Protein AF-0000000066931557 (afdb_homodimer)

Structure (mmCIF, N/CA/C/O backbone):
data_AF-0000000066931557-model_v1
#
loop_
_entity.id
_entity.type
_entity.pdbx_description
1 polymer 'Uncharacterized protein'
#
loop_
_atom_site.group_PDB
_atom_site.id
_atom_site.type_symbol
_atom_site.label_atom_id
_atom_site.label_alt_id
_atom_site.label_comp_id
_atom_site.label_asym_id
_atom_site.label_entity_id
_atom_site.label_seq_id
_atom_site.pdbx_PDB_ins_code
_atom_site.Cartn_x
_atom_site.Cartn_y
_atom_site.Cartn_z
_atom_site.occupancy
_atom_site.B_iso_or_equiv
_atom_site.auth_seq_id
_atom_site.auth_comp_id
_atom_site.auth_asym_id
_atom_site.auth_atom_id
_atom_site.pdbx_PDB_model_num
ATOM 1 N N . MET A 1 1 ? 0.023 -34.781 -8.695 1 50.41 1 MET A N 1
ATOM 2 C CA . MET A 1 1 ? -0.218 -33.969 -7.508 1 50.41 1 MET A CA 1
ATOM 3 C C . MET A 1 1 ? -0.877 -32.656 -7.879 1 50.41 1 MET A C 1
ATOM 5 O O . MET A 1 1 ? -1.366 -32.5 -9 1 50.41 1 MET A O 1
ATOM 9 N N . SER A 1 2 ? -0.441 -31.359 -7.129 1 83.5 2 SER A N 1
ATOM 10 C CA . SER A 1 2 ? -0.856 -30.031 -6.66 1 83.5 2 SER A CA 1
ATOM 11 C C . SER A 1 2 ? -1.181 -29.109 -7.828 1 83.5 2 SER A C 1
ATOM 13 O O . SER A 1 2 ? -2.301 -28.609 -7.934 1 83.5 2 SER A O 1
ATOM 15 N N . VAL A 1 3 ? -0.19 -29.047 -8.828 1 97.62 3 VAL A N 1
ATOM 16 C CA . VAL A 1 3 ? -0.446 -28.109 -9.922 1 97.62 3 VAL A CA 1
ATOM 17 C C . VAL A 1 3 ? -0.55 -28.875 -11.234 1 97.62 3 VAL A C 1
ATOM 19 O O . VAL A 1 3 ? -0.711 -28.281 -12.305 1 97.62 3 VAL A O 1
ATOM 22 N N . GLN A 1 4 ? -0.581 -30.297 -11.203 1 97.25 4 GLN A N 1
ATOM 23 C CA . GLN A 1 4 ? -0.6 -31.156 -12.383 1 97.25 4 GLN A CA 1
ATOM 24 C C . GLN A 1 4 ? -1.891 -30.969 -13.18 1 97.25 4 GLN A C 1
ATOM 26 O O . GLN A 1 4 ? -2.986 -31.047 -12.617 1 97.25 4 GLN A O 1
ATOM 31 N N . GLY A 1 5 ? -1.734 -30.734 -14.461 1 97.56 5 GLY A N 1
ATOM 32 C CA . GLY A 1 5 ? -2.873 -30.609 -15.352 1 97.56 5 GLY A CA 1
ATOM 33 C C . GLY A 1 5 ? -3.535 -29.25 -15.281 1 97.56 5 GLY A C 1
ATOM 34 O O . GLY A 1 5 ? -4.449 -28.953 -16.062 1 97.56 5 GLY A O 1
ATOM 35 N N . LYS A 1 6 ? -3.078 -28.422 -14.422 1 98.62 6 LYS A N 1
ATOM 36 C CA . LYS A 1 6 ? -3.66 -27.094 -14.273 1 98.62 6 LYS A CA 1
ATOM 37 C C . LYS A 1 6 ? -3.133 -26.141 -15.344 1 98.62 6 LYS A C 1
ATOM 39 O O . LYS A 1 6 ? -2.033 -26.344 -15.867 1 98.62 6 LYS A O 1
ATOM 44 N N . VAL A 1 7 ? -3.938 -25.188 -15.672 1 98.88 7 VAL A N 1
ATOM 45 C CA . VAL A 1 7 ? -3.547 -24.141 -16.609 1 98.88 7 VAL A CA 1
ATOM 46 C C . VAL A 1 7 ? -3.08 -22.906 -15.836 1 98.88 7 VAL A C 1
ATOM 48 O O . VAL A 1 7 ? -3.816 -22.375 -15 1 98.88 7 VAL A O 1
ATOM 51 N N . ALA A 1 8 ? -1.847 -22.5 -16.156 1 98.94 8 ALA A N 1
ATOM 52 C CA . ALA A 1 8 ? -1.241 -21.375 -15.438 1 98.94 8 ALA A CA 1
ATOM 53 C C . ALA A 1 8 ? -0.887 -20.234 -16.391 1 98.94 8 ALA A C 1
ATOM 55 O O . ALA A 1 8 ? -0.448 -20.484 -17.516 1 98.94 8 ALA A O 1
ATOM 56 N N . ILE A 1 9 ? -1.14 -19.016 -15.961 1 99 9 ILE A N 1
ATOM 57 C CA . ILE A 1 9 ? -0.609 -17.812 -16.578 1 99 9 ILE A CA 1
ATOM 58 C C . ILE A 1 9 ? 0.448 -17.188 -15.68 1 99 9 ILE A C 1
ATOM 60 O O . ILE A 1 9 ? 0.212 -16.984 -14.484 1 99 9 ILE A O 1
ATOM 64 N N . VAL A 1 10 ? 1.605 -16.938 -16.188 1 98.94 10 VAL A N 1
ATOM 65 C CA . VAL A 1 10 ? 2.633 -16.172 -15.484 1 98.94 10 VAL A CA 1
ATOM 66 C C . VAL A 1 10 ? 2.984 -14.914 -16.281 1 98.94 10 VAL A C 1
ATOM 68 O O . VAL A 1 10 ? 3.428 -15.016 -17.438 1 98.94 10 VAL A O 1
ATOM 71 N N . THR A 1 11 ? 2.787 -13.75 -15.703 1 98.88 11 THR A N 1
ATOM 72 C CA . THR A 1 11 ? 3.117 -12.508 -16.391 1 98.88 11 THR A CA 1
ATOM 73 C C . THR A 1 11 ? 4.535 -12.062 -16.062 1 98.88 11 THR A C 1
ATOM 75 O O . THR A 1 11 ? 5.059 -12.383 -14.984 1 98.88 11 THR A O 1
ATOM 78 N N . GLY A 1 12 ? 5.125 -11.273 -16.969 1 97.06 12 GLY A N 1
ATOM 79 C CA . GLY A 1 12 ? 6.523 -10.922 -16.781 1 97.06 12 GLY A CA 1
ATOM 80 C C . GLY A 1 12 ? 7.43 -12.133 -16.656 1 97.06 12 GLY A C 1
ATOM 81 O O . GLY A 1 12 ? 8.32 -12.164 -15.812 1 97.06 12 GLY A O 1
ATOM 82 N N . ALA A 1 13 ? 7.258 -13.094 -17.484 1 98.06 13 ALA A N 1
ATOM 83 C CA . ALA A 1 13 ? 7.84 -14.414 -17.25 1 98.06 13 ALA A CA 1
ATOM 84 C C . ALA A 1 13 ? 9 -14.672 -18.203 1 98.06 13 ALA A C 1
ATOM 86 O O . ALA A 1 13 ? 9.453 -15.812 -18.344 1 98.06 13 ALA A O 1
ATOM 87 N N . GLY A 1 14 ? 9.453 -13.633 -18.875 1 96.69 14 GLY A N 1
ATOM 88 C CA . GLY A 1 14 ? 10.508 -13.812 -19.844 1 96.69 14 GLY A CA 1
ATOM 89 C C . GLY A 1 14 ? 11.891 -13.914 -19.219 1 96.69 14 GLY A C 1
ATOM 90 O O . GLY A 1 14 ? 12.812 -14.469 -19.828 1 96.69 14 GLY A O 1
ATOM 91 N N . LEU A 1 15 ? 12.07 -13.336 -18.078 1 94.12 15 LEU A N 1
ATOM 92 C CA . LEU A 1 15 ? 13.344 -13.344 -17.359 1 94.12 15 LEU A CA 1
ATOM 93 C C . LEU A 1 15 ? 13.117 -13.492 -15.852 1 94.12 15 LEU A C 1
ATOM 95 O O . LEU A 1 15 ? 11.969 -13.547 -15.398 1 94.12 15 LEU A O 1
ATOM 99 N N . GLY A 1 16 ? 14.148 -13.703 -15.156 1 93.88 16 GLY A N 1
ATOM 100 C CA . GLY A 1 16 ? 14.156 -13.578 -13.711 1 93.88 16 GLY A CA 1
ATOM 101 C C . GLY A 1 16 ? 13.227 -14.562 -13.023 1 93.88 16 GLY A C 1
ATOM 102 O O . GLY A 1 16 ? 13.148 -15.727 -13.414 1 93.88 16 GLY A O 1
ATOM 103 N N . LEU A 1 17 ? 12.586 -14.086 -11.977 1 96.81 17 LEU A N 1
ATOM 104 C CA . LEU A 1 17 ? 11.734 -14.922 -11.141 1 96.81 17 LEU A CA 1
ATOM 105 C C . LEU A 1 17 ? 10.547 -15.453 -11.938 1 96.81 17 LEU A C 1
ATOM 107 O O . LEU A 1 17 ? 10.156 -16.609 -11.773 1 96.81 17 LEU A O 1
ATOM 111 N N . GLY A 1 18 ? 9.961 -14.609 -12.805 1 98.06 18 GLY A N 1
ATOM 112 C CA . GLY A 1 18 ? 8.844 -15.062 -13.617 1 98.06 18 GLY A CA 1
ATOM 113 C C . GLY A 1 18 ? 9.172 -16.281 -14.461 1 98.06 18 GLY A C 1
ATOM 114 O O . GLY A 1 18 ? 8.383 -17.219 -14.539 1 98.06 18 GLY A O 1
ATOM 115 N N . ARG A 1 19 ? 10.344 -16.172 -15.055 1 98.38 19 ARG A N 1
ATOM 116 C CA . ARG A 1 19 ? 10.812 -17.328 -15.836 1 98.38 19 ARG A CA 1
ATOM 117 C C . ARG A 1 19 ? 10.922 -18.562 -14.961 1 98.38 19 ARG A C 1
ATOM 119 O O . ARG A 1 19 ? 10.484 -19.656 -15.352 1 98.38 19 ARG A O 1
ATOM 126 N N . LEU A 1 20 ? 11.477 -18.438 -13.805 1 98.62 20 LEU A N 1
ATOM 127 C CA . LEU A 1 20 ? 11.672 -19.562 -12.906 1 98.62 20 LEU A CA 1
ATOM 128 C C . LEU A 1 20 ? 10.328 -20.141 -12.469 1 98.62 20 LEU A C 1
ATOM 130 O O . LEU A 1 20 ? 10.188 -21.359 -12.352 1 98.62 20 LEU A O 1
ATOM 134 N N . TYR A 1 21 ? 9.336 -19.297 -12.211 1 98.75 21 TYR A N 1
ATOM 135 C CA . TYR A 1 21 ? 8 -19.781 -11.852 1 98.75 21 TYR A CA 1
ATOM 136 C C . TYR A 1 21 ? 7.402 -20.594 -12.992 1 98.75 21 TYR A C 1
ATOM 138 O O . TYR A 1 21 ? 6.855 -21.672 -12.758 1 98.75 21 TYR A O 1
ATOM 146 N N . ALA A 1 22 ? 7.508 -20.047 -14.211 1 98.94 22 ALA A N 1
ATOM 147 C CA . ALA A 1 22 ? 6.941 -20.719 -15.375 1 98.94 22 ALA A CA 1
ATOM 148 C C . ALA A 1 22 ? 7.57 -22.094 -15.586 1 98.94 22 ALA A C 1
ATOM 150 O O . ALA A 1 22 ? 6.859 -23.078 -15.789 1 98.94 22 ALA A O 1
ATOM 151 N N . LEU A 1 23 ? 8.852 -22.141 -15.5 1 98.88 23 LEU A N 1
ATOM 152 C CA . LEU A 1 23 ? 9.57 -23.406 -15.664 1 98.88 23 LEU A CA 1
ATOM 153 C C . LEU A 1 23 ? 9.172 -24.406 -14.594 1 98.88 23 LEU A C 1
ATOM 155 O O . LEU A 1 23 ? 8.945 -25.578 -14.883 1 98.88 23 LEU A O 1
ATOM 159 N N . ALA A 1 24 ? 9.109 -23.969 -13.367 1 98.69 24 ALA A N 1
ATOM 160 C CA . ALA A 1 24 ? 8.797 -24.859 -12.242 1 98.69 24 ALA A CA 1
ATOM 161 C C . ALA A 1 24 ? 7.379 -25.422 -12.359 1 98.69 24 ALA A C 1
ATOM 163 O O . ALA A 1 24 ? 7.145 -26.594 -12.086 1 98.69 24 ALA A O 1
ATOM 164 N N . LEU A 1 25 ? 6.418 -24.578 -12.758 1 98.88 25 LEU A N 1
ATOM 165 C CA . LEU A 1 25 ? 5.043 -25.016 -12.953 1 98.88 25 LEU A CA 1
ATOM 166 C C . LEU A 1 25 ? 4.957 -26.062 -14.062 1 98.88 25 LEU A C 1
ATOM 168 O O . LEU A 1 25 ? 4.32 -27.109 -13.891 1 98.88 25 LEU A O 1
ATOM 172 N N . ALA A 1 26 ? 5.617 -25.812 -15.164 1 98.88 26 ALA A N 1
ATOM 173 C CA . ALA A 1 26 ? 5.594 -26.734 -16.297 1 98.88 26 ALA A CA 1
ATOM 174 C C . ALA A 1 26 ? 6.23 -28.078 -15.93 1 98.88 26 ALA A C 1
ATOM 176 O O . ALA A 1 26 ? 5.727 -29.141 -16.297 1 98.88 26 ALA A O 1
ATOM 177 N N . ALA A 1 27 ? 7.312 -28 -15.195 1 98.38 27 ALA A N 1
ATOM 178 C CA . ALA A 1 27 ? 8.023 -29.203 -14.781 1 98.38 27 ALA A CA 1
ATOM 179 C C . ALA A 1 27 ? 7.141 -30.078 -13.906 1 98.38 27 ALA A C 1
ATOM 181 O O . ALA A 1 27 ? 7.352 -31.297 -13.82 1 98.38 27 ALA A O 1
ATOM 182 N N . ARG A 1 28 ? 6.16 -29.5 -13.352 1 98.06 28 ARG A N 1
ATOM 183 C CA . ARG A 1 28 ? 5.281 -30.234 -12.445 1 98.06 28 ARG A CA 1
ATOM 184 C C . ARG A 1 28 ? 3.961 -30.578 -13.133 1 98.06 28 ARG A C 1
ATOM 186 O O . ARG A 1 28 ? 3.008 -31 -12.477 1 98.06 28 ARG A O 1
ATOM 193 N N . GLY A 1 29 ? 3.854 -30.266 -14.406 1 98.38 29 GLY A N 1
ATOM 194 C CA . GLY A 1 29 ? 2.76 -30.797 -15.203 1 98.38 29 GLY A CA 1
ATOM 195 C C . GLY A 1 29 ? 1.701 -29.766 -15.539 1 98.38 29 GLY A C 1
ATOM 196 O O . GLY A 1 29 ? 0.669 -30.094 -16.125 1 98.38 29 GLY A O 1
ATOM 197 N N . ALA A 1 30 ? 1.907 -28.547 -15.188 1 98.81 30 ALA A N 1
ATOM 198 C CA . ALA A 1 30 ? 0.975 -27.5 -15.586 1 98.81 30 ALA A CA 1
ATOM 199 C C . ALA A 1 30 ? 1.179 -27.109 -17.047 1 98.81 30 ALA A C 1
ATOM 201 O O . ALA A 1 30 ? 2.268 -27.281 -17.594 1 98.81 30 ALA A O 1
ATOM 202 N N . LYS A 1 31 ? 0.113 -26.672 -17.672 1 98.94 31 LYS A N 1
ATOM 203 C CA . LYS A 1 31 ? 0.197 -25.969 -18.938 1 98.94 31 LYS A CA 1
ATOM 204 C C . LYS A 1 31 ? 0.332 -24.469 -18.734 1 98.94 31 LYS A C 1
ATOM 206 O O . LYS A 1 31 ? -0.488 -23.844 -18.062 1 98.94 31 LYS A O 1
ATOM 211 N N . VAL A 1 32 ? 1.363 -23.891 -19.359 1 98.94 32 VAL A N 1
ATOM 212 C CA . VAL A 1 32 ? 1.721 -22.547 -18.922 1 98.94 32 VAL A CA 1
ATOM 213 C C . VAL A 1 32 ? 1.609 -21.562 -20.094 1 98.94 32 VAL A C 1
ATOM 215 O O . VAL A 1 32 ? 2.166 -21.812 -21.172 1 98.94 32 VAL A O 1
ATOM 218 N N . LEU A 1 33 ? 0.828 -20.5 -19.969 1 99 33 LEU A N 1
ATOM 219 C CA . LEU A 1 33 ? 0.982 -19.328 -20.828 1 99 33 LEU A CA 1
ATOM 220 C C . LEU A 1 33 ? 2.035 -18.375 -20.25 1 99 33 LEU A C 1
ATOM 222 O O . LEU A 1 33 ? 1.868 -17.844 -19.156 1 99 33 LEU A O 1
ATOM 226 N N . VAL A 1 34 ? 3.111 -18.234 -20.984 1 98.94 34 VAL A N 1
ATOM 22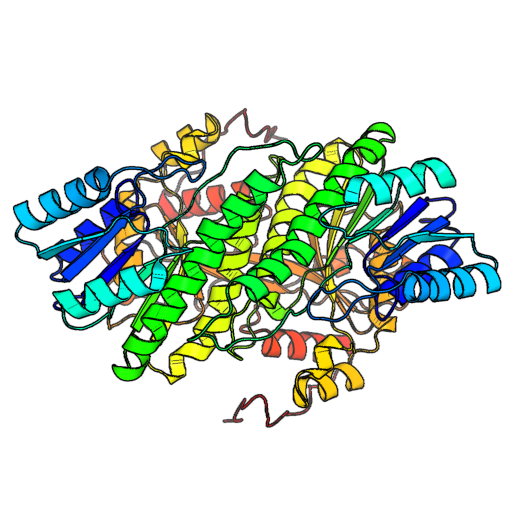7 C CA . VAL A 1 34 ? 4.215 -17.344 -20.625 1 98.94 34 VAL A CA 1
ATOM 228 C C . VAL A 1 34 ? 3.986 -15.969 -21.219 1 98.94 34 VAL A C 1
ATOM 230 O O . VAL A 1 34 ? 4.16 -15.773 -22.438 1 98.94 34 VAL A O 1
ATOM 233 N N . ASN A 1 35 ? 3.668 -15.016 -20.359 1 98.81 35 ASN A N 1
ATOM 234 C CA . ASN A 1 35 ? 3.48 -13.648 -20.828 1 98.81 35 ASN A CA 1
ATOM 235 C C . ASN A 1 35 ? 4.688 -12.773 -20.5 1 98.81 35 ASN A C 1
ATOM 237 O O . ASN A 1 35 ? 5.18 -12.789 -19.359 1 98.81 35 ASN A O 1
ATOM 241 N N . ASP A 1 36 ? 5.148 -12.047 -21.422 1 97.94 36 ASP A N 1
ATOM 242 C CA . ASP A 1 36 ? 6.176 -11.023 -21.25 1 97.94 36 ASP A CA 1
ATOM 243 C C . ASP A 1 36 ? 6.098 -9.961 -22.344 1 97.94 36 ASP A C 1
ATOM 245 O O . ASP A 1 36 ? 6.168 -10.281 -23.531 1 97.94 36 ASP A O 1
ATOM 249 N N . TYR A 1 37 ? 6.062 -8.75 -21.859 1 94.25 37 TYR A N 1
ATOM 250 C CA . TYR A 1 37 ? 5.914 -7.629 -22.781 1 94.25 37 TYR A CA 1
ATOM 251 C C . TYR A 1 37 ? 7.152 -7.473 -23.656 1 94.25 37 TYR A C 1
ATOM 253 O O . TYR A 1 37 ? 7.09 -6.875 -24.734 1 94.25 37 TYR A O 1
ATOM 261 N N . GLY A 1 38 ? 8.242 -7.992 -23.234 1 91.5 38 GLY A N 1
ATOM 262 C CA . GLY A 1 38 ? 9.484 -8.008 -23.984 1 91.5 38 GLY A CA 1
ATOM 263 C C . GLY A 1 38 ? 10.227 -6.684 -23.938 1 91.5 38 GLY A C 1
ATOM 264 O O . GLY A 1 38 ? 11.258 -6.52 -24.594 1 91.5 38 GLY A O 1
ATOM 265 N N . GLY A 1 39 ? 9.742 -5.781 -23.109 1 86.94 39 GLY A N 1
ATOM 266 C CA . GLY A 1 39 ? 10.328 -4.449 -23.078 1 86.94 39 GLY A CA 1
ATOM 267 C C . GLY A 1 39 ? 11.352 -4.266 -21.984 1 86.94 39 GLY A C 1
ATOM 268 O O . GLY A 1 39 ? 11.984 -5.23 -21.547 1 86.94 39 GLY A O 1
ATOM 269 N N . ASP A 1 40 ? 11.672 -2.977 -21.766 1 83.94 40 ASP A N 1
ATOM 270 C CA . ASP A 1 40 ? 12.672 -2.648 -20.75 1 83.94 40 ASP A CA 1
ATOM 271 C C . ASP A 1 40 ? 12.023 -2.246 -19.438 1 83.94 40 ASP A C 1
ATOM 273 O O . ASP A 1 40 ? 10.797 -2.324 -19.297 1 83.94 40 ASP A O 1
ATOM 277 N N . LEU A 1 41 ? 12.852 -1.892 -18.469 1 82.94 41 LEU A N 1
ATOM 278 C CA . LEU A 1 41 ? 12.383 -1.617 -17.125 1 82.94 41 LEU A CA 1
ATOM 279 C C . LEU A 1 41 ? 11.648 -0.28 -17.062 1 82.94 41 LEU A C 1
ATOM 281 O O . LEU A 1 41 ? 11.047 0.062 -16.047 1 82.94 41 LEU A O 1
ATOM 285 N N . GLN A 1 42 ? 11.594 0.437 -18.234 1 83 42 GLN A N 1
ATOM 286 C CA . GLN A 1 42 ? 10.852 1.692 -18.266 1 83 42 GLN A CA 1
ATOM 287 C C . GLN A 1 42 ? 9.453 1.489 -18.859 1 83 42 GLN A C 1
ATOM 289 O O . GLN A 1 42 ? 8.648 2.422 -18.891 1 83 42 GLN A O 1
ATOM 294 N N . GLY A 1 43 ? 9.141 0.27 -19.312 1 83.5 43 GLY A N 1
ATOM 295 C CA . GLY A 1 43 ? 7.781 -0.08 -19.688 1 83.5 43 GLY A CA 1
ATOM 296 C C . GLY A 1 43 ? 7.543 0.013 -21.188 1 83.5 43 GLY A C 1
ATOM 297 O O . GLY A 1 43 ? 6.395 0.023 -21.641 1 83.5 43 GLY A O 1
ATOM 298 N N . GLN A 1 44 ? 8.602 0.11 -21.891 1 85.81 44 GLN A N 1
ATOM 299 C CA . GLN A 1 44 ? 8.445 0.117 -23.344 1 85.81 44 GLN A CA 1
ATOM 300 C C . GLN A 1 44 ? 8.25 -1.297 -23.891 1 85.81 44 GLN A C 1
ATOM 302 O O . GLN A 1 44 ? 8.719 -2.268 -23.281 1 85.81 44 GLN A O 1
ATOM 307 N N . ALA A 1 45 ? 7.539 -1.341 -25.031 1 86.44 45 ALA A N 1
ATOM 308 C CA . ALA A 1 45 ? 7.23 -2.633 -25.641 1 86.44 45 ALA A CA 1
ATOM 309 C C . ALA A 1 45 ? 8.484 -3.273 -26.234 1 86.44 45 ALA A C 1
ATOM 311 O O . ALA A 1 45 ? 9.406 -2.572 -26.656 1 86.44 45 ALA A O 1
ATOM 312 N N . GLY A 1 46 ? 8.469 -4.59 -26.141 1 91.25 46 GLY A N 1
ATOM 313 C CA . GLY A 1 46 ? 9.484 -5.359 -26.828 1 91.25 46 GLY A CA 1
ATOM 314 C C . GLY A 1 46 ? 8.906 -6.414 -27.766 1 91.25 46 GLY A C 1
ATOM 315 O O . GLY A 1 46 ? 7.879 -6.188 -28.406 1 91.25 46 GLY A O 1
ATOM 316 N N . ALA A 1 47 ? 9.703 -7.492 -27.875 1 90.44 47 ALA A N 1
ATOM 317 C CA . ALA A 1 47 ? 9.297 -8.555 -28.781 1 90.44 47 ALA A CA 1
ATOM 318 C C . ALA A 1 47 ? 8.898 -9.812 -28.016 1 90.44 47 ALA A C 1
ATOM 320 O O . ALA A 1 47 ? 9.242 -9.969 -26.844 1 90.44 47 ALA A O 1
ATOM 321 N N . ILE A 1 48 ? 8.133 -10.633 -28.766 1 95.62 48 ILE A N 1
ATOM 322 C CA . ILE A 1 48 ? 7.621 -11.859 -28.188 1 95.62 48 ILE A CA 1
ATOM 323 C C . ILE A 1 48 ? 8.773 -12.82 -27.906 1 95.62 48 ILE A C 1
ATOM 325 O O . ILE A 1 48 ? 8.609 -13.812 -27.188 1 95.62 48 ILE A O 1
ATOM 329 N N . THR A 1 49 ? 9.945 -12.508 -28.312 1 96.69 49 THR A N 1
ATOM 330 C CA . THR A 1 49 ? 11.078 -13.422 -28.297 1 96.69 49 THR A CA 1
ATOM 331 C C . THR A 1 49 ? 11.445 -13.82 -26.875 1 96.69 49 THR A C 1
ATOM 333 O O . THR A 1 49 ? 11.859 -14.953 -26.625 1 96.69 49 THR A O 1
ATOM 336 N N . ARG A 1 50 ? 11.289 -12.938 -25.984 1 95.69 50 ARG A N 1
ATOM 337 C CA . ARG A 1 50 ? 11.625 -13.234 -24.594 1 95.69 50 ARG A CA 1
ATOM 338 C C . ARG A 1 50 ? 10.688 -14.281 -24.016 1 95.69 50 ARG A C 1
ATOM 340 O O . ARG A 1 50 ? 11.133 -15.242 -23.375 1 95.69 50 ARG A O 1
ATOM 347 N N . ALA A 1 51 ? 9.414 -14.094 -24.219 1 98.25 51 ALA A N 1
ATOM 348 C CA . ALA A 1 51 ? 8.438 -15.086 -23.781 1 98.25 51 ALA A CA 1
ATOM 349 C C . ALA A 1 51 ? 8.617 -16.406 -24.531 1 98.25 51 ALA A C 1
ATOM 351 O O . ALA A 1 51 ? 8.547 -17.484 -23.938 1 98.25 51 ALA A O 1
ATOM 352 N N . GLN A 1 52 ? 8.867 -16.328 -25.797 1 98.69 52 GLN A N 1
ATOM 353 C CA . GLN A 1 52 ? 9.023 -17.516 -26.625 1 98.69 52 GLN A CA 1
ATOM 354 C C . GLN A 1 52 ? 10.227 -18.344 -26.203 1 98.69 52 GLN A C 1
ATOM 356 O O . GLN A 1 52 ? 10.195 -19.562 -26.25 1 98.69 52 GLN A O 1
ATOM 361 N N . ALA A 1 53 ? 11.297 -17.672 -25.797 1 98.69 53 ALA A N 1
ATOM 362 C CA . ALA A 1 53 ? 12.484 -18.375 -25.344 1 98.69 53 ALA A CA 1
ATOM 363 C C . ALA A 1 53 ? 12.164 -19.281 -24.156 1 98.69 53 ALA A C 1
ATOM 365 O O . ALA A 1 53 ? 12.656 -20.406 -24.062 1 98.69 53 ALA A O 1
ATOM 366 N N . VAL A 1 54 ? 11.359 -18.797 -23.266 1 98.88 54 VAL A N 1
ATOM 367 C CA . VAL A 1 54 ? 10.961 -19.562 -22.094 1 98.88 54 VAL A CA 1
ATOM 368 C C . VAL A 1 54 ? 10.047 -20.719 -22.531 1 98.88 54 VAL A C 1
ATOM 370 O O . VAL A 1 54 ? 10.18 -21.844 -22.031 1 98.88 54 VAL A O 1
ATOM 373 N N . VAL A 1 55 ? 9.125 -20.5 -23.453 1 98.94 55 VAL A N 1
ATOM 374 C CA . VAL A 1 55 ? 8.242 -21.531 -23.984 1 98.94 55 VAL A CA 1
ATOM 375 C C . VAL A 1 55 ? 9.078 -22.641 -24.625 1 98.94 55 VAL A C 1
ATOM 377 O O . VAL A 1 55 ? 8.82 -23.828 -24.391 1 98.94 55 VAL A O 1
ATOM 380 N N . ASP A 1 56 ? 10.07 -22.219 -25.391 1 98.88 56 ASP A N 1
ATOM 381 C CA . ASP A 1 56 ? 10.938 -23.203 -26.031 1 98.88 56 ASP A CA 1
ATOM 382 C C . ASP A 1 56 ? 11.664 -24.062 -25 1 98.88 56 ASP A C 1
ATOM 384 O O . ASP A 1 56 ? 11.805 -25.266 -25.188 1 98.88 56 ASP A O 1
ATOM 388 N N . GLU A 1 57 ? 12.125 -23.406 -23.953 1 98.88 57 GLU A N 1
ATOM 389 C CA . GLU A 1 57 ? 12.789 -24.141 -22.875 1 98.88 57 GLU A CA 1
ATOM 390 C C . GLU A 1 57 ? 11.836 -25.141 -22.219 1 98.88 57 GLU A C 1
ATOM 392 O O . GLU A 1 57 ? 12.219 -26.281 -21.953 1 98.88 57 GLU A O 1
ATOM 397 N N . ILE A 1 58 ? 10.617 -24.734 -22 1 98.94 58 ILE A N 1
ATOM 398 C CA . ILE A 1 58 ? 9.602 -25.594 -21.391 1 98.94 58 ILE A CA 1
ATOM 399 C C . ILE A 1 58 ? 9.32 -26.781 -22.297 1 98.94 58 ILE A C 1
ATOM 401 O O . ILE A 1 58 ? 9.305 -27.938 -21.844 1 98.94 58 ILE A O 1
ATOM 405 N N . ARG A 1 59 ? 9.125 -26.578 -23.531 1 98.88 59 ARG A N 1
ATOM 406 C CA . ARG A 1 59 ? 8.805 -27.625 -24.484 1 98.88 59 ARG A CA 1
ATOM 407 C C . ARG A 1 59 ? 9.969 -28.594 -24.641 1 98.88 59 ARG A C 1
ATOM 409 O O . ARG A 1 59 ? 9.758 -29.812 -24.734 1 98.88 59 ARG A O 1
ATOM 416 N N . ALA A 1 60 ? 11.148 -28.047 -24.672 1 98.81 60 ALA A N 1
ATOM 417 C CA . ALA A 1 60 ? 12.344 -28.891 -24.766 1 98.81 60 ALA A CA 1
ATOM 418 C C . ALA A 1 60 ? 12.43 -29.844 -23.594 1 98.81 60 ALA A C 1
ATOM 420 O O . ALA A 1 60 ? 12.945 -30.953 -23.719 1 98.81 60 ALA A O 1
ATOM 421 N N . ALA A 1 61 ? 11.906 -29.438 -22.5 1 98.69 61 ALA A N 1
ATOM 422 C CA . ALA A 1 61 ? 11.922 -30.266 -21.297 1 98.69 61 ALA A CA 1
ATOM 423 C C . ALA A 1 61 ? 10.695 -31.172 -21.234 1 98.69 61 ALA A C 1
ATOM 425 O O . ALA A 1 61 ? 10.5 -31.891 -20.25 1 98.69 61 ALA A O 1
ATOM 426 N N . GLY A 1 62 ? 9.828 -31.109 -22.219 1 98.56 62 GLY A N 1
ATOM 427 C CA . GLY A 1 62 ? 8.68 -32 -22.312 1 98.56 62 GLY A CA 1
ATOM 428 C C . GLY A 1 62 ? 7.398 -31.375 -21.797 1 98.56 62 GLY A C 1
ATOM 429 O O . GLY A 1 62 ? 6.371 -32.031 -21.703 1 98.56 62 GLY A O 1
ATOM 430 N N . GLY A 1 63 ? 7.473 -30.078 -21.469 1 98.75 63 GLY A N 1
ATOM 431 C CA . GLY A 1 63 ? 6.293 -29.391 -20.953 1 98.75 63 GLY A CA 1
ATOM 432 C C . GLY A 1 63 ? 5.438 -28.781 -22.047 1 98.75 63 GLY A C 1
ATOM 433 O O . GLY A 1 63 ? 5.742 -28.922 -23.234 1 98.75 63 GLY A O 1
ATOM 434 N N . VAL A 1 64 ? 4.348 -28.188 -21.641 1 98.88 64 VAL A N 1
ATOM 435 C CA . VAL A 1 64 ? 3.398 -27.547 -22.547 1 98.88 64 VAL A CA 1
ATOM 436 C C . VAL A 1 64 ? 3.297 -26.047 -22.219 1 98.88 64 VAL A C 1
ATOM 438 O O . VAL A 1 64 ? 3.041 -25.688 -21.078 1 98.88 64 VAL A O 1
ATOM 441 N N . ALA A 1 65 ? 3.523 -25.234 -23.188 1 98.94 65 ALA A N 1
ATOM 442 C CA . ALA A 1 65 ? 3.455 -23.797 -22.953 1 98.94 65 ALA A CA 1
ATOM 443 C C . ALA A 1 65 ? 3.182 -23.047 -24.25 1 98.94 65 ALA A C 1
ATOM 445 O O . ALA A 1 65 ? 3.439 -23.562 -25.344 1 98.94 65 ALA A O 1
ATOM 446 N N . VAL A 1 66 ? 2.639 -21.844 -24.141 1 98.94 66 VAL A N 1
ATOM 447 C CA . VAL A 1 66 ? 2.475 -20.906 -25.25 1 98.94 66 VAL A CA 1
ATOM 448 C C . VAL A 1 66 ? 2.939 -19.516 -24.812 1 98.94 66 VAL A C 1
ATOM 450 O O . VAL A 1 66 ? 2.918 -19.203 -23.625 1 98.94 66 VAL A O 1
ATOM 453 N N . ALA A 1 67 ? 3.402 -18.719 -25.766 1 98.81 67 ALA A N 1
ATOM 454 C CA . ALA A 1 67 ? 3.914 -17.375 -25.5 1 98.81 67 ALA A CA 1
ATOM 455 C C . ALA A 1 67 ? 2.857 -16.328 -25.812 1 98.81 67 ALA A C 1
ATOM 457 O O . ALA A 1 67 ? 2.012 -16.516 -26.688 1 98.81 67 ALA A O 1
ATOM 458 N N . HIS A 1 68 ? 2.871 -15.258 -25.078 1 98.56 68 HIS A N 1
ATOM 459 C CA . HIS A 1 68 ? 2.049 -14.078 -25.312 1 98.56 68 HIS A CA 1
ATOM 460 C C . HIS A 1 68 ? 2.812 -12.797 -24.969 1 98.56 68 HIS A C 1
ATOM 462 O O . HIS A 1 68 ? 3.551 -12.758 -23.984 1 98.56 68 HIS A O 1
ATOM 468 N N . ASN A 1 69 ? 2.695 -11.734 -25.656 1 97.81 69 ASN A N 1
ATOM 469 C CA . ASN A 1 69 ? 3.479 -10.531 -25.391 1 97.81 69 ASN A CA 1
ATOM 470 C C . ASN A 1 69 ? 2.584 -9.32 -25.172 1 97.81 69 ASN A C 1
ATOM 472 O O . ASN A 1 69 ? 2.994 -8.188 -25.422 1 97.81 69 ASN A O 1
ATOM 476 N N . GLY A 1 70 ? 1.376 -9.578 -24.719 1 97.69 70 GLY A N 1
ATOM 477 C CA . GLY A 1 70 ? 0.455 -8.492 -24.438 1 97.69 70 GLY A CA 1
ATOM 478 C C . GLY A 1 70 ? 0.851 -7.676 -23.219 1 97.69 70 GLY A C 1
ATOM 479 O O . GLY A 1 70 ? 1.501 -8.195 -22.312 1 97.69 70 GLY A O 1
ATOM 480 N N . ASP A 1 71 ? 0.46 -6.398 -23.234 1 97.62 71 ASP A N 1
ATOM 481 C CA . ASP A 1 71 ? 0.564 -5.496 -22.094 1 97.62 71 ASP A CA 1
ATOM 482 C C . ASP A 1 71 ? -0.479 -5.836 -21.031 1 97.62 71 ASP A C 1
ATOM 484 O O . ASP A 1 71 ? -1.683 -5.75 -21.281 1 97.62 71 ASP A O 1
ATOM 488 N N . VAL A 1 72 ? -0.027 -6.129 -19.828 1 98.44 72 VAL A N 1
ATOM 489 C CA . VAL A 1 72 ? -0.914 -6.637 -18.781 1 98.44 72 VAL A CA 1
ATOM 490 C C . VAL A 1 72 ? -1.983 -5.598 -18.469 1 98.44 72 VAL A C 1
ATOM 492 O O . VAL A 1 72 ? -3.084 -5.941 -18.031 1 98.44 72 VAL A O 1
ATOM 495 N N . SER A 1 73 ? -1.713 -4.312 -18.656 1 97.88 73 SER A N 1
ATOM 496 C CA . SER A 1 73 ? -2.676 -3.268 -18.312 1 97.88 73 SER A CA 1
ATOM 497 C C . SER A 1 73 ? -3.674 -3.047 -19.438 1 97.88 73 SER A C 1
ATOM 499 O O . SER A 1 73 ? -4.773 -2.543 -19.219 1 97.88 73 SER A O 1
ATOM 501 N N . LYS A 1 74 ? -3.355 -3.463 -20.688 1 97.81 74 LYS A N 1
ATOM 502 C CA . LYS A 1 74 ? -4.184 -3.148 -21.844 1 97.81 74 LYS A CA 1
ATOM 503 C C . LYS A 1 74 ? -4.754 -4.418 -22.469 1 97.81 74 LYS A C 1
ATOM 505 O O . LYS A 1 74 ? -5.859 -4.406 -23.016 1 97.81 74 LYS A O 1
ATOM 510 N N . ASP A 1 75 ? -3.982 -5.508 -22.312 1 98.44 75 ASP A N 1
ATOM 511 C CA . ASP A 1 75 ? -4.324 -6.707 -23.062 1 98.44 75 ASP A CA 1
ATOM 512 C C . ASP A 1 75 ? -4.703 -7.855 -22.141 1 98.44 75 ASP A C 1
ATOM 514 O O . ASP A 1 75 ? -4.559 -9.023 -22.484 1 98.44 75 ASP A O 1
ATOM 518 N N . ALA A 1 76 ? -5.168 -7.562 -20.969 1 98.75 76 ALA A N 1
ATOM 519 C CA . ALA A 1 76 ? -5.469 -8.555 -19.953 1 98.75 76 ALA A CA 1
ATOM 520 C C . ALA A 1 76 ? -6.465 -9.594 -20.453 1 98.75 76 ALA A C 1
ATOM 522 O O . ALA A 1 76 ? -6.25 -10.797 -20.297 1 98.75 76 ALA A O 1
ATOM 523 N N . LYS A 1 77 ? -7.539 -9.156 -21.062 1 98.56 77 LYS A N 1
ATOM 524 C CA . LYS A 1 77 ? -8.555 -10.07 -21.578 1 98.56 77 LYS A CA 1
ATOM 525 C C . LYS A 1 77 ? -7.969 -10.992 -22.641 1 98.56 77 LYS A C 1
ATOM 527 O O . LYS A 1 77 ? -8.281 -12.188 -22.672 1 98.56 77 LYS A O 1
ATOM 532 N N . ASP A 1 78 ? -7.188 -10.422 -23.453 1 98.81 78 ASP A N 1
ATOM 533 C CA . ASP A 1 78 ? -6.57 -11.211 -24.516 1 98.81 78 ASP A CA 1
ATOM 534 C C . ASP A 1 78 ? -5.629 -12.266 -23.953 1 98.81 78 ASP A C 1
ATOM 536 O O . ASP A 1 78 ? -5.566 -13.391 -24.453 1 98.81 78 ASP A O 1
ATOM 540 N N . ILE A 1 79 ? -4.859 -11.922 -22.922 1 98.88 79 ILE A N 1
ATOM 541 C CA . ILE A 1 79 ? -3.959 -12.852 -22.25 1 98.88 79 ILE A CA 1
ATOM 542 C C . ILE A 1 79 ? -4.754 -14.047 -21.719 1 98.88 79 ILE A C 1
ATOM 544 O O . ILE A 1 79 ? -4.41 -15.195 -22 1 98.88 79 ILE A O 1
ATOM 548 N N . VAL A 1 80 ? -5.828 -13.766 -21.047 1 98.88 80 VAL A N 1
ATOM 549 C CA . VAL A 1 80 ? -6.625 -14.805 -20.406 1 98.88 80 VAL A CA 1
ATOM 550 C C . VAL A 1 80 ? -7.348 -15.633 -21.469 1 98.88 80 VAL A C 1
ATOM 552 O O . VAL A 1 80 ? -7.367 -16.859 -21.406 1 98.88 80 VAL A O 1
ATOM 555 N N . GLN A 1 81 ? -7.883 -14.953 -22.469 1 98.75 81 GLN A N 1
ATOM 556 C CA . GLN A 1 81 ? -8.609 -15.656 -23.531 1 98.75 81 GLN A CA 1
ATOM 557 C C . GLN A 1 81 ? -7.688 -16.578 -24.328 1 98.75 81 GLN A C 1
ATOM 559 O O . GLN A 1 81 ? -8.102 -17.641 -24.766 1 98.75 81 GLN A O 1
ATOM 564 N N . THR A 1 82 ? -6.469 -16.172 -24.484 1 98.88 82 THR A N 1
ATOM 565 C CA . THR A 1 82 ? -5.5 -17.031 -25.156 1 98.88 82 THR A CA 1
ATOM 566 C C . THR A 1 82 ? -5.285 -18.312 -24.391 1 98.88 82 THR A C 1
ATOM 568 O O . THR A 1 82 ? -5.238 -19.406 -24.969 1 98.88 82 THR A O 1
ATOM 571 N N . ALA A 1 83 ? -5.156 -18.25 -23.062 1 98.88 83 ALA A N 1
ATOM 572 C CA . ALA A 1 83 ? -5.012 -19.438 -22.234 1 98.88 83 ALA A CA 1
ATOM 573 C C . ALA A 1 83 ? -6.246 -20.328 -22.344 1 98.88 83 ALA A C 1
ATOM 575 O O . ALA A 1 83 ? -6.133 -21.562 -22.453 1 98.88 83 ALA A O 1
ATOM 576 N N . VAL A 1 84 ? -7.43 -19.719 -22.344 1 98.88 84 VAL A N 1
ATOM 577 C CA . VAL A 1 84 ? -8.68 -20.469 -22.422 1 98.88 84 VAL A CA 1
ATOM 578 C C . VAL A 1 84 ? -8.766 -21.188 -23.766 1 98.88 84 VAL A C 1
ATOM 580 O O . VAL A 1 84 ? -9.141 -22.359 -23.844 1 98.88 84 VAL A O 1
ATOM 583 N N . LYS A 1 85 ? -8.461 -20.438 -24.797 1 98.75 85 LYS A N 1
ATOM 584 C CA . LYS A 1 85 ? -8.508 -21.016 -26.141 1 98.75 85 LYS A CA 1
ATOM 585 C C . LYS A 1 85 ? -7.523 -22.156 -26.297 1 98.75 85 LYS A C 1
ATOM 587 O O . LYS A 1 85 ? -7.859 -23.203 -26.859 1 98.75 85 LYS A O 1
ATOM 592 N N . GLU A 1 86 ? -6.352 -22.016 -25.75 1 98.69 86 GLU A N 1
ATOM 593 C CA . GLU A 1 86 ? -5.273 -22.984 -25.953 1 98.69 86 GLU A CA 1
ATOM 594 C C . GLU A 1 86 ? -5.43 -24.188 -25.016 1 98.69 86 GLU A C 1
ATOM 596 O O . GLU A 1 86 ? -5.113 -25.312 -25.391 1 98.69 86 GLU A O 1
ATOM 601 N N . PHE A 1 87 ? -5.871 -23.906 -23.797 1 98.75 87 PHE A N 1
ATOM 602 C CA . PHE A 1 87 ? -5.746 -24.953 -22.781 1 98.75 87 PHE A CA 1
ATOM 603 C C . PHE A 1 87 ? -7.098 -25.234 -22.141 1 98.75 87 PHE A C 1
ATOM 605 O O . PHE A 1 87 ? -7.219 -26.172 -21.328 1 98.75 87 PHE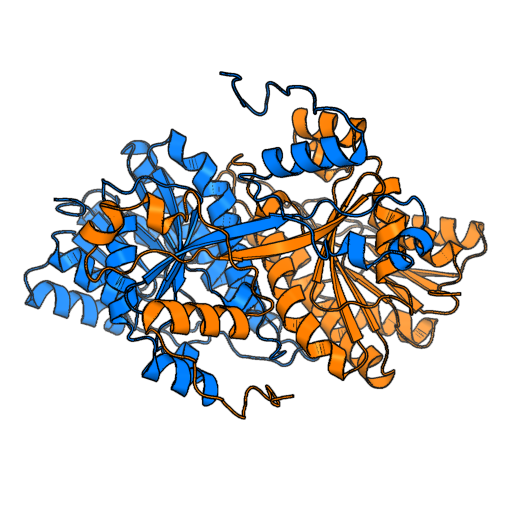 A O 1
ATOM 612 N N . GLY A 1 88 ? -8.133 -24.453 -22.328 1 98.44 88 GLY A N 1
ATOM 613 C CA . GLY A 1 88 ? -9.484 -24.766 -21.906 1 98.44 88 GLY A CA 1
ATOM 614 C C . GLY A 1 88 ? -9.875 -24.062 -20.609 1 98.44 88 GLY A C 1
ATOM 615 O O . GLY A 1 88 ? -11 -24.219 -20.141 1 98.44 88 GLY A O 1
ATOM 616 N N . GLY A 1 89 ? -8.953 -23.344 -20.031 1 98.44 89 GLY A N 1
ATOM 617 C CA . GLY A 1 89 ? -9.273 -22.656 -18.781 1 98.44 89 GLY A CA 1
ATOM 618 C C . GLY A 1 89 ? -8.086 -21.953 -18.172 1 98.44 89 GLY A C 1
ATOM 619 O O . GLY A 1 89 ? -7.066 -21.75 -18.828 1 98.44 89 GLY A O 1
ATOM 620 N N . VAL A 1 90 ? -8.305 -21.438 -16.953 1 98.88 90 VAL A N 1
ATOM 621 C CA . VAL A 1 90 ? -7.258 -20.828 -16.141 1 98.88 90 VAL A CA 1
ATOM 622 C C . VAL A 1 90 ? -7.441 -21.234 -14.68 1 98.88 90 VAL A C 1
ATOM 624 O O . VAL A 1 90 ? -8.508 -21.031 -14.102 1 98.88 90 VAL A O 1
ATOM 627 N N . HIS A 1 91 ? -6.402 -21.781 -14.094 1 98.88 91 HIS A N 1
ATOM 628 C CA . HIS A 1 91 ? -6.457 -22.266 -12.719 1 98.88 91 HIS A CA 1
ATOM 629 C C . HIS A 1 91 ? -5.48 -21.516 -11.828 1 98.88 91 HIS A C 1
ATOM 631 O O . HIS A 1 91 ? -5.723 -21.344 -10.633 1 98.88 91 HIS A O 1
ATOM 637 N N . ILE A 1 92 ? -4.375 -21.125 -12.406 1 98.94 92 ILE A N 1
ATOM 638 C CA . ILE A 1 92 ? -3.293 -20.453 -11.68 1 98.94 92 ILE A CA 1
ATOM 639 C C . ILE A 1 92 ? -2.912 -19.172 -12.398 1 98.94 92 ILE A C 1
ATOM 641 O O . ILE A 1 92 ? -2.822 -19.125 -13.625 1 98.94 92 ILE A O 1
ATOM 645 N N . LEU A 1 93 ? -2.771 -18.094 -11.656 1 99 93 LEU A N 1
ATOM 646 C CA . LEU A 1 93 ? -2.281 -16.812 -12.156 1 99 93 LEU A CA 1
ATOM 647 C C . LEU A 1 93 ? -1.192 -16.25 -11.25 1 99 93 LEU A C 1
ATOM 649 O O . LEU A 1 93 ? -1.422 -16.031 -10.062 1 99 93 LEU A O 1
ATOM 653 N N . ILE A 1 94 ? -0.014 -16.109 -11.766 1 98.94 94 ILE A N 1
ATOM 654 C CA . ILE A 1 94 ? 1.041 -15.383 -11.062 1 98.94 94 ILE A CA 1
ATOM 655 C C . ILE A 1 94 ? 1.242 -14.008 -11.711 1 98.94 94 ILE A C 1
ATOM 657 O O . ILE A 1 94 ? 1.74 -13.914 -12.828 1 98.94 94 ILE A O 1
ATOM 661 N N . ASN A 1 95 ? 0.805 -12.984 -11 1 98.94 95 ASN A N 1
ATOM 662 C CA . ASN A 1 95 ? 1.03 -11.602 -11.422 1 98.94 95 ASN A CA 1
ATOM 663 C C . ASN A 1 95 ? 2.428 -11.125 -11.039 1 98.94 95 ASN A C 1
ATOM 665 O O . ASN A 1 95 ? 2.613 -10.508 -9.984 1 98.94 95 ASN A O 1
ATOM 669 N N . ASN A 1 96 ? 3.336 -11.344 -11.93 1 98.12 96 ASN A N 1
ATOM 670 C CA . ASN A 1 96 ? 4.742 -11.062 -11.656 1 98.12 96 ASN A CA 1
ATOM 671 C C . ASN A 1 96 ? 5.238 -9.852 -12.438 1 98.12 96 ASN A C 1
ATOM 673 O O . ASN A 1 96 ? 6.273 -9.273 -12.102 1 98.12 96 ASN A O 1
ATOM 677 N N . ALA A 1 97 ? 4.488 -9.461 -13.461 1 96.75 97 ALA A N 1
ATOM 678 C CA . ALA A 1 97 ? 4.91 -8.344 -14.297 1 96.75 97 ALA A CA 1
ATOM 679 C C . ALA A 1 97 ? 5.086 -7.074 -13.469 1 96.75 97 ALA A C 1
ATOM 681 O O . ALA A 1 97 ? 4.254 -6.766 -12.609 1 96.75 97 ALA A O 1
ATOM 682 N N . GLY A 1 98 ? 6.145 -6.398 -13.648 1 92.88 98 GLY A N 1
ATOM 683 C CA . GLY A 1 98 ? 6.457 -5.141 -12.992 1 92.88 98 GLY A CA 1
ATOM 684 C C . GLY A 1 98 ? 7.641 -4.422 -13.609 1 92.88 98 GLY A C 1
ATOM 685 O O . GLY A 1 98 ? 8.422 -5.02 -14.352 1 92.88 98 GLY A O 1
ATOM 686 N N . ILE A 1 99 ? 7.699 -3.164 -13.352 1 91.12 99 ILE A N 1
ATOM 687 C CA . ILE A 1 99 ? 8.805 -2.336 -13.812 1 91.12 99 ILE A CA 1
ATOM 688 C C . ILE A 1 99 ? 9.234 -1.379 -12.703 1 91.12 99 ILE A C 1
ATOM 690 O O . ILE A 1 99 ? 8.477 -1.133 -11.758 1 91.12 99 ILE A O 1
ATOM 694 N N . THR A 1 100 ? 10.461 -0.886 -12.805 1 86.56 100 THR A N 1
ATOM 695 C CA . THR A 1 100 ? 10.914 0.152 -11.883 1 86.56 100 THR A CA 1
ATOM 696 C C . THR A 1 100 ? 10.594 1.539 -12.43 1 86.56 100 THR A C 1
ATOM 698 O O . THR A 1 100 ? 10.477 2.502 -11.672 1 86.56 100 THR A O 1
ATOM 701 N N . GLY A 1 101 ? 10.445 1.62 -13.734 1 86.88 101 GLY A N 1
ATOM 702 C CA . GLY A 1 101 ? 10.227 2.908 -14.367 1 86.88 101 GLY A CA 1
ATOM 703 C C . GLY A 1 101 ? 11.477 3.76 -14.453 1 86.88 101 GLY A C 1
ATOM 704 O O . GLY A 1 101 ? 12.516 3.408 -13.875 1 86.88 101 GLY A O 1
ATOM 705 N N . LYS A 1 102 ? 11.375 4.828 -15.195 1 89.75 102 LYS A N 1
ATOM 706 C CA . LYS A 1 102 ? 12.422 5.844 -15.172 1 89.75 102 LYS A CA 1
ATOM 707 C C . LYS A 1 102 ? 12.453 6.566 -13.82 1 89.75 102 LYS A C 1
ATOM 709 O O . LYS A 1 102 ? 11.508 7.262 -13.461 1 89.75 102 LYS A O 1
ATOM 714 N N . MET A 1 103 ? 13.539 6.418 -13.156 1 89.12 103 MET A N 1
ATOM 715 C CA . MET A 1 103 ? 13.656 6.988 -11.82 1 89.12 103 MET A CA 1
ATOM 716 C C . MET A 1 103 ? 13.766 8.508 -11.883 1 89.12 103 MET A C 1
ATOM 718 O O . MET A 1 103 ? 14.367 9.055 -12.805 1 89.12 103 MET A O 1
ATOM 722 N N . SER A 1 104 ? 13.172 9.156 -10.945 1 95.19 104 SER A N 1
ATOM 723 C CA . SER A 1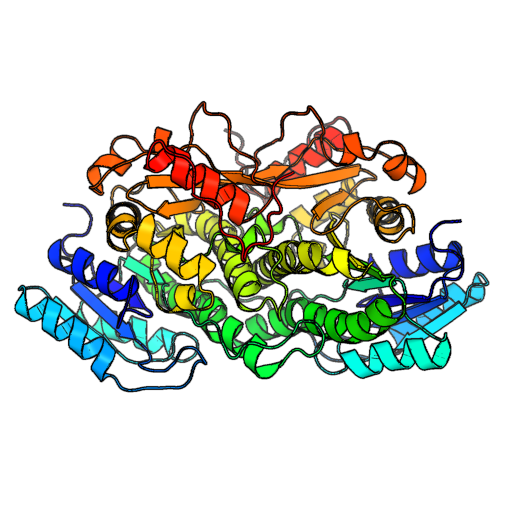 104 ? 13.258 10.602 -10.773 1 95.19 104 SER A CA 1
ATOM 724 C C . SER A 1 104 ? 13.422 10.969 -9.297 1 95.19 104 SER A C 1
ATOM 726 O O . SER A 1 104 ? 13.117 10.164 -8.414 1 95.19 104 SER A O 1
ATOM 728 N N . PRO A 1 105 ? 14.039 12.125 -9.047 1 96.06 105 PRO A N 1
ATOM 729 C CA . PRO A 1 105 ? 14.227 12.508 -7.648 1 96.06 105 PRO A CA 1
ATOM 730 C C . PRO A 1 105 ? 12.922 12.93 -6.973 1 96.06 105 PRO A C 1
ATOM 732 O O . PRO A 1 105 ? 11.961 13.297 -7.652 1 96.06 105 PRO A O 1
ATOM 735 N N . HIS A 1 106 ? 12.922 12.883 -5.66 1 97.06 106 HIS A N 1
ATOM 736 C CA . HIS A 1 106 ? 11.727 13.156 -4.867 1 97.06 106 HIS A CA 1
ATOM 737 C C . HIS A 1 106 ? 11.289 14.609 -5.016 1 97.06 106 HIS A C 1
ATOM 739 O O . HIS A 1 106 ? 10.117 14.938 -4.801 1 97.06 106 HIS A O 1
ATOM 745 N N . ASP A 1 107 ? 12.172 15.531 -5.359 1 97.5 107 ASP A N 1
ATOM 746 C CA . ASP A 1 107 ? 11.852 16.953 -5.441 1 97.5 107 ASP A CA 1
ATOM 747 C C . ASP A 1 107 ? 11.68 17.391 -6.895 1 97.5 107 ASP A C 1
ATOM 749 O O . ASP A 1 107 ? 11.578 18.594 -7.18 1 97.5 107 ASP A O 1
ATOM 753 N N . ASP A 1 108 ? 11.695 16.484 -7.801 1 97.25 108 ASP A N 1
ATOM 754 C CA . ASP A 1 108 ? 11.43 16.688 -9.227 1 97.25 108 ASP A CA 1
ATOM 755 C C . ASP A 1 108 ? 10.922 15.406 -9.875 1 97.25 108 ASP A C 1
ATOM 757 O O . ASP A 1 108 ? 11.562 14.867 -10.789 1 97.25 108 ASP A O 1
ATOM 761 N N . VAL A 1 109 ? 9.711 15.031 -9.539 1 97.94 109 VAL A N 1
ATOM 762 C CA . VAL A 1 109 ? 9.156 13.734 -9.922 1 97.94 109 VAL A CA 1
ATOM 763 C C . VAL A 1 109 ? 8.664 13.781 -11.367 1 97.94 109 VAL A C 1
ATOM 765 O O . VAL A 1 109 ? 7.984 14.727 -11.766 1 97.94 109 VAL A O 1
ATOM 768 N N . ASP A 1 110 ? 9.062 12.789 -12.156 1 98 110 ASP A N 1
ATOM 769 C CA . ASP A 1 110 ? 8.508 12.578 -13.492 1 98 110 ASP A CA 1
ATOM 770 C C . ASP A 1 110 ? 7.152 11.883 -13.422 1 98 110 ASP A C 1
ATOM 772 O O . ASP A 1 110 ? 7.082 10.648 -13.352 1 98 110 ASP A O 1
ATOM 776 N N . ALA A 1 111 ? 6.082 12.664 -13.594 1 98.19 111 ALA A N 1
ATOM 777 C CA . ALA A 1 111 ? 4.719 12.18 -13.375 1 98.19 111 ALA A CA 1
ATOM 778 C C . ALA A 1 111 ? 4.391 11.031 -14.32 1 98.19 111 ALA A C 1
ATOM 780 O O . ALA A 1 111 ? 3.766 10.047 -13.914 1 98.19 111 ALA A O 1
ATOM 781 N N . ALA A 1 112 ? 4.738 11.18 -15.523 1 97.38 112 ALA A N 1
ATOM 782 C CA . ALA A 1 112 ? 4.422 10.156 -16.516 1 97.38 112 ALA A CA 1
ATOM 783 C C . ALA A 1 112 ? 5.121 8.844 -16.203 1 97.38 112 ALA A C 1
ATOM 785 O O . ALA A 1 112 ? 4.512 7.77 -16.281 1 97.38 112 ALA A O 1
ATOM 786 N N . ALA A 1 113 ? 6.391 8.906 -15.852 1 96.81 113 ALA A N 1
ATOM 787 C CA . ALA A 1 113 ? 7.141 7.711 -15.492 1 96.81 113 ALA A CA 1
ATOM 788 C C . ALA A 1 113 ? 6.57 7.066 -14.227 1 96.81 113 ALA A C 1
ATOM 790 O O . ALA A 1 113 ? 6.473 5.84 -14.141 1 96.81 113 ALA A O 1
ATOM 791 N N . PHE A 1 114 ? 6.266 7.918 -13.281 1 98.19 114 PHE A N 1
ATOM 792 C CA . PHE A 1 114 ? 5.652 7.449 -12.047 1 98.19 114 PHE A CA 1
ATOM 793 C C . PHE A 1 114 ? 4.375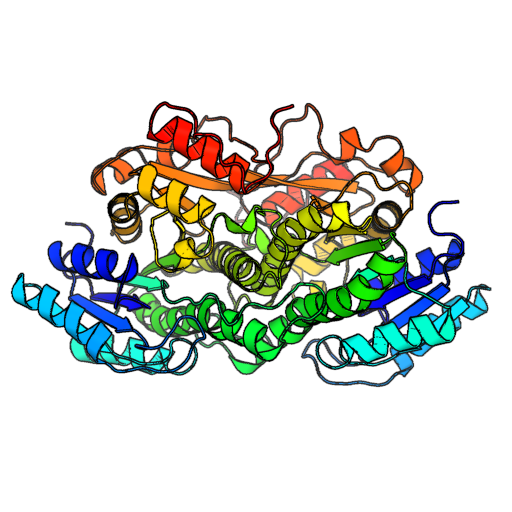 6.668 -12.336 1 98.19 114 PHE A C 1
ATOM 795 O O . PHE A 1 114 ? 4.203 5.551 -11.844 1 98.19 114 PHE A O 1
ATOM 802 N N . MET A 1 115 ? 3.504 7.195 -13.148 1 98.12 115 MET A N 1
ATOM 803 C CA . MET A 1 115 ? 2.211 6.586 -13.438 1 98.12 115 MET A CA 1
ATOM 804 C C . MET A 1 115 ? 2.379 5.328 -14.281 1 98.12 115 MET A C 1
ATOM 806 O O . MET A 1 115 ? 1.583 4.395 -14.18 1 98.12 115 MET A O 1
ATOM 810 N N . ARG A 1 116 ? 3.373 5.309 -15.07 1 97.06 116 ARG A N 1
ATOM 811 C CA . ARG A 1 116 ? 3.623 4.109 -15.867 1 97.06 116 ARG A CA 1
ATOM 812 C C . ARG A 1 116 ? 3.922 2.912 -14.969 1 97.06 116 ARG A C 1
ATOM 814 O O . ARG A 1 116 ? 3.496 1.792 -15.258 1 97.06 116 ARG A O 1
ATOM 821 N N . VAL A 1 117 ? 4.648 3.113 -13.922 1 97.62 117 VAL A N 1
ATOM 822 C CA . VAL A 1 117 ? 4.922 2.053 -12.953 1 97.62 117 VAL A CA 1
ATOM 823 C C . VAL A 1 117 ? 3.607 1.538 -12.375 1 97.62 117 VAL A C 1
ATOM 825 O O . VAL A 1 117 ? 3.389 0.327 -12.297 1 97.62 117 VAL A O 1
ATOM 828 N N . LEU A 1 118 ? 2.713 2.451 -12 1 98.69 118 LEU A N 1
ATOM 829 C CA . LEU A 1 118 ? 1.424 2.062 -11.438 1 98.69 118 LEU A CA 1
ATOM 830 C C . LEU A 1 118 ? 0.569 1.352 -12.477 1 98.69 118 LEU A C 1
ATOM 832 O O . LEU A 1 118 ? -0.153 0.405 -12.156 1 98.69 118 LEU A O 1
ATOM 836 N N . GLU A 1 119 ? 0.667 1.799 -13.648 1 98.31 119 GLU A N 1
ATOM 837 C CA . GLU A 1 119 ? -0.106 1.191 -14.727 1 98.31 119 GLU A CA 1
ATOM 838 C C . GLU A 1 119 ? 0.279 -0.272 -14.922 1 98.31 119 GLU A C 1
ATOM 840 O O . GLU A 1 119 ? -0.588 -1.147 -14.969 1 98.31 119 GLU A O 1
ATOM 845 N N . ILE A 1 120 ? 1.51 -0.534 -14.969 1 97.31 120 ILE A N 1
ATOM 846 C CA . ILE A 1 120 ? 1.974 -1.884 -15.266 1 97.31 120 ILE A CA 1
ATOM 847 C C . ILE A 1 120 ? 1.822 -2.768 -14.031 1 97.31 120 ILE A C 1
ATOM 849 O O . ILE A 1 120 ? 1.246 -3.855 -14.109 1 97.31 120 ILE A O 1
ATOM 853 N N . SER A 1 121 ? 2.221 -2.266 -12.914 1 97.69 121 SER A N 1
ATOM 854 C CA . SER A 1 121 ? 2.33 -3.125 -11.742 1 97.69 121 SER A CA 1
ATOM 855 C C . SER A 1 121 ? 1.004 -3.215 -10.992 1 97.69 121 SER A C 1
ATOM 857 O O . SER A 1 121 ? 0.688 -4.25 -10.398 1 97.69 121 SER A O 1
ATOM 859 N N . VAL A 1 122 ? 0.281 -2.133 -10.992 1 98.81 122 VAL A N 1
ATOM 860 C CA . VAL A 1 122 ? -0.933 -2.109 -10.18 1 98.81 122 VAL A CA 1
ATOM 861 C C . VAL A 1 122 ? -2.148 -2.389 -11.062 1 98.81 122 VAL A C 1
ATOM 863 O O . VAL A 1 122 ? -2.854 -3.381 -10.859 1 98.81 122 VAL A O 1
ATOM 866 N N . LEU A 1 123 ? -2.338 -1.561 -12.055 1 98.88 123 LEU A N 1
ATOM 867 C CA . LEU A 1 123 ? -3.467 -1.793 -12.945 1 98.88 123 LEU A CA 1
ATOM 868 C C . LEU A 1 123 ? -3.32 -3.127 -13.672 1 98.88 123 LEU A C 1
ATOM 870 O O . LEU A 1 123 ? -4.301 -3.857 -13.844 1 98.88 123 LEU A O 1
ATOM 874 N N . GLY A 1 124 ? -2.125 -3.408 -14.141 1 98.81 124 GLY A N 1
ATOM 875 C CA . GLY A 1 124 ? -1.892 -4.684 -14.805 1 98.81 124 GLY A CA 1
ATOM 876 C C . GLY A 1 124 ? -2.295 -5.875 -13.953 1 98.81 124 GLY A C 1
ATOM 877 O O . GLY A 1 124 ? -3.006 -6.766 -14.422 1 98.81 124 GLY A O 1
ATOM 878 N N . THR A 1 125 ? -1.829 -5.906 -12.68 1 98.88 125 THR A N 1
ATOM 879 C CA . THR A 1 125 ? -2.211 -6.945 -11.734 1 98.88 125 THR A CA 1
ATOM 880 C C . THR A 1 125 ? -3.729 -7.035 -11.609 1 98.88 125 THR A C 1
ATOM 882 O O . THR A 1 125 ? -4.297 -8.125 -11.664 1 98.88 125 THR A O 1
ATOM 885 N N . THR A 1 126 ? -4.367 -5.914 -11.492 1 98.88 126 THR A N 1
ATOM 886 C CA . THR A 1 126 ? -5.809 -5.836 -11.297 1 98.88 126 THR A CA 1
ATOM 887 C C . THR A 1 126 ? -6.551 -6.332 -12.539 1 98.88 126 THR A C 1
ATOM 889 O O . THR A 1 126 ? -7.488 -7.125 -12.43 1 98.88 126 THR A O 1
ATOM 892 N N . MET A 1 127 ? -6.105 -5.91 -13.68 1 98.88 127 MET A N 1
ATOM 893 C CA . MET A 1 127 ? -6.824 -6.211 -14.914 1 98.88 127 MET A CA 1
ATOM 894 C C . MET A 1 127 ? -6.695 -7.688 -15.266 1 98.88 127 MET A C 1
ATOM 896 O O . MET A 1 127 ? -7.668 -8.32 -15.688 1 98.88 127 MET A O 1
ATOM 900 N N . VAL A 1 128 ? -5.512 -8.273 -15.125 1 98.94 128 VAL A N 1
ATOM 901 C CA . VAL A 1 128 ? -5.344 -9.688 -15.438 1 98.94 128 VAL A CA 1
ATOM 902 C C . VAL A 1 128 ? -6.105 -10.539 -14.43 1 98.94 128 VAL A C 1
ATOM 904 O O . VAL A 1 128 ? -6.738 -11.531 -14.789 1 98.94 128 VAL A O 1
ATOM 907 N N . THR A 1 129 ? -6.051 -10.141 -13.156 1 98.94 129 THR A N 1
ATOM 908 C CA . THR A 1 129 ? -6.832 -10.836 -12.141 1 98.94 129 THR A CA 1
ATOM 909 C C . THR A 1 129 ? -8.32 -10.773 -12.469 1 98.94 129 THR A C 1
ATOM 911 O O . THR A 1 129 ? -9.023 -11.781 -12.367 1 98.94 129 THR A O 1
ATOM 914 N N . SER A 1 130 ? -8.805 -9.594 -12.867 1 98.75 130 SER A N 1
ATOM 915 C CA . SER A 1 130 ? -10.211 -9.398 -13.203 1 98.75 130 SER A CA 1
ATOM 916 C C . SER A 1 130 ? -10.633 -10.312 -14.344 1 98.75 130 SER A C 1
ATOM 918 O O . SER A 1 130 ? -11.672 -10.977 -14.266 1 98.75 130 SER A O 1
ATOM 920 N N . ALA A 1 131 ? -9.836 -10.359 -15.367 1 98.81 131 ALA A N 1
ATOM 921 C CA . ALA A 1 131 ? -10.133 -11.195 -16.516 1 98.81 131 ALA A CA 1
ATOM 922 C C . ALA A 1 131 ? -10.125 -12.672 -16.141 1 98.81 131 ALA A C 1
ATOM 924 O O . ALA A 1 131 ? -11 -13.438 -16.578 1 98.81 131 ALA A O 1
ATOM 925 N N . ALA A 1 132 ? -9.172 -13.086 -15.336 1 98.94 132 ALA A N 1
ATOM 926 C CA . ALA A 1 132 ? -9.055 -14.484 -14.93 1 98.94 132 ALA A CA 1
ATOM 927 C C . ALA A 1 132 ? -10.148 -14.867 -13.945 1 98.94 132 ALA A C 1
ATOM 929 O O . ALA A 1 132 ? -10.594 -16.016 -13.914 1 98.94 132 ALA A O 1
ATOM 930 N N . TYR A 1 133 ? -10.523 -13.875 -13.125 1 98.69 133 TYR A N 1
ATOM 931 C CA . TYR A 1 133 ? -11.484 -14.109 -12.055 1 98.69 133 TYR A CA 1
ATOM 932 C C . TYR A 1 133 ? -12.781 -14.695 -12.602 1 98.69 133 TYR A C 1
ATOM 934 O O . TYR A 1 133 ? -13.344 -15.633 -12.039 1 98.69 133 TYR A O 1
ATOM 942 N N . SER A 1 134 ? -13.211 -14.133 -13.727 1 96.5 134 SER A N 1
ATOM 943 C CA . SER A 1 134 ? -14.453 -14.586 -14.336 1 96.5 134 SER A CA 1
ATOM 944 C C . SER A 1 134 ? -14.383 -16.062 -14.734 1 96.5 134 SER A C 1
ATOM 946 O O . SER A 1 134 ? -15.328 -16.812 -14.516 1 96.5 134 SER A O 1
ATOM 948 N N . VAL A 1 135 ? -13.312 -16.484 -15.25 1 98.69 135 VAL A N 1
ATOM 949 C CA . VAL A 1 135 ? -13.094 -17.859 -15.664 1 98.69 135 VAL A CA 1
ATOM 950 C C . VAL A 1 135 ? -12.977 -18.766 -14.438 1 98.69 135 VAL A C 1
ATOM 952 O O . VAL A 1 135 ? -13.617 -19.812 -14.359 1 98.69 135 VAL A O 1
ATOM 955 N N . MET A 1 136 ? -12.227 -18.344 -13.477 1 98.81 136 MET A N 1
ATOM 956 C CA . MET A 1 136 ? -11.969 -19.109 -12.258 1 98.81 136 MET A CA 1
ATOM 957 C C . MET A 1 136 ? -13.25 -19.297 -11.445 1 98.81 136 MET A C 1
ATOM 959 O O . MET A 1 136 ? -13.469 -20.359 -10.867 1 98.81 136 MET A O 1
ATOM 963 N N . ALA A 1 137 ? -14.008 -18.234 -11.438 1 98.38 137 ALA A N 1
ATOM 964 C CA . ALA A 1 137 ? -15.25 -18.297 -10.68 1 98.38 137 ALA A CA 1
ATOM 965 C C . ALA A 1 137 ? -16.188 -19.359 -11.266 1 98.38 137 ALA A C 1
ATOM 967 O O . ALA A 1 137 ? -16.828 -20.109 -10.531 1 98.38 137 ALA A O 1
ATOM 968 N N . LYS A 1 138 ? -16.234 -19.391 -12.539 1 97.81 138 LYS A N 1
ATOM 969 C CA . LYS A 1 138 ? -17.047 -20.406 -13.203 1 97.81 138 LYS A CA 1
ATOM 970 C C . LYS A 1 138 ? -16.531 -21.812 -12.891 1 97.81 138 LYS A C 1
ATOM 972 O O . LYS A 1 138 ? -17.312 -22.75 -12.734 1 97.81 138 LYS A O 1
ATOM 977 N N . GLN A 1 139 ? -15.25 -21.922 -12.75 1 98.19 139 GLN A N 1
ATOM 978 C CA . GLN A 1 139 ? -14.602 -23.203 -12.461 1 98.19 139 GLN A CA 1
ATOM 979 C C . GLN A 1 139 ? -14.633 -23.516 -10.969 1 98.19 139 GLN A C 1
ATOM 981 O O . GLN A 1 139 ? -14.305 -24.625 -10.555 1 98.19 139 GLN A O 1
ATOM 986 N N . ARG A 1 140 ? -14.93 -22.531 -10.148 1 98.31 140 ARG A N 1
ATOM 987 C CA . ARG A 1 140 ? -14.891 -22.609 -8.688 1 98.31 140 ARG A CA 1
ATOM 988 C C . ARG A 1 140 ? -13.5 -23 -8.195 1 98.31 140 ARG A C 1
ATOM 990 O O . ARG A 1 140 ? -13.367 -23.812 -7.273 1 98.31 140 ARG A O 1
ATOM 997 N N . TYR A 1 141 ? -12.547 -22.516 -8.938 1 98.5 141 TYR A N 1
ATOM 998 C CA . TYR A 1 141 ? -11.164 -22.781 -8.57 1 98.5 141 TYR A CA 1
ATOM 999 C C . TYR A 1 141 ? -10.25 -21.672 -9.102 1 98.5 141 TYR A C 1
ATOM 1001 O O . TYR A 1 141 ? -10.352 -21.281 -10.258 1 98.5 141 TYR A O 1
ATOM 1009 N N . GLY A 1 142 ? -9.398 -21.234 -8.305 1 98.81 142 GLY A N 1
ATOM 1010 C CA . GLY A 1 142 ? -8.359 -20.297 -8.703 1 98.81 142 GLY A CA 1
ATOM 1011 C C . GLY A 1 142 ? -7.27 -20.141 -7.656 1 98.81 142 GLY A C 1
ATOM 1012 O O . GLY A 1 142 ? -7.551 -20.125 -6.457 1 98.81 142 GLY A O 1
ATOM 1013 N N . ARG A 1 143 ? -6.023 -20.125 -8.055 1 98.88 143 ARG A N 1
ATOM 1014 C CA . ARG A 1 143 ? -4.855 -19.766 -7.25 1 98.88 143 ARG A CA 1
ATOM 1015 C C . ARG A 1 143 ? -4.109 -18.578 -7.871 1 98.88 143 ARG A C 1
ATOM 1017 O O . ARG A 1 143 ? -3.525 -18.719 -8.953 1 98.88 143 ARG A O 1
ATOM 1024 N N . VAL A 1 144 ? -4.215 -17.422 -7.203 1 98.94 144 VAL A N 1
ATOM 1025 C CA . VAL A 1 144 ? -3.58 -16.203 -7.699 1 98.94 144 VAL A CA 1
ATOM 1026 C C . VAL A 1 144 ? -2.455 -15.789 -6.75 1 98.94 144 VAL A C 1
ATOM 1028 O O . VAL A 1 144 ? -2.65 -15.734 -5.535 1 98.94 144 VAL A O 1
ATOM 1031 N N . VAL A 1 145 ? -1.29 -15.578 -7.27 1 98.94 145 VAL A N 1
ATOM 1032 C CA . VAL A 1 145 ? -0.16 -15.055 -6.508 1 98.94 145 VAL A CA 1
ATOM 1033 C C . VAL A 1 145 ? 0.248 -13.695 -7.059 1 98.94 145 VAL A C 1
ATOM 1035 O O . VAL A 1 145 ? 0.69 -13.586 -8.203 1 98.94 145 VAL A O 1
ATOM 1038 N N . ASN A 1 146 ? 0.039 -12.672 -6.262 1 98.94 146 ASN A N 1
ATOM 1039 C CA . ASN A 1 146 ? 0.524 -11.328 -6.562 1 98.94 146 ASN A CA 1
ATOM 1040 C C . ASN A 1 146 ? 1.933 -11.109 -6.016 1 98.94 146 ASN A C 1
ATOM 1042 O O . ASN A 1 146 ? 2.416 -11.891 -5.195 1 98.94 146 ASN A O 1
ATOM 1046 N N . VAL A 1 147 ? 2.574 -10.07 -6.531 1 98.38 147 VAL A N 1
ATOM 1047 C CA . VAL A 1 147 ? 3.938 -9.805 -6.09 1 98.38 147 VAL A CA 1
ATOM 1048 C C . VAL A 1 147 ? 4.031 -8.383 -5.531 1 98.38 147 VAL A C 1
ATOM 1050 O O . VAL A 1 147 ? 3.9 -7.406 -6.277 1 98.38 147 VAL A O 1
ATOM 1053 N N . SER A 1 148 ? 4.156 -8.289 -4.285 1 98 148 SER A N 1
ATOM 1054 C CA . SER A 1 148 ? 4.547 -7.066 -3.596 1 98 148 SER A CA 1
ATOM 1055 C C . SER A 1 148 ? 6.051 -7.035 -3.338 1 98 148 SER A C 1
ATOM 1057 O O . SER A 1 148 ? 6.836 -7.539 -4.145 1 98 148 SER A O 1
ATOM 1059 N N . SER A 1 149 ? 6.484 -6.293 -2.291 1 96 149 SER A N 1
ATOM 1060 C CA . SER A 1 149 ? 7.906 -6.18 -1.975 1 96 149 SER A CA 1
ATOM 1061 C C . SER A 1 149 ? 8.117 -5.699 -0.542 1 96 149 SER A C 1
ATOM 1063 O O . SER A 1 149 ? 7.277 -4.98 0.006 1 96 149 SER A O 1
ATOM 1065 N N . ASN A 1 150 ? 9.281 -6.117 -0.026 1 95.19 150 ASN A N 1
ATOM 1066 C CA . ASN A 1 150 ? 9.664 -5.59 1.278 1 95.19 150 ASN A CA 1
ATOM 1067 C C . ASN A 1 150 ? 9.945 -4.09 1.216 1 95.19 150 ASN A C 1
ATOM 1069 O O . ASN A 1 150 ? 10.047 -3.432 2.25 1 95.19 150 ASN A O 1
ATOM 1073 N N . ALA A 1 151 ? 9.969 -3.572 0.044 1 93 151 ALA A N 1
ATOM 1074 C CA . ALA A 1 151 ? 10.172 -2.137 -0.13 1 93 151 ALA A CA 1
ATOM 1075 C C . ALA A 1 151 ? 9.117 -1.338 0.629 1 93 151 ALA A C 1
ATOM 1077 O O . ALA A 1 151 ? 9.328 -0.165 0.948 1 93 151 ALA A O 1
ATOM 1078 N N . ILE A 1 152 ? 7.98 -1.922 0.967 1 97.06 152 ILE A N 1
ATOM 1079 C CA . ILE A 1 152 ? 6.895 -1.166 1.585 1 97.06 152 ILE A CA 1
ATOM 1080 C C . ILE A 1 152 ? 7.254 -0.842 3.033 1 97.06 152 ILE A C 1
ATOM 1082 O O . ILE A 1 152 ? 6.598 -0.015 3.672 1 97.06 152 ILE A O 1
ATOM 1086 N N . TYR A 1 153 ? 8.336 -1.529 3.578 1 96.69 153 TYR A N 1
ATOM 1087 C CA . TYR A 1 153 ? 8.852 -1.164 4.891 1 96.69 153 TYR A CA 1
ATOM 1088 C C . TYR A 1 153 ? 9.562 0.183 4.84 1 96.69 153 TYR A C 1
ATOM 1090 O O . TYR A 1 153 ? 9.625 0.898 5.844 1 96.69 153 TYR A O 1
ATOM 1098 N N . GLY A 1 154 ? 10.141 0.481 3.711 1 94.38 154 GLY A N 1
ATOM 1099 C CA . GLY A 1 154 ? 10.883 1.723 3.529 1 94.38 154 GLY A CA 1
ATOM 1100 C C . GLY A 1 154 ? 12.375 1.562 3.723 1 94.38 154 GLY A C 1
ATOM 1101 O O . GLY A 1 154 ? 12.844 1.328 4.84 1 94.38 154 GLY A O 1
ATOM 1102 N N . PHE A 1 155 ? 13.125 1.779 2.67 1 89.06 155 PHE A N 1
ATOM 1103 C CA . PHE A 1 155 ? 14.578 1.778 2.74 1 89.06 155 PHE A CA 1
ATOM 1104 C C . PHE A 1 155 ? 15.102 3.123 3.232 1 89.06 155 PHE A C 1
ATOM 1106 O O . PHE A 1 155 ? 16.156 3.193 3.863 1 89.06 155 PHE A O 1
ATOM 1113 N N . GLY A 1 156 ? 14.359 4.125 2.938 1 90.62 156 GLY A N 1
ATOM 1114 C CA . GLY A 1 156 ? 14.82 5.477 3.209 1 90.62 156 GLY A CA 1
ATOM 1115 C C . GLY A 1 156 ? 15.852 5.969 2.215 1 90.62 156 GLY A C 1
ATOM 1116 O O . GLY A 1 156 ? 16.797 6.664 2.59 1 90.62 156 GLY A O 1
ATOM 1117 N N . ALA A 1 157 ? 15.703 5.504 0.992 1 85.81 157 ALA A N 1
ATOM 1118 C CA . ALA A 1 157 ? 16.672 5.875 -0.046 1 85.81 157 ALA A CA 1
ATOM 1119 C C . ALA A 1 157 ? 16.188 7.094 -0.829 1 85.81 157 ALA A C 1
ATOM 1121 O O . ALA A 1 157 ? 16.906 7.613 -1.684 1 85.81 157 ALA A O 1
ATOM 1122 N N . GLY A 1 158 ? 15.016 7.566 -0.546 1 89.06 158 GLY A N 1
ATOM 1123 C CA . GLY A 1 158 ? 14.453 8.695 -1.269 1 89.06 158 GLY A CA 1
ATOM 1124 C C . GLY A 1 158 ? 13.922 8.328 -2.641 1 89.06 158 GLY A C 1
ATOM 1125 O O . GLY A 1 158 ? 13.289 7.281 -2.805 1 89.06 158 GLY A O 1
ATOM 1126 N N . GLY A 1 159 ? 13.953 9.32 -3.619 1 92.31 159 GLY A N 1
ATOM 1127 C CA . GLY A 1 159 ? 13.445 9.086 -4.961 1 92.31 159 GLY A CA 1
ATOM 1128 C C . GLY A 1 159 ? 11.953 9.352 -5.082 1 92.31 159 GLY A C 1
ATOM 1129 O O . GLY A 1 159 ? 11.344 9.93 -4.184 1 92.31 159 GLY A O 1
ATOM 1130 N N . ASP A 1 160 ? 11.406 8.961 -6.23 1 94.38 160 ASP A N 1
ATOM 1131 C CA . ASP A 1 160 ? 10.008 9.281 -6.496 1 94.38 160 ASP A CA 1
ATOM 1132 C C . ASP A 1 160 ? 9.078 8.281 -5.82 1 94.38 160 ASP A C 1
ATOM 1134 O O . ASP A 1 160 ? 7.867 8.5 -5.734 1 94.38 160 ASP A O 1
ATOM 1138 N N . CYS A 1 161 ? 9.594 7.125 -5.359 1 95.88 161 CYS A N 1
ATOM 1139 C CA . CYS A 1 161 ? 8.898 6.137 -4.539 1 95.88 161 CYS A CA 1
ATOM 1140 C C . CYS A 1 161 ? 7.859 5.383 -5.355 1 95.88 161 CYS A C 1
ATOM 1142 O O . CYS A 1 161 ? 6.957 4.758 -4.793 1 95.88 161 CYS A O 1
ATOM 1144 N N . ALA A 1 162 ? 7.949 5.418 -6.711 1 97.12 162 ALA A N 1
ATOM 1145 C CA . ALA A 1 162 ? 6.938 4.793 -7.559 1 97.12 162 ALA A CA 1
ATOM 1146 C C . ALA A 1 162 ? 6.898 3.281 -7.344 1 97.12 162 ALA A C 1
ATOM 1148 O O . ALA A 1 162 ? 5.824 2.693 -7.211 1 97.12 162 ALA A O 1
ATOM 1149 N N . TYR A 1 163 ? 8.023 2.709 -7.289 1 94.75 163 TYR A N 1
ATOM 1150 C CA . TYR A 1 163 ? 8.102 1.266 -7.094 1 94.75 163 TYR A CA 1
ATOM 1151 C C . TYR A 1 163 ? 7.473 0.861 -5.766 1 94.75 163 TYR A C 1
ATOM 1153 O O . TYR A 1 163 ? 6.59 0 -5.73 1 94.75 163 TYR A O 1
ATOM 1161 N N . GLY A 1 164 ? 7.945 1.516 -4.652 1 96.06 164 GLY A N 1
ATOM 1162 C CA . GLY A 1 164 ? 7.355 1.242 -3.352 1 96.06 164 GLY A CA 1
ATOM 1163 C C . GLY A 1 164 ? 5.855 1.457 -3.318 1 96.06 164 GLY A C 1
ATOM 1164 O O . GLY A 1 164 ? 5.117 0.652 -2.744 1 96.06 164 GLY A O 1
ATOM 1165 N N . ALA A 1 165 ? 5.418 2.527 -3.945 1 98.5 165 ALA A N 1
ATOM 1166 C CA . ALA A 1 165 ? 3.99 2.814 -4.023 1 98.5 165 ALA A CA 1
ATOM 1167 C C . ALA A 1 165 ? 3.234 1.672 -4.695 1 98.5 165 ALA A C 1
ATOM 1169 O O . ALA A 1 165 ? 2.193 1.233 -4.203 1 98.5 165 ALA A O 1
ATOM 1170 N N . SER A 1 166 ? 3.771 1.182 -5.777 1 98.5 166 SER A N 1
ATOM 1171 C CA . SER A 1 166 ? 3.117 0.104 -6.512 1 98.5 166 SER A CA 1
ATOM 1172 C C . SER A 1 166 ? 3.012 -1.159 -5.664 1 98.5 166 SER A C 1
ATOM 1174 O O . SER A 1 166 ? 1.987 -1.844 -5.684 1 98.5 166 SER A O 1
ATOM 1176 N N . LYS A 1 167 ? 4.02 -1.432 -4.934 1 98.38 167 LYS A N 1
ATOM 1177 C CA . LYS A 1 167 ? 4.043 -2.648 -4.129 1 98.38 167 LYS A CA 1
ATOM 1178 C C . LYS A 1 167 ? 3.125 -2.525 -2.916 1 98.38 167 LYS A C 1
ATOM 1180 O O . LYS A 1 167 ? 2.525 -3.51 -2.482 1 98.38 167 LYS A O 1
ATOM 1185 N N . GLY A 1 168 ? 3.039 -1.332 -2.391 1 98.81 168 GLY A N 1
ATOM 1186 C CA . GLY A 1 168 ? 2.039 -1.088 -1.363 1 98.81 168 GLY A CA 1
ATOM 1187 C C . GLY A 1 168 ? 0.617 -1.26 -1.86 1 98.81 168 GLY A C 1
ATOM 1188 O O . GLY A 1 168 ? -0.233 -1.805 -1.152 1 98.81 168 GLY A O 1
ATOM 1189 N N . ALA A 1 169 ? 0.385 -0.807 -3.07 1 98.88 169 ALA A N 1
ATOM 1190 C CA . ALA A 1 169 ? -0.934 -0.958 -3.68 1 98.88 169 ALA A CA 1
ATOM 1191 C C . ALA A 1 169 ? -1.3 -2.432 -3.836 1 98.88 169 ALA A C 1
ATOM 1193 O O . ALA A 1 169 ? -2.408 -2.842 -3.488 1 98.88 169 ALA A O 1
ATOM 1194 N N . VAL A 1 170 ? -0.389 -3.217 -4.285 1 98.88 170 VAL A N 1
ATOM 1195 C CA . VAL A 1 170 ? -0.637 -4.633 -4.531 1 98.88 170 VAL A CA 1
ATOM 1196 C C . VAL A 1 170 ? -0.878 -5.355 -3.207 1 98.88 170 VAL A C 1
ATOM 1198 O O . VAL A 1 170 ? -1.71 -6.262 -3.129 1 98.88 170 VAL A O 1
ATOM 1201 N N . PHE A 1 171 ? -0.147 -4.945 -2.168 1 98.81 171 PHE A N 1
ATOM 1202 C CA . PHE A 1 171 ? -0.403 -5.457 -0.827 1 98.81 171 PHE A CA 1
ATOM 1203 C C . PHE A 1 171 ? -1.871 -5.289 -0.454 1 98.81 171 PHE A C 1
ATOM 1205 O O . PHE A 1 171 ? -2.531 -6.254 -0.06 1 98.81 171 PHE A O 1
ATOM 1212 N N . ALA A 1 172 ? -2.389 -4.098 -0.654 1 98.75 172 ALA A N 1
ATOM 1213 C CA . ALA A 1 172 ? -3.754 -3.773 -0.249 1 98.75 172 ALA A CA 1
ATOM 1214 C C . ALA A 1 172 ? -4.773 -4.508 -1.113 1 98.75 172 ALA A C 1
ATOM 1216 O O . ALA A 1 172 ? -5.789 -4.996 -0.609 1 98.75 172 ALA A O 1
ATOM 1217 N N . ILE A 1 173 ? -4.508 -4.617 -2.383 1 98.69 173 ILE A N 1
ATOM 1218 C CA . ILE A 1 173 ? -5.395 -5.332 -3.293 1 98.69 173 ILE A CA 1
ATOM 1219 C C . ILE A 1 173 ? -5.516 -6.789 -2.855 1 98.69 173 ILE A C 1
ATOM 1221 O O . ILE A 1 173 ? -6.613 -7.352 -2.838 1 98.69 173 ILE A O 1
ATOM 1225 N N . THR A 1 174 ? -4.406 -7.363 -2.477 1 98.81 174 THR A N 1
ATOM 1226 C CA . THR A 1 174 ? -4.387 -8.766 -2.07 1 98.81 174 THR A CA 1
ATOM 1227 C C . THR A 1 174 ? -5.223 -8.969 -0.809 1 98.81 174 THR A C 1
ATOM 1229 O O . THR A 1 174 ? -6.035 -9.898 -0.741 1 98.81 174 THR A O 1
ATOM 1232 N N . ARG A 1 175 ? -5.023 -8.109 0.14 1 98.19 175 ARG A N 1
ATOM 1233 C CA . ARG A 1 175 ? -5.75 -8.234 1.399 1 98.19 175 ARG A CA 1
ATOM 1234 C C . ARG A 1 175 ? -7.254 -8.094 1.179 1 98.19 175 ARG A C 1
ATOM 1236 O O . ARG A 1 175 ? -8.039 -8.836 1.769 1 98.19 175 ARG A O 1
ATOM 1243 N N . GLU A 1 176 ? -7.625 -7.215 0.314 1 96.75 176 GLU A N 1
ATOM 1244 C CA . GLU A 1 176 ? -9.039 -6.93 0.084 1 96.75 176 GLU A CA 1
ATOM 1245 C C . GLU A 1 176 ? -9.695 -8.016 -0.764 1 96.75 176 GLU A C 1
ATOM 1247 O O . GLU A 1 176 ? -10.602 -8.703 -0.302 1 96.75 176 GLU A O 1
ATOM 1252 N N . LEU A 1 177 ? -9.148 -8.266 -1.883 1 97.94 177 LEU A N 1
ATOM 1253 C CA . LEU A 1 177 ? -9.797 -9.18 -2.824 1 97.94 177 LEU A CA 1
ATOM 1254 C C . LEU A 1 177 ? -9.578 -10.633 -2.412 1 97.94 177 LEU A C 1
ATOM 1256 O O . LEU A 1 177 ? -10.445 -11.477 -2.646 1 97.94 177 LEU A O 1
ATOM 1260 N N . GLY A 1 178 ? -8.453 -10.906 -1.822 1 98.38 178 GLY A N 1
ATOM 1261 C CA . GLY A 1 178 ? -8.195 -12.258 -1.354 1 98.38 178 GLY A CA 1
ATOM 1262 C C . GLY A 1 178 ? -9.188 -12.719 -0.3 1 98.38 178 GLY A C 1
ATOM 1263 O O . GLY A 1 178 ? -9.539 -13.898 -0.248 1 98.38 178 GLY A O 1
ATOM 1264 N N . ARG A 1 179 ? -9.641 -11.828 0.506 1 95.69 179 ARG A N 1
ATOM 1265 C CA . ARG A 1 179 ? -10.617 -12.156 1.54 1 95.69 179 ARG A CA 1
ATOM 1266 C C . ARG A 1 179 ? -12 -12.375 0.936 1 95.69 179 ARG A C 1
ATOM 1268 O O . ARG A 1 179 ? -12.781 -13.188 1.441 1 95.69 179 ARG A O 1
ATOM 1275 N N . TRP A 1 180 ? -12.234 -11.742 -0.106 1 94.88 180 TRP A N 1
ATOM 1276 C CA . TRP A 1 180 ? -13.516 -11.852 -0.793 1 94.88 180 TRP A CA 1
ATOM 1277 C C . TRP A 1 180 ? -13.578 -13.117 -1.645 1 94.88 180 TRP A C 1
ATOM 1279 O O . TRP A 1 180 ? -14.586 -13.82 -1.656 1 94.88 180 TRP A O 1
ATOM 1289 N N . SER A 1 181 ? -12.547 -13.453 -2.268 1 97.56 181 SER A N 1
ATOM 1290 C CA . SER A 1 181 ? -12.523 -14.383 -3.385 1 97.56 181 SER A CA 1
ATOM 1291 C C . SER A 1 181 ? -12.711 -15.82 -2.908 1 97.56 181 SER A C 1
ATOM 1293 O O . SER A 1 181 ? -13.102 -16.703 -3.688 1 97.56 181 SER A O 1
ATOM 1295 N N . GLU A 1 182 ? -12.438 -16.031 -1.68 1 95.81 182 GLU A N 1
ATOM 1296 C CA . GLU A 1 182 ? -12.523 -17.391 -1.152 1 95.81 182 GLU A CA 1
ATOM 1297 C C . GLU A 1 182 ? -13.922 -17.969 -1.347 1 95.81 182 GLU A C 1
ATOM 1299 O O . GLU A 1 182 ? -14.078 -19.172 -1.563 1 95.81 182 GLU A O 1
ATOM 1304 N N . ARG A 1 183 ? -14.914 -17.156 -1.316 1 94.94 183 ARG A N 1
ATOM 1305 C CA . ARG A 1 183 ? -16.297 -17.609 -1.453 1 94.94 183 ARG A CA 1
ATOM 1306 C C . ARG A 1 183 ? -16.547 -18.203 -2.836 1 94.94 183 ARG A C 1
ATOM 1308 O O . ARG A 1 183 ? -17.484 -18.984 -3.023 1 94.94 183 ARG A O 1
ATOM 1315 N N . ASP A 1 184 ? -15.703 -17.859 -3.787 1 97.25 184 ASP A N 1
ATOM 1316 C CA . ASP A 1 184 ? -15.844 -18.328 -5.16 1 97.25 184 ASP A CA 1
ATOM 1317 C C . ASP A 1 184 ? -14.867 -19.469 -5.449 1 97.25 184 ASP A C 1
ATOM 1319 O O . ASP A 1 184 ? -14.695 -19.859 -6.605 1 97.25 184 ASP A O 1
ATOM 1323 N N . GLY A 1 185 ? -14.203 -19.953 -4.391 1 97.88 185 GLY A N 1
ATOM 1324 C CA . GLY A 1 185 ? -13.211 -21 -4.582 1 97.88 185 GLY A CA 1
ATOM 1325 C C . GLY A 1 185 ? -11.891 -20.484 -5.121 1 97.88 185 GLY A C 1
ATOM 1326 O O . GLY A 1 185 ? -11.094 -21.25 -5.652 1 97.88 185 GLY A O 1
ATOM 1327 N N . ILE A 1 186 ? -11.711 -19.203 -5.082 1 98.75 186 ILE A N 1
ATOM 1328 C CA . ILE A 1 186 ? -10.5 -18.562 -5.57 1 98.75 186 ILE A CA 1
ATOM 1329 C C . ILE A 1 186 ? -9.68 -18.047 -4.395 1 98.75 186 ILE A C 1
ATOM 1331 O O . ILE A 1 186 ? -10.203 -17.344 -3.518 1 98.75 186 ILE A O 1
ATOM 1335 N N . LYS A 1 187 ? -8.406 -18.469 -4.305 1 98.81 187 LYS A N 1
ATOM 1336 C CA . LYS A 1 187 ? -7.488 -17.984 -3.279 1 98.81 187 LYS A CA 1
ATOM 1337 C C . LYS A 1 187 ? -6.449 -17.031 -3.877 1 98.81 187 LYS A C 1
ATOM 1339 O O . LYS A 1 187 ? -5.77 -17.375 -4.844 1 98.81 187 LYS A O 1
ATOM 1344 N N . ILE A 1 188 ? -6.402 -15.789 -3.363 1 98.88 188 ILE A N 1
ATOM 1345 C CA . ILE A 1 188 ? -5.465 -14.766 -3.803 1 98.88 188 ILE A CA 1
ATOM 1346 C C . ILE A 1 188 ? -4.5 -14.422 -2.668 1 98.88 188 ILE A C 1
ATOM 1348 O O . ILE A 1 188 ? -4.922 -13.969 -1.602 1 98.88 188 ILE A O 1
ATOM 1352 N N . ASN A 1 189 ? -3.227 -14.695 -2.875 1 98.88 189 ASN A N 1
ATOM 1353 C CA . ASN A 1 189 ? -2.172 -14.352 -1.925 1 98.88 189 ASN A CA 1
ATOM 1354 C C . ASN A 1 189 ? -1.067 -13.531 -2.582 1 98.88 189 ASN A C 1
ATOM 1356 O O . ASN A 1 189 ? -1.137 -13.234 -3.775 1 98.88 189 ASN A O 1
ATOM 1360 N N . CYS A 1 190 ? -0.185 -13.039 -1.766 1 98.81 190 CYS A N 1
ATOM 1361 C CA . CYS A 1 190 ? 0.878 -12.156 -2.23 1 98.81 190 CYS A CA 1
ATOM 1362 C C . CYS A 1 190 ? 2.217 -12.539 -1.617 1 98.81 190 CYS A C 1
ATOM 1364 O O . CYS A 1 190 ? 2.275 -12.977 -0.466 1 98.81 190 CYS A O 1
ATOM 1366 N N . ILE A 1 191 ? 3.268 -12.414 -2.432 1 98.88 191 ILE A N 1
ATOM 1367 C CA . ILE A 1 191 ? 4.605 -12.617 -1.887 1 98.88 191 ILE A CA 1
ATOM 1368 C C . ILE A 1 191 ? 5.383 -11.297 -1.93 1 98.88 191 ILE A C 1
ATOM 1370 O O . ILE A 1 191 ? 5.105 -10.438 -2.766 1 98.88 191 ILE A O 1
ATOM 1374 N N . MET A 1 192 ? 6.27 -11.164 -1.01 1 98.5 192 MET A N 1
ATOM 1375 C CA . MET A 1 192 ? 7.367 -10.195 -0.993 1 98.5 192 MET A CA 1
ATOM 1376 C C . MET A 1 192 ? 8.711 -10.891 -1.173 1 98.5 192 MET A C 1
ATOM 1378 O O . MET A 1 192 ? 9.391 -11.203 -0.193 1 98.5 192 MET A O 1
ATOM 1382 N N . PRO A 1 193 ? 9.133 -11.031 -2.404 1 97.56 193 PRO A N 1
ATOM 1383 C CA . PRO A 1 193 ? 10.359 -11.797 -2.633 1 97.56 193 PRO A CA 1
ATOM 1384 C C . PRO A 1 193 ? 11.625 -10.961 -2.445 1 97.56 193 PRO A C 1
ATOM 1386 O O . PRO A 1 193 ? 11.602 -9.75 -2.672 1 97.56 193 PRO A O 1
ATOM 1389 N N . SER A 1 194 ? 12.664 -11.578 -1.975 1 93.94 194 SER A N 1
ATOM 1390 C CA . SER A 1 194 ? 14.039 -11.086 -2.082 1 93.94 194 SER A CA 1
ATOM 1391 C C . SER A 1 194 ? 14.898 -12.039 -2.906 1 93.94 194 SER A C 1
ATOM 1393 O O . SER A 1 194 ? 15.008 -13.219 -2.58 1 93.94 194 SER A O 1
ATOM 1395 N N . ALA A 1 195 ? 15.391 -11.5 -3.941 1 92.75 195 ALA A N 1
ATOM 1396 C CA . ALA A 1 195 ? 16.203 -12.312 -4.844 1 92.75 195 ALA A CA 1
ATOM 1397 C C . ALA A 1 195 ? 17.062 -11.43 -5.738 1 92.75 195 ALA A C 1
ATOM 1399 O O . ALA A 1 195 ? 16.719 -10.289 -6.035 1 92.75 195 ALA A O 1
ATOM 1400 N N . ALA A 1 196 ? 18.141 -11.984 -6.078 1 85.62 196 ALA A N 1
ATOM 1401 C CA . ALA A 1 196 ? 18.953 -11.32 -7.086 1 85.62 196 ALA A CA 1
ATOM 1402 C C . ALA A 1 196 ? 18.188 -11.133 -8.383 1 85.62 196 ALA A C 1
ATOM 1404 O O . ALA A 1 196 ? 17.516 -12.047 -8.859 1 85.62 196 ALA A O 1
ATOM 1405 N N . SER A 1 197 ? 18.125 -9.914 -8.797 1 76.81 197 SER A N 1
ATOM 1406 C CA . SER A 1 197 ? 17.406 -9.578 -10.016 1 76.81 197 SER A CA 1
ATOM 1407 C C . SER A 1 197 ? 18 -8.352 -10.695 1 76.81 197 SER A C 1
ATOM 1409 O O . SER A 1 197 ? 18.812 -7.641 -10.102 1 76.81 197 SER A O 1
ATOM 1411 N N . ARG A 1 198 ? 17.578 -8.211 -11.906 1 68.81 198 ARG A N 1
ATOM 1412 C CA . ARG A 1 198 ? 17.984 -7.012 -12.633 1 68.81 198 ARG A CA 1
ATOM 1413 C C . ARG A 1 198 ? 17.594 -5.754 -11.859 1 68.81 198 ARG A C 1
ATOM 1415 O O . ARG A 1 198 ? 18.359 -4.781 -11.82 1 68.81 198 ARG A O 1
ATOM 1422 N N . MET A 1 199 ? 16.516 -5.812 -11.203 1 60.72 199 MET A N 1
ATOM 1423 C CA . MET A 1 199 ? 15.992 -4.668 -10.461 1 60.72 199 MET A CA 1
ATOM 1424 C C . MET A 1 199 ? 16.875 -4.367 -9.25 1 60.72 199 MET A C 1
ATOM 1426 O O . MET A 1 199 ? 17.016 -3.209 -8.852 1 60.72 199 MET A O 1
ATOM 1430 N N . GLY A 1 200 ? 17.375 -5.324 -8.711 1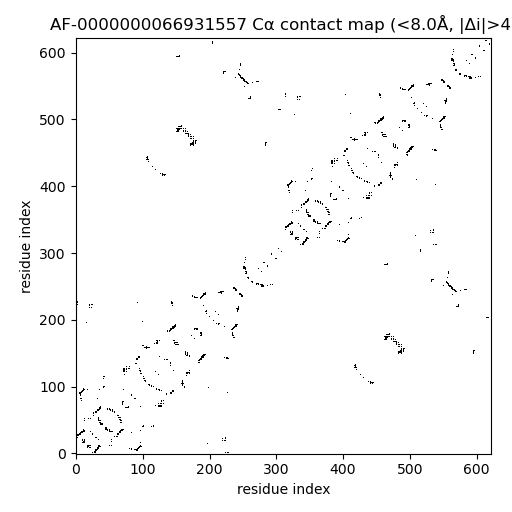 62.41 200 GLY A N 1
ATOM 1431 C CA . GLY A 1 200 ? 18.219 -5.18 -7.539 1 62.41 200 GLY A CA 1
ATOM 1432 C C . GLY A 1 200 ? 19.594 -4.621 -7.855 1 62.41 200 GLY A C 1
ATOM 1433 O O . GLY A 1 200 ? 20.328 -4.246 -6.949 1 62.41 200 GLY A O 1
ATOM 1434 N N . ASP A 1 201 ? 19.828 -4.508 -9.062 1 65.19 201 ASP A N 1
ATOM 1435 C CA . ASP A 1 201 ? 21.172 -4.086 -9.453 1 65.19 201 ASP A CA 1
ATOM 1436 C C . ASP A 1 201 ? 21.281 -2.564 -9.508 1 65.19 201 ASP A C 1
ATOM 1438 O O . ASP A 1 201 ? 22.297 -2.02 -9.922 1 65.19 201 ASP A O 1
ATOM 1442 N N . LEU A 1 202 ? 20.234 -2.053 -8.922 1 62.62 202 LEU A N 1
ATOM 1443 C CA . LEU A 1 202 ? 20.188 -0.6 -9.055 1 62.62 202 LEU A CA 1
ATOM 1444 C C . LEU A 1 202 ? 21.172 0.063 -8.094 1 62.62 202 LEU A C 1
ATOM 1446 O O . LEU A 1 202 ? 21.562 1.218 -8.289 1 62.62 202 LEU A O 1
ATOM 1450 N N . SER A 1 203 ? 21.547 -0.675 -7.09 1 70.69 203 SER A N 1
ATOM 1451 C CA . SER A 1 203 ? 22.641 -0.202 -6.23 1 70.69 203 SER A CA 1
ATOM 1452 C C . SER A 1 203 ? 23.641 -1.314 -5.945 1 70.69 203 SER A C 1
ATOM 1454 O O . SER A 1 203 ? 23.281 -2.492 -5.914 1 70.69 203 SER A O 1
ATOM 1456 N N . GLU A 1 204 ? 24.859 -0.91 -5.773 1 76.56 204 GLU A N 1
ATOM 1457 C CA . GLU A 1 204 ? 25.906 -1.889 -5.492 1 76.56 204 GLU A CA 1
ATOM 1458 C C . GLU A 1 204 ? 25.625 -2.637 -4.191 1 76.56 204 GLU A C 1
ATOM 1460 O O . GLU A 1 204 ? 25.891 -3.834 -4.086 1 76.56 204 GLU A O 1
ATOM 1465 N N . GLY A 1 205 ? 25.109 -1.938 -3.285 1 77.38 205 GLY A N 1
ATOM 1466 C CA . GLY A 1 205 ? 24.797 -2.559 -2.008 1 77.38 205 GLY A CA 1
ATOM 1467 C C . GLY A 1 205 ? 23.703 -3.604 -2.105 1 77.38 205 GLY A C 1
ATOM 1468 O O . GLY A 1 205 ? 23.859 -4.723 -1.608 1 77.38 205 GLY A O 1
ATOM 1469 N N . THR A 1 206 ? 22.672 -3.221 -2.758 1 80.44 206 THR A N 1
ATOM 1470 C CA . THR A 1 206 ? 21.562 -4.145 -2.922 1 80.44 206 THR A CA 1
ATOM 1471 C C . THR A 1 206 ? 21.969 -5.344 -3.773 1 80.44 206 THR A C 1
ATOM 1473 O O . THR A 1 206 ? 21.562 -6.473 -3.508 1 80.44 206 THR A O 1
ATOM 1476 N N . LYS A 1 207 ? 22.766 -5.078 -4.734 1 83.56 207 LYS A N 1
ATOM 1477 C CA . LYS A 1 207 ? 23.297 -6.145 -5.59 1 83.56 207 LYS A CA 1
ATOM 1478 C C . LYS A 1 207 ? 24.109 -7.148 -4.781 1 83.56 207 LYS A C 1
ATOM 1480 O O . LYS A 1 207 ? 23.922 -8.359 -4.926 1 83.56 207 LYS A O 1
ATOM 1485 N N . LYS A 1 208 ? 24.938 -6.637 -3.967 1 84.56 208 LYS A N 1
ATOM 1486 C CA . LYS A 1 208 ? 25.781 -7.5 -3.146 1 84.56 208 LYS A CA 1
ATOM 1487 C C . LYS A 1 208 ? 24.953 -8.336 -2.189 1 84.56 208 LYS A C 1
ATOM 1489 O O . LYS A 1 208 ? 25.172 -9.547 -2.059 1 84.56 208 LYS A O 1
ATOM 1494 N N . ILE A 1 209 ? 24.016 -7.766 -1.571 1 87.44 209 ILE A N 1
ATOM 1495 C CA . ILE A 1 209 ? 23.172 -8.453 -0.598 1 87.44 209 ILE A CA 1
ATOM 1496 C C . ILE A 1 209 ? 22.391 -9.57 -1.29 1 87.44 209 ILE A C 1
ATOM 1498 O O . ILE A 1 209 ? 22.375 -10.711 -0.833 1 87.44 209 ILE A O 1
ATOM 1502 N N . THR A 1 210 ? 21.734 -9.18 -2.383 1 89.5 210 THR A N 1
ATOM 1503 C CA . THR A 1 210 ? 20.844 -10.133 -3.029 1 89.5 210 THR A CA 1
ATOM 1504 C C . THR A 1 210 ? 21.641 -11.289 -3.637 1 89.5 210 THR A C 1
ATOM 1506 O O . THR A 1 210 ? 21.219 -12.445 -3.549 1 89.5 210 THR A O 1
ATOM 1509 N N . ARG A 1 211 ? 22.766 -11.055 -4.141 1 90 211 ARG A N 1
ATOM 1510 C CA . ARG A 1 211 ? 23.578 -12.094 -4.766 1 90 211 ARG A CA 1
ATOM 1511 C C . ARG A 1 211 ? 24.188 -13.016 -3.715 1 90 211 ARG A C 1
ATOM 1513 O O . ARG A 1 211 ? 24.375 -14.211 -3.959 1 90 211 ARG A O 1
ATOM 1520 N N . THR A 1 212 ? 24.453 -12.438 -2.637 1 91.31 212 THR A N 1
ATOM 1521 C CA . THR A 1 212 ? 25.094 -13.211 -1.587 1 91.31 212 THR A CA 1
ATOM 1522 C C . THR A 1 212 ? 24.078 -14.078 -0.84 1 91.31 212 THR A C 1
ATOM 1524 O O . THR A 1 212 ? 24.344 -15.242 -0.554 1 91.31 212 THR A O 1
ATOM 1527 N N . TYR A 1 213 ? 22.953 -13.523 -0.579 1 94.19 213 TYR A N 1
ATOM 1528 C CA . TYR A 1 213 ? 22.125 -14.164 0.432 1 94.19 213 TYR A CA 1
ATOM 1529 C C . TYR A 1 213 ? 20.844 -14.703 -0.183 1 94.19 213 TYR A C 1
ATOM 1531 O O . TYR A 1 213 ? 20.141 -15.516 0.43 1 94.19 213 TYR A O 1
ATOM 1539 N N . PHE A 1 214 ? 20.5 -14.258 -1.399 1 95.88 214 PHE A N 1
ATOM 1540 C CA . PHE A 1 214 ? 19.156 -14.539 -1.878 1 95.88 214 PHE A CA 1
ATOM 1541 C C . PHE A 1 214 ? 19.188 -15.086 -3.299 1 95.88 214 PHE A C 1
ATOM 1543 O O . PHE A 1 214 ? 18.75 -14.422 -4.238 1 95.88 214 PHE A O 1
ATOM 1550 N N . PRO A 1 215 ? 19.594 -16.359 -3.459 1 95.75 215 PRO A N 1
ATOM 1551 C CA . PRO A 1 215 ? 19.453 -16.969 -4.785 1 95.75 215 PRO A CA 1
ATOM 1552 C C . PRO A 1 215 ? 18 -16.984 -5.277 1 95.75 215 PRO A C 1
ATOM 1554 O O . PRO A 1 215 ? 17.094 -17.328 -4.52 1 95.75 215 PRO A O 1
ATOM 1557 N N . PRO A 1 216 ? 17.781 -16.609 -6.52 1 96.69 216 PRO A N 1
ATOM 1558 C CA . PRO A 1 216 ? 16.406 -16.516 -7.035 1 96.69 216 PRO A CA 1
ATOM 1559 C C . PRO A 1 216 ? 15.648 -17.828 -6.895 1 96.69 216 PRO A C 1
ATOM 1561 O O . PRO A 1 216 ? 14.438 -17.828 -6.656 1 96.69 216 PRO A O 1
ATOM 1564 N N . GLU A 1 217 ? 16.312 -18.969 -6.977 1 97.5 217 GLU A N 1
ATOM 1565 C CA . GLU A 1 217 ? 15.703 -20.297 -6.871 1 97.5 217 GLU A CA 1
ATOM 1566 C C . GLU A 1 217 ? 15.047 -20.484 -5.504 1 97.5 217 GLU A C 1
ATOM 1568 O O . GLU A 1 217 ? 14.141 -21.312 -5.355 1 97.5 217 GLU A O 1
ATOM 1573 N N . GLY A 1 218 ? 15.492 -19.719 -4.559 1 98.06 218 GLY A N 1
ATOM 1574 C CA . GLY A 1 218 ? 15.023 -19.875 -3.191 1 98.06 218 GLY A CA 1
ATOM 1575 C C . GLY A 1 218 ? 13.609 -19.359 -2.984 1 98.06 218 GLY A C 1
ATOM 1576 O O . GLY A 1 218 ? 12.992 -19.625 -1.951 1 98.06 218 GLY A O 1
ATOM 1577 N N . VAL A 1 219 ? 13.031 -18.672 -3.941 1 98.56 219 VAL A N 1
ATOM 1578 C CA . VAL A 1 219 ? 11.672 -18.141 -3.848 1 98.56 219 VAL A CA 1
ATOM 1579 C C . VAL A 1 219 ? 10.68 -19.156 -4.398 1 98.56 219 VAL A C 1
ATOM 1581 O O . VAL A 1 219 ? 9.523 -19.203 -3.961 1 98.56 219 VAL A O 1
ATOM 1584 N N . VAL A 1 220 ? 11.062 -20 -5.301 1 98.56 220 VAL A N 1
ATOM 1585 C CA . VAL A 1 220 ? 10.234 -20.766 -6.234 1 98.56 220 VAL A CA 1
ATOM 1586 C C . VAL A 1 220 ? 9.398 -21.781 -5.469 1 98.56 220 VAL A C 1
ATOM 1588 O O . VAL A 1 220 ? 8.188 -21.891 -5.672 1 98.56 220 VAL A O 1
ATOM 1591 N N . PRO A 1 221 ? 10.008 -22.531 -4.492 1 98.56 221 PRO A N 1
ATOM 1592 C CA . PRO A 1 221 ? 9.219 -23.578 -3.838 1 98.56 221 PRO A CA 1
ATOM 1593 C C . PRO A 1 221 ? 7.977 -23.031 -3.137 1 98.56 221 PRO A C 1
ATOM 1595 O O . PRO A 1 221 ? 6.91 -23.656 -3.199 1 98.56 221 PRO A O 1
ATOM 1598 N N . PHE A 1 222 ? 8.086 -21.922 -2.521 1 98.81 222 PHE A N 1
ATOM 1599 C CA . PHE A 1 222 ? 6.945 -21.375 -1.79 1 98.81 222 PHE A CA 1
ATOM 1600 C C . PHE A 1 222 ? 5.871 -20.891 -2.75 1 98.81 222 PHE A C 1
ATOM 1602 O O . PHE A 1 222 ? 4.676 -21.031 -2.482 1 98.81 222 PHE A O 1
ATOM 1609 N N . VAL A 1 223 ? 6.273 -20.281 -3.838 1 98.81 223 VAL A N 1
ATOM 1610 C CA . VAL A 1 223 ? 5.309 -19.812 -4.832 1 98.81 223 VAL A CA 1
ATOM 1611 C C . VAL A 1 223 ? 4.52 -21 -5.379 1 98.81 223 VAL A C 1
ATOM 1613 O O . VAL A 1 223 ? 3.301 -20.922 -5.547 1 98.81 223 VAL A O 1
ATOM 1616 N N . ILE A 1 224 ? 5.203 -22.125 -5.621 1 98.81 224 ILE A N 1
ATOM 1617 C CA . ILE A 1 224 ? 4.523 -23.312 -6.094 1 98.81 224 ILE A CA 1
ATOM 1618 C C . ILE A 1 224 ? 3.543 -23.812 -5.031 1 98.81 224 ILE A C 1
ATOM 1620 O O . ILE A 1 224 ? 2.438 -24.25 -5.355 1 98.81 224 ILE A O 1
ATOM 1624 N N . ALA A 1 225 ? 3.918 -23.703 -3.752 1 98.75 225 ALA A N 1
ATOM 1625 C CA . ALA A 1 225 ? 3.008 -24.062 -2.67 1 98.75 225 ALA A CA 1
ATOM 1626 C C . ALA A 1 225 ? 1.745 -23.219 -2.703 1 98.75 225 ALA A C 1
ATOM 1628 O O . ALA A 1 225 ? 0.634 -23.734 -2.557 1 98.75 225 ALA A O 1
ATOM 1629 N N . LEU A 1 226 ? 1.896 -21.922 -2.951 1 98.81 226 LEU A N 1
ATOM 1630 C CA . LEU A 1 226 ? 0.758 -21.016 -3.006 1 98.81 226 LEU A CA 1
ATOM 1631 C C . LEU A 1 226 ? -0.132 -21.328 -4.203 1 98.81 226 LEU A C 1
ATOM 1633 O O . LEU A 1 226 ? -1.344 -21.109 -4.156 1 98.81 226 LEU A O 1
ATOM 1637 N N . CYS A 1 227 ? 0.423 -21.906 -5.238 1 98.75 227 CYS A N 1
ATOM 1638 C CA . CYS A 1 227 ? -0.307 -22.203 -6.465 1 98.75 227 CYS A CA 1
ATOM 1639 C C . CYS A 1 227 ? -1.001 -23.547 -6.371 1 98.75 227 CYS A C 1
ATOM 1641 O O . CYS A 1 227 ? -1.825 -23.891 -7.223 1 98.75 227 CYS A O 1
ATOM 1643 N N . SER A 1 228 ? -0.675 -24.328 -5.379 1 98.62 228 SER A N 1
ATOM 1644 C CA . SER A 1 228 ? -1.122 -25.719 -5.309 1 98.62 228 SER A CA 1
ATOM 1645 C C . SER A 1 228 ? -2.566 -25.797 -4.824 1 98.62 228 SER A C 1
ATOM 1647 O O . SER A 1 228 ? -3.08 -24.875 -4.207 1 98.62 228 SER A O 1
ATOM 1649 N N . GLU A 1 229 ? -3.172 -26.891 -5.125 1 97.56 229 GLU A N 1
ATOM 1650 C CA . GLU A 1 229 ? -4.523 -27.188 -4.652 1 97.56 229 GLU A CA 1
ATOM 1651 C C . GLU A 1 229 ? -4.578 -27.219 -3.127 1 97.56 229 GLU A C 1
ATOM 1653 O O . GLU A 1 229 ? -5.609 -26.922 -2.529 1 97.56 229 GLU A O 1
ATOM 1658 N N . GLU A 1 230 ? -3.475 -27.484 -2.52 1 97.75 230 GLU A N 1
ATOM 1659 C CA . GLU A 1 230 ? -3.404 -27.719 -1.079 1 97.75 230 GLU A CA 1
ATOM 1660 C C . GLU A 1 230 ? -3.229 -26.391 -0.325 1 97.75 230 GLU A C 1
ATOM 1662 O O . GLU A 1 230 ? -3.35 -26.359 0.901 1 97.75 230 GLU A O 1
ATOM 1667 N N . CYS A 1 231 ? -2.951 -25.297 -1.069 1 97.88 231 CYS A N 1
ATOM 1668 C CA . CYS A 1 231 ? -2.746 -24.016 -0.396 1 97.88 231 CYS A CA 1
ATOM 1669 C C . CYS A 1 231 ? -3.906 -23.703 0.541 1 97.88 231 CYS A C 1
ATOM 1671 O O . CYS A 1 231 ? -5.055 -23.625 0.105 1 97.88 231 CYS A O 1
ATOM 1673 N N . PRO A 1 232 ? -3.643 -23.438 1.807 1 97.56 232 PRO A N 1
ATOM 1674 C CA . PRO A 1 232 ? -4.746 -23.266 2.756 1 97.56 232 PRO A CA 1
ATOM 1675 C C . PRO A 1 232 ? -5.145 -21.797 2.949 1 97.56 232 PRO A C 1
ATOM 1677 O O . PRO A 1 232 ? -6.105 -21.516 3.664 1 97.56 232 PRO A O 1
ATOM 1680 N N . SER A 1 233 ? -4.512 -20.906 2.309 1 97.69 233 SER A N 1
ATOM 1681 C CA . SER A 1 233 ? -4.688 -19.516 2.701 1 97.69 233 SER A CA 1
ATOM 1682 C C . SER A 1 233 ? -5.148 -18.656 1.523 1 97.69 233 SER A C 1
ATOM 1684 O O . SER A 1 233 ? -4.898 -19 0.366 1 97.69 233 SER A O 1
ATOM 1686 N N . SER A 1 234 ? -5.879 -17.609 1.855 1 98.5 234 SER A N 1
ATOM 1687 C CA . SER A 1 234 ? -6.234 -16.516 0.942 1 98.5 234 SER A CA 1
ATOM 1688 C C . SER A 1 234 ? -6.199 -15.172 1.647 1 98.5 234 SER A C 1
ATOM 1690 O O . SER A 1 234 ? -6.469 -15.086 2.848 1 98.5 234 SER A O 1
ATOM 1692 N N . GLY A 1 235 ? -5.805 -14.133 0.917 1 98.38 235 GLY A N 1
ATOM 1693 C CA . GLY A 1 235 ? -5.777 -12.789 1.46 1 98.38 235 GLY A CA 1
ATOM 1694 C C . GLY A 1 235 ? -4.57 -12.523 2.342 1 98.38 235 GLY A C 1
ATOM 1695 O O . GLY A 1 235 ? -4.578 -11.602 3.158 1 98.38 235 GLY A O 1
ATOM 1696 N N . GLU A 1 236 ? -3.553 -13.359 2.191 1 98.38 236 GLU A N 1
ATOM 1697 C CA . GLU A 1 236 ? -2.377 -13.227 3.045 1 98.38 236 GLU A CA 1
ATOM 1698 C C . GLU A 1 236 ? -1.156 -12.789 2.238 1 98.38 236 GLU A C 1
ATOM 1700 O O . GLU A 1 236 ? -1.134 -12.93 1.014 1 98.38 236 GLU A O 1
ATOM 1705 N N . VAL A 1 237 ? -0.227 -12.242 2.926 1 98.75 237 VAL A N 1
ATOM 1706 C CA . VAL A 1 237 ? 1.029 -11.781 2.34 1 98.75 237 VAL A CA 1
ATOM 1707 C C . VAL A 1 237 ? 2.203 -12.477 3.027 1 98.75 237 VAL A C 1
ATOM 1709 O O . VAL A 1 237 ? 2.215 -12.625 4.254 1 98.75 237 VAL A O 1
ATOM 1712 N N . PHE A 1 238 ? 3.197 -12.898 2.213 1 98.88 238 PHE A N 1
ATOM 1713 C CA . PHE A 1 238 ? 4.336 -13.641 2.744 1 98.88 238 PHE A CA 1
ATOM 1714 C C . PHE A 1 238 ? 5.645 -13.078 2.201 1 98.88 238 PHE A C 1
ATOM 1716 O O . PHE A 1 238 ? 5.746 -12.758 1.015 1 98.88 238 PHE A O 1
ATOM 1723 N N . SER A 1 239 ? 6.629 -12.953 3.08 1 98.69 239 SER A N 1
ATOM 1724 C CA . SER A 1 239 ? 7.984 -12.852 2.545 1 98.69 239 SER A CA 1
ATOM 1725 C C . SER A 1 239 ? 8.508 -14.211 2.098 1 98.69 239 SER A C 1
ATOM 1727 O O . SER A 1 239 ? 8.25 -15.227 2.748 1 98.69 239 SER A O 1
ATOM 1729 N N . ALA A 1 240 ? 9.141 -14.234 0.971 1 98.56 240 ALA A N 1
ATOM 1730 C CA . ALA A 1 240 ? 9.695 -15.469 0.411 1 98.56 240 ALA A CA 1
ATOM 1731 C C . ALA A 1 240 ? 11.102 -15.242 -0.121 1 98.56 240 ALA A C 1
ATOM 1733 O O . ALA A 1 240 ? 11.305 -14.469 -1.063 1 98.56 240 ALA A O 1
ATOM 1734 N N . SER A 1 241 ? 12.086 -15.836 0.474 1 97.44 241 SER A N 1
ATOM 1735 C CA . SER A 1 241 ? 13.492 -15.68 0.091 1 97.44 241 SER A CA 1
ATOM 1736 C C . SER A 1 241 ? 14.359 -16.766 0.727 1 97.44 241 SER A C 1
ATOM 1738 O O . SER A 1 241 ? 14.047 -17.25 1.813 1 97.44 241 SER A O 1
ATOM 1740 N N . ALA A 1 242 ? 15.391 -17.188 0.038 1 97.5 242 ALA A N 1
ATOM 1741 C CA . ALA A 1 242 ? 16.406 -18.094 0.566 1 97.5 242 ALA A CA 1
ATOM 1742 C C . ALA A 1 242 ? 15.75 -19.359 1.128 1 97.5 242 ALA A C 1
ATOM 1744 O O . ALA A 1 242 ? 16.109 -19.812 2.219 1 97.5 242 ALA A O 1
ATOM 1745 N N . ASN A 1 243 ? 14.75 -19.828 0.429 1 98.19 243 ASN A N 1
ATOM 1746 C CA . ASN A 1 243 ? 14.023 -21.047 0.801 1 98.19 243 ASN A CA 1
ATOM 1747 C C . ASN A 1 243 ? 13.32 -20.875 2.146 1 98.19 243 ASN A C 1
ATOM 1749 O O . ASN A 1 243 ? 13.117 -21.859 2.865 1 98.19 243 ASN A O 1
ATOM 1753 N N . ARG A 1 244 ? 13.062 -19.672 2.477 1 98.56 244 ARG A N 1
ATOM 1754 C CA . ARG A 1 244 ? 12.289 -19.328 3.664 1 98.56 244 ARG A CA 1
ATOM 1755 C C . ARG A 1 244 ? 11.039 -18.547 3.291 1 98.56 244 ARG A C 1
ATOM 1757 O O . ARG A 1 244 ? 11.078 -17.688 2.408 1 98.56 244 ARG A O 1
ATOM 1764 N N . ALA A 1 245 ? 9.969 -18.859 3.977 1 98.81 245 ALA A N 1
ATOM 1765 C CA . ALA A 1 245 ? 8.75 -18.078 3.801 1 98.81 245 ALA A CA 1
ATOM 1766 C C . ALA A 1 245 ? 8.094 -17.766 5.148 1 98.81 245 ALA A C 1
ATOM 1768 O O . ALA A 1 245 ? 8.133 -18.594 6.062 1 98.81 245 ALA A O 1
ATOM 1769 N N . ALA A 1 246 ? 7.555 -16.594 5.262 1 98.88 246 ALA A N 1
ATOM 1770 C CA . ALA A 1 246 ? 6.934 -16.172 6.512 1 98.88 246 ALA A CA 1
ATOM 1771 C C . ALA A 1 246 ? 5.801 -15.188 6.254 1 98.88 246 ALA A C 1
ATOM 1773 O O . ALA A 1 246 ? 5.914 -14.312 5.391 1 98.88 246 ALA A O 1
ATOM 1774 N N . ARG A 1 247 ? 4.809 -15.297 7.039 1 98.62 247 ARG A N 1
ATOM 1775 C CA . ARG A 1 247 ? 3.674 -14.383 6.945 1 98.62 247 ARG A CA 1
ATOM 1776 C C . ARG A 1 247 ? 4.078 -12.969 7.336 1 98.62 247 ARG A C 1
ATOM 1778 O O . ARG A 1 247 ? 4.848 -12.773 8.281 1 98.62 247 ARG A O 1
ATOM 1785 N N . GLU A 1 248 ? 3.629 -12.047 6.602 1 98.38 248 GLU A N 1
ATOM 1786 C CA . GLU A 1 248 ? 3.686 -10.609 6.867 1 98.38 248 GLU A CA 1
ATOM 1787 C C . GLU A 1 248 ? 2.311 -10.062 7.234 1 98.38 248 GLU A C 1
ATOM 1789 O O . GLU A 1 248 ? 1.303 -10.445 6.637 1 98.38 248 GLU A O 1
ATOM 1794 N N . THR A 1 249 ? 2.252 -9.188 8.219 1 97.19 249 THR A N 1
ATOM 1795 C CA . THR A 1 249 ? 0.957 -8.625 8.586 1 97.19 249 THR A CA 1
ATOM 1796 C C . THR A 1 249 ? 1.117 -7.207 9.125 1 97.19 249 THR A C 1
ATOM 1798 O O . THR A 1 249 ? 2.238 -6.75 9.359 1 97.19 249 THR A O 1
ATOM 1801 N N . LEU A 1 250 ? 0.013 -6.496 9.219 1 98 250 LEU A N 1
ATOM 1802 C CA . LEU A 1 250 ? -0.032 -5.195 9.875 1 98 250 LEU A CA 1
ATOM 1803 C C . LEU A 1 250 ? -0.277 -5.352 11.367 1 98 250 LEU A C 1
ATOM 1805 O O . LEU A 1 250 ? -0.895 -6.328 11.805 1 98 250 LEU A O 1
ATOM 1809 N N . ALA A 1 251 ? 0.241 -4.449 12.078 1 97.62 251 ALA A N 1
ATOM 1810 C CA . ALA A 1 251 ? 0.081 -4.422 13.531 1 97.62 251 ALA A CA 1
ATOM 1811 C C . ALA A 1 251 ? -0.283 -3.025 14.016 1 97.62 251 ALA A C 1
ATOM 1813 O O . ALA A 1 251 ? 0.234 -2.027 13.508 1 97.62 251 ALA A O 1
ATOM 1814 N N . THR A 1 252 ? -1.21 -2.949 14.953 1 97.88 252 THR A N 1
ATOM 1815 C CA . THR A 1 252 ? -1.633 -1.693 15.562 1 97.88 252 THR A CA 1
ATOM 1816 C C . THR A 1 252 ? -1.386 -1.711 17.062 1 97.88 252 THR A C 1
ATOM 1818 O O . THR A 1 252 ? -1.584 -2.736 17.719 1 97.88 252 THR A O 1
ATOM 1821 N N . PHE A 1 253 ? -0.94 -0.605 17.594 1 98.31 253 PHE A N 1
ATOM 1822 C CA . PHE A 1 253 ? -0.681 -0.501 19.031 1 98.31 253 PHE A CA 1
ATOM 1823 C C . PHE A 1 253 ? -1.897 0.052 19.766 1 98.31 253 PHE A C 1
ATOM 1825 O O . PHE A 1 253 ? -2.84 0.538 19.141 1 98.31 253 PHE A O 1
ATOM 1832 N N . PRO A 1 254 ? -1.927 -0.08 21.094 1 97.94 254 PRO A N 1
ATOM 1833 C CA . PRO A 1 254 ? -3.08 0.43 21.828 1 97.94 254 PRO A CA 1
ATOM 1834 C C . PRO A 1 254 ? -3.277 1.935 21.656 1 97.94 254 PRO A C 1
ATOM 1836 O O . PRO A 1 254 ? -4.402 2.393 21.438 1 97.94 254 PRO A O 1
ATOM 1839 N N . GLY A 1 255 ? -2.191 2.689 21.719 1 98.31 255 GLY A N 1
ATOM 1840 C CA . GLY A 1 255 ? -2.254 4.113 21.422 1 98.31 255 GLY A CA 1
ATOM 1841 C C . GLY A 1 255 ? -2.592 4.957 22.641 1 98.31 255 GLY A C 1
ATOM 1842 O O . GLY A 1 255 ? -2.607 4.457 23.766 1 98.31 255 GLY A O 1
ATOM 1843 N N . LYS A 1 256 ? -2.736 6.211 22.406 1 98.5 256 LYS A N 1
ATOM 1844 C CA . LYS A 1 256 ? -3.01 7.258 23.391 1 98.5 256 LYS A CA 1
ATOM 1845 C C . LYS A 1 256 ? -4.312 7.984 23.062 1 98.5 256 LYS A C 1
ATOM 1847 O O . LYS A 1 256 ? -4.602 8.266 21.906 1 98.5 256 LYS A O 1
ATOM 1852 N N . ILE A 1 257 ? -5.133 8.258 24.109 1 98.44 257 ILE A N 1
ATOM 1853 C CA . ILE A 1 257 ? -6.328 9.078 23.969 1 98.44 257 ILE A CA 1
ATOM 1854 C C . ILE A 1 257 ? -6.035 10.508 24.422 1 98.44 257 ILE A C 1
ATOM 1856 O O . ILE A 1 257 ? -5.43 10.719 25.469 1 98.44 257 ILE A O 1
ATOM 1860 N N . SER A 1 258 ? -6.398 11.461 23.609 1 98.44 258 SER A N 1
ATOM 1861 C CA . SER A 1 258 ? -6.293 12.883 23.953 1 98.44 258 SER A CA 1
ATOM 1862 C C . SER A 1 258 ? -7.219 13.727 23.094 1 98.44 258 SER A C 1
ATOM 1864 O O . SER A 1 258 ? -7.41 13.445 21.906 1 98.44 258 SER A O 1
ATOM 1866 N N . ASP A 1 259 ? -7.738 14.789 23.656 1 97.31 259 ASP A N 1
ATOM 1867 C CA . ASP A 1 259 ? -8.578 15.688 22.875 1 97.31 259 ASP A CA 1
ATOM 1868 C C . ASP A 1 259 ? -7.809 16.953 22.484 1 97.31 259 ASP A C 1
ATOM 1870 O O . ASP A 1 259 ? -8.383 17.891 21.953 1 97.31 259 ASP A O 1
ATOM 1874 N N . THR A 1 260 ? -6.473 16.922 22.766 1 97.69 260 THR A N 1
ATOM 1875 C CA . THR A 1 260 ? -5.617 18.047 22.375 1 97.69 260 THR A CA 1
ATOM 1876 C C . THR A 1 260 ? -4.328 17.531 21.734 1 97.69 260 THR A C 1
ATOM 1878 O O . THR A 1 260 ? -3.871 16.422 22.031 1 97.69 260 THR A O 1
ATOM 1881 N N . PRO A 1 261 ? -3.719 18.406 20.859 1 98.12 261 PRO A N 1
ATOM 1882 C CA . PRO A 1 261 ? -2.416 18.031 20.297 1 98.12 261 PRO A CA 1
ATOM 1883 C C . PRO A 1 261 ? -1.342 17.859 21.359 1 98.12 261 PRO A C 1
ATOM 1885 O O . PRO A 1 261 ? -0.528 16.938 21.281 1 98.12 261 PRO A O 1
ATOM 1888 N N . GLU A 1 262 ? -1.389 18.703 22.375 1 97.75 262 GLU A N 1
ATOM 1889 C CA . GLU A 1 262 ? -0.399 18.688 23.453 1 97.75 262 GLU A CA 1
ATOM 1890 C C . GLU A 1 262 ? -0.458 17.375 24.234 1 97.75 262 GLU A C 1
ATOM 1892 O O . GLU A 1 262 ? 0.567 16.891 24.703 1 97.75 262 GLU A O 1
ATOM 1897 N N . GLY A 1 263 ? -1.668 16.859 24.391 1 98.25 263 GLY A N 1
ATOM 1898 C CA . GLY A 1 263 ? -1.812 15.594 25.078 1 98.25 263 GLY A CA 1
ATOM 1899 C C . GLY A 1 263 ? -1.12 14.445 24.375 1 98.25 263 GLY A C 1
ATOM 1900 O O . GLY A 1 263 ? -0.536 13.57 25.016 1 98.25 263 GLY A O 1
ATOM 1901 N N . PHE A 1 264 ? -1.173 14.367 23.078 1 98.5 264 PHE A N 1
ATOM 1902 C CA . PHE A 1 264 ? -0.462 13.352 22.312 1 98.5 264 PHE A CA 1
ATOM 1903 C C . PHE A 1 264 ? 1.045 13.555 22.406 1 98.5 264 PHE A C 1
ATOM 1905 O O . PHE A 1 264 ? 1.793 12.602 22.641 1 98.5 264 PHE A O 1
ATOM 1912 N N . LEU A 1 265 ? 1.481 14.836 22.297 1 98.19 265 LEU A N 1
ATOM 1913 C CA . LEU A 1 265 ? 2.902 15.164 22.312 1 98.19 265 LEU A CA 1
ATOM 1914 C C . LEU A 1 265 ? 3.523 14.859 23.672 1 98.19 265 LEU A C 1
ATOM 1916 O O . LEU A 1 265 ? 4.691 14.469 23.75 1 98.19 265 LEU A O 1
ATOM 1920 N N . ALA A 1 266 ? 2.754 14.977 24.703 1 97.69 266 ALA A N 1
ATOM 1921 C CA . ALA A 1 266 ? 3.246 14.781 26.062 1 97.69 266 ALA A CA 1
ATOM 1922 C C . ALA A 1 266 ? 3.51 13.305 26.344 1 97.69 266 ALA A C 1
ATOM 1924 O O . ALA A 1 266 ? 4.273 12.969 27.25 1 97.69 266 ALA A O 1
ATOM 1925 N N . ASP A 1 267 ? 2.875 12.414 25.594 1 97.56 267 ASP A N 1
ATOM 1926 C CA . ASP A 1 267 ? 3.057 10.984 25.781 1 97.56 267 ASP A CA 1
ATOM 1927 C C . ASP A 1 267 ? 3.193 10.258 24.438 1 97.56 267 ASP A C 1
ATOM 1929 O O . ASP A 1 267 ? 2.455 9.312 24.172 1 97.56 267 ASP A O 1
ATOM 1933 N N . TRP A 1 268 ? 4.176 10.68 23.734 1 98.38 268 TRP A N 1
ATOM 1934 C CA . TRP A 1 268 ? 4.387 10.164 22.375 1 98.38 268 TRP A CA 1
ATOM 1935 C C . TRP A 1 268 ? 4.793 8.695 22.422 1 98.38 268 TRP A C 1
ATOM 1937 O O . TRP A 1 268 ? 4.488 7.934 21.5 1 98.38 268 TRP A O 1
ATOM 1947 N N . ASP A 1 269 ? 5.457 8.281 23.516 1 98.06 269 ASP A N 1
ATOM 1948 C CA . ASP A 1 269 ? 5.828 6.879 23.672 1 98.06 269 ASP A CA 1
ATOM 1949 C C . ASP A 1 269 ? 4.59 5.984 23.672 1 98.06 269 ASP A C 1
ATOM 1951 O O . ASP A 1 269 ? 4.605 4.898 23.094 1 98.06 269 ASP A O 1
ATOM 1955 N N . LYS A 1 270 ? 3.602 6.477 24.297 1 98.06 270 LYS A N 1
ATOM 1956 C CA . LYS A 1 270 ? 2.352 5.723 24.328 1 98.06 270 LYS A CA 1
ATOM 1957 C C . LYS A 1 270 ? 1.703 5.691 22.938 1 98.06 270 LYS A C 1
ATOM 1959 O O . LYS A 1 270 ? 1.151 4.668 22.531 1 98.06 270 LYS A O 1
ATOM 1964 N N . VAL A 1 271 ? 1.717 6.789 22.203 1 98.69 271 VAL A N 1
ATOM 1965 C CA . VAL A 1 271 ? 1.222 6.836 20.828 1 98.69 271 VAL A CA 1
ATOM 1966 C C . VAL A 1 271 ? 1.929 5.773 19.984 1 98.69 271 VAL A C 1
ATOM 1968 O O . VAL A 1 271 ? 1.292 5.07 19.203 1 98.69 271 VAL A O 1
ATOM 1971 N N . CYS A 1 272 ? 3.23 5.562 20.266 1 98.06 272 CYS A N 1
ATOM 1972 C CA . CYS A 1 272 ? 4.066 4.68 19.469 1 98.06 272 CYS A CA 1
ATOM 1973 C C . CYS A 1 272 ? 4.02 3.25 19.984 1 98.06 272 CYS A C 1
ATOM 1975 O O . CYS A 1 272 ? 4.523 2.328 19.344 1 98.06 272 CYS A O 1
ATOM 1977 N N . GLY A 1 273 ? 3.404 3.062 21.141 1 97.56 273 GLY A N 1
ATOM 1978 C CA . GLY A 1 273 ? 3.295 1.732 21.719 1 97.56 273 GLY A CA 1
ATOM 1979 C C . GLY A 1 273 ? 4.598 1.23 22.312 1 97.56 273 GLY A C 1
ATOM 1980 O O . GLY A 1 273 ? 4.902 0.038 22.234 1 97.56 273 GLY A O 1
ATOM 1981 N N . ARG A 1 274 ? 5.387 2.166 22.828 1 94.62 274 ARG A N 1
ATOM 1982 C CA . ARG A 1 274 ? 6.613 1.731 23.484 1 94.62 274 ARG A CA 1
ATOM 1983 C C . ARG A 1 274 ? 6.312 0.776 24.641 1 94.62 274 ARG A C 1
ATOM 1985 O O . ARG A 1 274 ? 5.473 1.067 25.484 1 94.62 274 ARG A O 1
ATOM 1992 N N . ASP A 1 275 ? 6.93 -0.411 24.641 1 92.81 275 ASP A N 1
ATOM 1993 C CA . ASP A 1 275 ? 6.828 -1.441 25.672 1 92.81 275 ASP A CA 1
ATOM 1994 C C . ASP A 1 275 ? 5.438 -2.07 25.672 1 92.81 275 ASP A C 1
ATOM 1996 O O . ASP A 1 275 ? 4.992 -2.592 26.703 1 92.81 275 ASP A O 1
ATOM 2000 N N . GLU A 1 276 ? 4.703 -1.938 24.625 1 95.69 276 GLU A N 1
ATOM 2001 C CA . GLU A 1 276 ? 3.389 -2.561 24.5 1 95.69 276 GLU A CA 1
ATOM 2002 C C . GLU A 1 276 ? 3.387 -3.645 23.422 1 95.69 276 GLU A C 1
ATOM 2004 O O . GLU A 1 276 ? 4.23 -3.633 22.531 1 95.69 276 GLU A O 1
ATOM 2009 N N . THR A 1 277 ? 2.473 -4.57 23.625 1 95.19 277 THR A N 1
ATOM 2010 C CA . THR A 1 277 ? 2.271 -5.605 22.625 1 95.19 277 THR A CA 1
ATOM 2011 C C . THR A 1 277 ? 1.265 -5.148 21.562 1 95.19 277 THR A C 1
ATOM 2013 O O . THR A 1 277 ? 0.153 -4.734 21.906 1 95.19 277 THR A O 1
ATOM 2016 N N . PRO A 1 278 ? 1.678 -5.188 20.312 1 96.81 278 PRO A N 1
ATOM 2017 C CA . PRO A 1 278 ? 0.729 -4.766 19.281 1 96.81 278 PRO A CA 1
ATOM 2018 C C . PRO A 1 278 ? -0.377 -5.793 19.031 1 96.81 278 PRO A C 1
ATOM 2020 O O . PRO A 1 278 ? -0.229 -6.961 19.406 1 96.81 278 PRO A O 1
ATOM 2023 N N . PHE A 1 279 ? -1.449 -5.328 18.516 1 97.62 279 PHE A N 1
ATOM 2024 C CA . PHE A 1 279 ? -2.562 -6.156 18.062 1 97.62 279 PHE A CA 1
ATOM 2025 C C . PHE A 1 279 ? -2.447 -6.445 16.562 1 97.62 279 PHE A C 1
ATOM 2027 O O . PHE A 1 279 ? -2.355 -5.523 15.758 1 97.62 279 PHE A O 1
ATOM 2034 N N . LEU A 1 280 ? -2.412 -7.707 16.234 1 97.31 280 LEU A N 1
ATOM 2035 C CA . LEU A 1 280 ? -2.338 -8.141 14.836 1 97.31 280 LEU A CA 1
ATOM 2036 C C . LEU A 1 280 ? -3.732 -8.383 14.266 1 97.31 280 LEU A C 1
ATOM 2038 O O . LEU A 1 280 ? -4.215 -9.516 14.273 1 97.31 280 LEU A O 1
ATOM 2042 N N . ALA A 1 281 ? -4.324 -7.328 13.727 1 95.75 281 ALA A N 1
ATOM 2043 C CA . ALA A 1 281 ? -5.695 -7.43 13.234 1 95.75 281 ALA A CA 1
ATOM 2044 C C . ALA A 1 281 ? -5.762 -8.297 11.984 1 95.75 281 ALA A C 1
ATOM 2046 O O . ALA A 1 281 ? -4.906 -8.195 11.102 1 95.75 281 ALA A O 1
ATOM 2047 N N . ASN A 1 282 ? -6.801 -9.086 11.883 1 92.88 282 ASN A N 1
ATOM 2048 C CA . ASN A 1 282 ? -6.977 -9.992 10.758 1 92.88 282 ASN A CA 1
ATOM 2049 C C . ASN A 1 282 ? -7.594 -9.281 9.555 1 92.88 282 ASN A C 1
ATOM 2051 O O . ASN A 1 282 ? -7.469 -9.742 8.422 1 92.88 282 ASN A O 1
ATOM 2055 N N . SER A 1 283 ? -8.328 -8.258 9.828 1 93.44 283 SER A N 1
ATOM 2056 C CA . SER A 1 283 ? -9.062 -7.504 8.812 1 93.44 283 SER A CA 1
ATOM 2057 C C . SER A 1 283 ? -9.305 -6.066 9.258 1 93.44 283 SER A C 1
ATOM 2059 O O . SER A 1 283 ? -9.016 -5.707 10.398 1 93.44 283 SER A O 1
ATOM 2061 N N . THR A 1 284 ? -9.812 -5.281 8.281 1 93.94 284 THR A N 1
ATOM 2062 C CA . THR A 1 284 ? -10.203 -3.918 8.617 1 93.94 284 THR A CA 1
ATOM 2063 C C . THR A 1 284 ? -11.234 -3.91 9.742 1 93.94 284 THR A C 1
ATOM 2065 O O . THR A 1 284 ? -11.109 -3.143 10.703 1 93.94 284 THR A O 1
ATOM 2068 N N . LEU A 1 285 ? -12.227 -4.738 9.641 1 91.19 285 LEU A N 1
ATOM 2069 C CA . LEU A 1 285 ? -13.273 -4.781 10.656 1 91.19 285 LEU A CA 1
ATOM 2070 C C . LEU A 1 285 ? -12.688 -5.168 12.016 1 91.19 285 LEU A C 1
ATOM 2072 O O . LEU A 1 285 ? -13.07 -4.602 13.039 1 91.19 285 LEU A O 1
ATOM 2076 N N . ASP A 1 286 ? -11.852 -6.172 11.992 1 93.69 286 ASP A N 1
ATOM 2077 C CA . ASP A 1 286 ? -11.188 -6.598 13.227 1 93.69 286 ASP A CA 1
ATOM 2078 C C . ASP A 1 286 ? -10.414 -5.445 13.859 1 93.69 286 ASP A C 1
ATOM 2080 O O . ASP A 1 286 ? -10.469 -5.25 15.078 1 93.69 286 ASP A O 1
ATOM 2084 N N . GLN A 1 287 ? -9.703 -4.688 13.07 1 95.56 287 GLN A N 1
ATOM 2085 C CA . GLN A 1 287 ? -8.938 -3.541 13.547 1 95.56 287 GLN A CA 1
ATOM 2086 C C . GLN A 1 287 ? -9.852 -2.451 14.094 1 95.56 287 GLN A C 1
ATOM 2088 O O . GLN A 1 287 ? -9.57 -1.849 15.133 1 95.56 287 GLN A O 1
ATOM 2093 N N . VAL A 1 288 ? -10.906 -2.182 13.43 1 94.06 288 VAL A N 1
ATOM 2094 C CA . VAL A 1 288 ? -11.867 -1.161 13.844 1 94.06 288 VAL A CA 1
ATOM 2095 C C . VAL A 1 288 ? -12.492 -1.547 15.18 1 94.06 288 VAL A C 1
ATOM 2097 O O . VAL A 1 288 ? -12.656 -0.702 16.062 1 94.06 288 VAL A O 1
ATOM 2100 N N . LYS A 1 289 ? -12.852 -2.828 15.344 1 94.38 289 LYS A N 1
ATOM 2101 C CA . LYS A 1 289 ? -13.391 -3.305 16.625 1 94.38 289 LYS A CA 1
ATOM 2102 C C . LYS A 1 289 ? -12.398 -3.08 17.75 1 94.38 289 LYS A C 1
ATOM 2104 O O . LYS A 1 289 ? -12.781 -2.672 18.859 1 94.38 289 LYS A O 1
ATOM 2109 N N . TYR A 1 290 ? -11.172 -3.377 17.469 1 96.81 290 TYR A N 1
ATOM 2110 C CA . TYR A 1 290 ? -10.117 -3.156 18.438 1 96.81 290 TYR A CA 1
ATOM 2111 C C . TYR A 1 290 ? -10.039 -1.687 18.844 1 96.81 290 TYR A C 1
ATOM 2113 O O . TYR A 1 290 ? -9.953 -1.361 20.031 1 96.81 290 TYR A O 1
ATOM 2121 N N . ILE A 1 291 ? -10.109 -0.76 17.859 1 97.06 291 ILE A N 1
ATOM 2122 C CA . ILE A 1 291 ? -10.023 0.678 18.094 1 97.06 291 ILE A CA 1
ATOM 2123 C C . ILE A 1 291 ? -11.211 1.135 18.938 1 97.06 291 ILE A C 1
ATOM 2125 O O . ILE A 1 291 ? -11.047 1.904 19.875 1 97.06 291 ILE A O 1
ATOM 2129 N N . ILE A 1 292 ? -12.359 0.648 18.562 1 96.25 292 ILE A N 1
ATOM 2130 C CA . ILE A 1 292 ? -13.57 1.032 19.281 1 96.25 292 ILE A CA 1
ATOM 2131 C C . ILE A 1 292 ? -13.469 0.594 20.75 1 96.25 292 ILE A C 1
ATOM 2133 O O . ILE A 1 292 ? -13.797 1.361 21.656 1 96.25 292 ILE A O 1
ATOM 2137 N N . ARG A 1 293 ? -13.031 -0.612 20.953 1 96.62 293 ARG A N 1
ATOM 2138 C CA . ARG A 1 293 ? -12.867 -1.114 22.312 1 96.62 293 ARG A CA 1
ATOM 2139 C C . ARG A 1 293 ? -11.922 -0.224 23.109 1 96.62 293 ARG A C 1
ATOM 2141 O O . ARG A 1 293 ? -12.211 0.112 24.266 1 96.62 293 ARG A O 1
ATOM 2148 N N . LEU A 1 294 ? -10.82 0.177 22.516 1 96.44 294 LEU A N 1
ATOM 2149 C CA . LEU A 1 294 ? -9.82 0.979 23.203 1 96.44 294 LEU A CA 1
ATOM 2150 C C . LEU A 1 294 ? -10.328 2.396 23.438 1 96.44 294 LEU A C 1
ATOM 2152 O O . LEU A 1 294 ? -10.117 2.967 24.516 1 96.44 294 LEU A O 1
ATOM 2156 N N . ALA A 1 295 ? -10.984 2.965 22.469 1 96.06 295 ALA A N 1
ATOM 2157 C CA . ALA A 1 295 ? -11.375 4.371 22.5 1 96.06 295 ALA A CA 1
ATOM 2158 C C . ALA A 1 295 ? -12.609 4.574 23.375 1 96.06 295 ALA A C 1
ATOM 2160 O O . ALA A 1 295 ? -12.758 5.613 24.031 1 96.06 295 ALA A O 1
ATOM 2161 N N . HIS A 1 296 ? -13.484 3.547 23.422 1 95.38 296 HIS A N 1
ATOM 2162 C CA . HIS A 1 296 ? -14.781 3.766 24.062 1 95.38 296 HIS A CA 1
ATOM 2163 C C . HIS A 1 296 ? -14.969 2.842 25.266 1 95.38 296 HIS A C 1
ATOM 2165 O O . HIS A 1 296 ? -15.906 3.02 26.047 1 95.38 296 HIS A O 1
ATOM 2171 N N . GLY A 1 297 ? -14.164 1.857 25.406 1 93.75 297 GLY A N 1
ATOM 2172 C CA . GLY A 1 297 ? -14.297 0.913 26.5 1 93.75 297 GLY A CA 1
ATOM 2173 C C . GLY A 1 297 ? -15.469 -0.041 26.328 1 93.75 297 GLY A C 1
ATOM 2174 O O . GLY A 1 297 ? -15.992 -0.57 27.297 1 93.75 297 GLY A O 1
ATOM 2175 N N . LYS A 1 298 ? -15.969 -0.131 25.047 1 90.94 298 LYS A N 1
ATOM 2176 C CA . LYS A 1 298 ? -17.078 -1.041 24.766 1 90.94 298 LYS A CA 1
ATOM 2177 C C . LYS A 1 298 ? -16.875 -1.74 23.422 1 90.94 298 LYS A C 1
ATOM 2179 O O . LYS A 1 298 ? -16.094 -1.273 22.578 1 90.94 298 LYS A O 1
ATOM 2184 N N . GLU A 1 299 ? -17.578 -2.854 23.266 1 90.44 299 GLU A N 1
ATOM 2185 C CA . GLU A 1 299 ? -17.531 -3.6 22.016 1 90.44 299 GLU A CA 1
ATOM 2186 C C . GLU A 1 299 ? -18.453 -2.988 20.969 1 90.44 299 GLU A C 1
ATOM 2188 O O . GLU A 1 299 ? -19.5 -2.449 21.297 1 90.44 299 GLU A O 1
ATOM 2193 N N . MET A 1 300 ? -17.953 -3.082 19.719 1 87.94 300 MET A N 1
ATOM 2194 C CA . MET A 1 300 ? -18.781 -2.627 18.609 1 87.94 300 MET A CA 1
ATOM 2195 C C . MET A 1 300 ? -20.062 -3.457 18.5 1 87.94 300 MET A C 1
ATOM 2197 O O . MET A 1 300 ? -20.031 -4.676 18.688 1 87.94 300 MET A O 1
ATOM 2201 N N . GLU A 1 301 ? -21.078 -2.812 18.125 1 83.38 301 GLU A N 1
ATOM 2202 C CA . GLU A 1 301 ? -22.328 -3.529 17.906 1 83.38 301 GLU A CA 1
ATOM 2203 C C . GLU A 1 301 ? -22.25 -4.387 16.656 1 83.38 301 GLU A C 1
ATOM 2205 O O . GLU A 1 301 ? -21.547 -4.043 15.703 1 83.38 301 GLU A O 1
ATOM 2210 N N . ASP A 1 302 ? -22.906 -5.5 16.688 1 74.31 302 ASP A N 1
ATOM 2211 C CA . ASP A 1 302 ? -22.953 -6.379 15.516 1 74.31 302 ASP A CA 1
ATOM 2212 C C . ASP A 1 302 ? -23.656 -5.703 14.344 1 74.31 302 ASP A C 1
ATOM 2214 O O . ASP A 1 302 ? -24.688 -5.051 14.523 1 74.31 302 ASP A O 1
ATOM 2218 N N . ILE A 1 303 ? -23.016 -5.691 13.133 1 71 303 ILE A N 1
ATOM 2219 C CA . ILE A 1 303 ? -23.625 -5.172 11.922 1 71 303 ILE A CA 1
ATOM 2220 C C . ILE A 1 303 ? -23.875 -6.312 10.938 1 71 303 ILE A C 1
ATOM 2222 O O . ILE A 1 303 ? -22.922 -6.895 10.406 1 71 303 ILE A O 1
ATOM 2226 N N . PRO A 1 304 ? -25.156 -6.684 10.711 1 62.16 304 PRO A N 1
ATOM 2227 C CA . PRO A 1 304 ? -25.5 -7.82 9.859 1 62.16 304 PRO A CA 1
ATOM 2228 C C . PRO A 1 304 ? -24.828 -7.754 8.484 1 62.16 304 PRO A C 1
ATOM 2230 O O . PRO A 1 304 ? -24.453 -8.789 7.926 1 62.16 304 PRO A O 1
ATOM 2233 N N . GLU A 1 305 ? -24.781 -6.562 7.918 1 59.03 305 GLU A N 1
ATOM 2234 C CA . GLU A 1 305 ? -24.25 -6.371 6.57 1 59.03 305 GLU A CA 1
ATOM 2235 C C . GLU A 1 305 ? -22.828 -6.918 6.461 1 59.03 305 GLU A C 1
ATOM 2237 O O . GLU A 1 305 ? -22.375 -7.266 5.371 1 59.03 305 GLU A O 1
ATOM 2242 N N . PHE A 1 306 ? -22.203 -6.641 7.395 1 56.03 306 PHE A N 1
ATOM 2243 C CA . PHE A 1 306 ? -20.844 -7.168 7.301 1 56.03 306 PHE A CA 1
ATOM 2244 C C . PHE A 1 306 ? -20.828 -8.664 7.578 1 56.03 306 PHE A C 1
ATOM 2246 O O . PHE A 1 306 ? -19.766 -9.289 7.59 1 56.03 306 PHE A O 1
ATOM 2253 N N . GLY A 1 307 ? -21.906 -9.516 7.234 1 43.44 307 GLY A N 1
ATOM 2254 C CA . GLY A 1 307 ? -21.938 -10.961 7.363 1 43.44 307 GLY A CA 1
ATOM 2255 C C . GLY A 1 307 ? -21.109 -11.484 8.516 1 43.44 307 GLY A C 1
ATOM 2256 O O . GLY A 1 307 ? -20.594 -12.602 8.461 1 43.44 307 GLY A O 1
ATOM 2257 N N . ILE A 1 308 ? -20.469 -10.805 9.227 1 37.34 308 ILE A N 1
ATOM 2258 C CA . ILE A 1 308 ? -19.781 -11.547 10.281 1 37.34 308 ILE A CA 1
ATOM 2259 C C . ILE A 1 308 ? -20.781 -12.445 11.008 1 37.34 308 ILE A C 1
ATOM 2261 O O . ILE A 1 308 ? -21.641 -11.961 11.742 1 37.34 308 ILE A O 1
ATOM 2265 N N . ALA A 1 309 ? -21.391 -13.32 10.266 1 30.12 309 ALA A N 1
ATOM 2266 C CA . ALA A 1 309 ? -22.141 -14.391 10.93 1 30.12 309 ALA A CA 1
ATOM 2267 C C . ALA A 1 309 ? -21.5 -14.75 12.266 1 30.12 309 ALA A C 1
ATOM 2269 O O . ALA A 1 309 ? -20.281 -14.969 12.344 1 30.12 309 ALA A O 1
ATOM 2270 N N . GLY A 1 310 ? -21.859 -14.188 13.281 1 25.17 310 GLY A N 1
ATOM 2271 C CA . GLY A 1 310 ? -21.672 -14.828 14.57 1 25.17 310 GLY A CA 1
ATOM 2272 C C . GLY A 1 310 ? -21.578 -16.344 14.477 1 25.17 310 GLY A C 1
ATOM 2273 O O . GLY A 1 310 ? -22.375 -16.969 13.773 1 25.17 310 GLY A O 1
ATOM 2274 N N . LYS A 1 311 ? -20.531 -17.031 14.938 1 21.48 311 LYS A N 1
ATOM 2275 C CA . LYS A 1 311 ? -20.75 -18.422 15.289 1 21.48 311 LYS A CA 1
ATOM 2276 C C . LYS A 1 311 ? -22.016 -18.594 16.141 1 21.48 311 LYS A C 1
ATOM 2278 O O . LYS A 1 311 ? -22.281 -17.766 17.016 1 21.48 311 LYS A O 1
ATOM 2283 N N . MET B 1 1 ? 2.705 29.188 20.047 1 50.03 1 MET B N 1
ATOM 2284 C CA . MET B 1 1 ? 3.162 27.797 20.062 1 50.03 1 MET B CA 1
ATOM 2285 C C . MET B 1 1 ? 3.475 27.312 18.641 1 50.03 1 MET B C 1
ATOM 2287 O O . MET B 1 1 ? 3.555 28.125 17.719 1 50.03 1 MET B O 1
ATOM 2291 N N . SER B 1 2 ? 3.168 25.781 18.266 1 83.44 2 SER B N 1
ATOM 2292 C CA . SER B 1 2 ? 3.602 24.656 17.438 1 83.44 2 SER B CA 1
ATOM 2293 C C . SER B 1 2 ? 3.393 24.953 15.961 1 83.44 2 SER B C 1
ATOM 2295 O O . SER B 1 2 ? 4.332 24.875 15.164 1 83.44 2 SER B O 1
ATOM 2297 N N . VAL B 1 3 ? 2.15 25.516 15.625 1 97.56 3 VAL B N 1
ATOM 2298 C CA . VAL B 1 3 ? 1.922 25.734 14.203 1 97.56 3 VAL B CA 1
ATOM 2299 C C . VAL B 1 3 ? 1.728 27.219 13.938 1 97.56 3 VAL B C 1
ATOM 2301 O O . VAL B 1 3 ? 1.485 27.641 12.797 1 97.56 3 VAL B O 1
ATOM 2304 N N . GLN B 1 4 ? 1.951 28.156 14.992 1 97.19 4 GLN B N 1
ATOM 2305 C CA . GLN B 1 4 ? 1.726 29.594 14.898 1 97.19 4 GLN B CA 1
ATOM 2306 C C . GLN B 1 4 ? 2.676 30.234 13.891 1 97.19 4 GLN B C 1
ATOM 2308 O O . GLN B 1 4 ? 3.889 30.031 13.953 1 97.19 4 GLN B O 1
ATOM 2313 N N . GLY B 1 5 ? 2.105 31 13 1 97.5 5 GLY B N 1
ATOM 2314 C CA . GLY B 1 5 ? 2.889 31.734 12.016 1 97.5 5 GLY B CA 1
ATOM 2315 C C . GLY B 1 5 ? 3.346 30.875 10.859 1 97.5 5 GLY B C 1
ATOM 2316 O O . GLY B 1 5 ? 3.932 31.375 9.891 1 97.5 5 GLY B O 1
ATOM 2317 N N . LYS B 1 6 ? 3.062 29.625 10.914 1 98.62 6 LYS B N 1
ATOM 2318 C CA . LYS B 1 6 ? 3.473 28.719 9.844 1 98.62 6 LYS B CA 1
ATOM 2319 C C . LYS B 1 6 ? 2.521 28.797 8.656 1 98.62 6 LYS B C 1
ATOM 2321 O O . LYS B 1 6 ? 1.354 29.172 8.812 1 98.62 6 LYS B O 1
ATOM 2326 N N . VAL B 1 7 ? 3.053 28.516 7.52 1 98.88 7 VAL B N 1
ATOM 2327 C CA . VAL B 1 7 ? 2.258 28.453 6.297 1 98.88 7 VAL B CA 1
ATOM 2328 C C . VAL B 1 7 ? 1.883 27 6.004 1 98.88 7 VAL B C 1
ATOM 2330 O O . VAL B 1 7 ? 2.756 26.141 5.895 1 98.88 7 VAL B O 1
ATOM 2333 N N . ALA B 1 8 ? 0.564 26.781 5.871 1 98.94 8 ALA B N 1
ATOM 2334 C CA . ALA B 1 8 ? 0.058 25.422 5.668 1 98.94 8 ALA B CA 1
ATOM 2335 C C . ALA B 1 8 ? -0.722 25.328 4.363 1 98.94 8 ALA B C 1
ATOM 2337 O O . ALA B 1 8 ? -1.443 26.25 3.984 1 98.94 8 ALA B O 1
ATOM 2338 N N . ILE B 1 9 ? -0.519 24.219 3.658 1 99 9 ILE B N 1
ATOM 2339 C CA . ILE B 1 9 ? -1.376 23.812 2.553 1 99 9 ILE B CA 1
ATOM 2340 C C . ILE B 1 9 ? -2.184 22.578 2.961 1 99 9 ILE B C 1
ATOM 2342 O O . ILE B 1 9 ? -1.627 21.609 3.471 1 99 9 ILE B O 1
ATOM 2346 N N . VAL B 1 10 ? -3.463 22.609 2.822 1 98.94 10 VAL B N 1
ATOM 2347 C CA . VAL B 1 10 ? -4.324 21.453 2.994 1 98.94 10 VAL B CA 1
ATOM 2348 C C . VAL B 1 10 ? -5.07 21.156 1.694 1 98.94 10 VAL B C 1
ATOM 2350 O O . VAL B 1 10 ? -5.82 22 1.202 1 98.94 10 VAL B O 1
ATOM 2353 N N . THR B 1 11 ? -4.863 19.984 1.141 1 98.88 11 THR B N 1
ATOM 2354 C CA . THR B 1 11 ? -5.555 19.625 -0.093 1 98.88 11 THR B CA 1
ATOM 2355 C C . THR B 1 11 ? -6.855 18.891 0.209 1 98.88 11 THR B C 1
ATOM 2357 O O . THR B 1 11 ? -6.98 18.234 1.252 1 98.88 11 THR B O 1
ATOM 2360 N N . GLY B 1 12 ? -7.797 18.938 -0.751 1 97.06 12 GLY B N 1
ATOM 2361 C CA . GLY B 1 12 ? -9.109 18.375 -0.472 1 97.06 12 GLY B CA 1
ATOM 2362 C C . GLY B 1 12 ? -9.758 18.969 0.765 1 97.06 12 GLY B C 1
ATOM 2363 O O . GLY B 1 12 ? -10.336 18.234 1.575 1 97.06 12 GLY B O 1
ATOM 2364 N N . ALA B 1 13 ? -9.711 20.219 0.917 1 98.06 13 ALA B N 1
ATOM 2365 C CA . ALA B 1 13 ? -10 20.844 2.205 1 98.06 13 ALA B CA 1
ATOM 2366 C C . ALA B 1 13 ? -11.352 21.562 2.172 1 98.06 13 ALA B C 1
ATOM 2368 O O . ALA B 1 13 ? -11.664 22.359 3.061 1 98.06 13 ALA B O 1
ATOM 2369 N N . GLY B 1 14 ? -12.125 21.312 1.14 1 96.69 14 GLY B N 1
ATOM 2370 C CA . GLY B 1 14 ? -13.391 22 0.998 1 96.69 14 GLY B CA 1
ATOM 2371 C C . GLY B 1 14 ? -14.492 21.422 1.869 1 96.69 14 GLY B C 1
ATOM 2372 O O . GLY B 1 14 ? -15.469 22.094 2.186 1 96.69 14 GLY B O 1
ATOM 2373 N N . LEU B 1 15 ? -14.398 20.156 2.199 1 94.19 15 LEU B N 1
ATOM 2374 C CA . LEU B 1 15 ? -15.375 19.469 3.025 1 94.19 15 LEU B CA 1
ATOM 2375 C C . LEU B 1 15 ? -14.695 18.5 3.98 1 94.19 15 LEU B C 1
ATOM 2377 O O . LEU B 1 15 ? -13.469 18.344 3.953 1 94.19 15 LEU B O 1
ATOM 2381 N N . GLY B 1 16 ? -15.43 17.984 4.871 1 93.94 16 GLY B N 1
ATOM 2382 C CA . GLY B 1 16 ? -15.016 16.828 5.664 1 93.94 16 GLY B CA 1
ATOM 2383 C C . GLY B 1 16 ? -13.797 17.109 6.523 1 93.94 16 GLY B C 1
ATOM 2384 O O . GLY B 1 16 ? -13.68 18.188 7.109 1 93.94 16 GLY B O 1
ATOM 2385 N N . LEU B 1 17 ? -12.938 16.125 6.609 1 96.81 17 LEU B N 1
ATOM 2386 C CA . LEU B 1 17 ? -11.766 16.188 7.477 1 96.81 17 LEU B CA 1
ATOM 2387 C C . LEU B 1 17 ? -10.812 17.281 7.023 1 96.81 17 LEU B C 1
ATOM 2389 O O . LEU B 1 17 ? -10.227 17.984 7.852 1 96.81 17 LEU B O 1
ATOM 2393 N N . GLY B 1 18 ? -10.641 17.438 5.699 1 98.06 18 GLY B N 1
ATOM 2394 C CA . GLY B 1 18 ? -9.773 18.5 5.195 1 98.06 18 GLY B CA 1
ATOM 2395 C C . GLY B 1 18 ? -10.172 19.875 5.676 1 98.06 18 GLY B C 1
ATOM 2396 O O . GLY B 1 18 ? -9.32 20.672 6.082 1 98.06 18 GLY B O 1
ATOM 2397 N N . ARG B 1 19 ? -11.469 20.078 5.59 1 98.44 19 ARG B N 1
ATOM 2398 C CA . ARG B 1 19 ? -11.984 21.344 6.102 1 98.44 19 ARG B CA 1
ATOM 2399 C C . ARG B 1 19 ? -11.656 21.516 7.578 1 98.44 19 ARG B C 1
ATOM 2401 O O . ARG B 1 19 ? -11.211 22.578 8 1 98.44 19 ARG B O 1
ATOM 2408 N N . LEU B 1 20 ? -11.844 20.5 8.352 1 98.56 20 LEU B N 1
ATOM 2409 C CA . LEU B 1 20 ? -11.594 20.562 9.789 1 98.56 20 LEU B CA 1
ATOM 2410 C C . LEU B 1 20 ? -10.117 20.812 10.078 1 98.56 20 LEU B C 1
ATOM 2412 O O . LEU B 1 20 ? -9.781 21.562 11 1 98.56 20 LEU B O 1
ATOM 2416 N N . TYR B 1 21 ? -9.219 20.188 9.297 1 98.75 21 TYR B N 1
ATOM 2417 C CA . TYR B 1 21 ? -7.793 20.438 9.461 1 98.75 21 TYR B CA 1
ATOM 2418 C C . TYR B 1 21 ? -7.453 21.906 9.188 1 98.75 21 TYR B C 1
ATOM 2420 O O . TYR B 1 21 ? -6.723 22.531 9.961 1 98.75 21 TYR B O 1
ATOM 2428 N N . ALA B 1 22 ? -8 22.422 8.094 1 98.94 22 ALA B N 1
ATOM 2429 C CA . ALA B 1 22 ? -7.727 23.812 7.699 1 98.94 22 ALA B CA 1
ATOM 2430 C C . ALA B 1 22 ? -8.195 24.781 8.773 1 98.94 22 ALA B C 1
ATOM 2432 O O . ALA B 1 22 ? -7.449 25.688 9.156 1 98.94 22 ALA B O 1
ATOM 2433 N N . LEU B 1 23 ? -9.375 24.578 9.25 1 98.88 23 LEU B N 1
ATOM 2434 C CA . LEU B 1 23 ? -9.93 25.438 10.281 1 98.88 23 LEU B CA 1
ATOM 2435 C C . LEU B 1 23 ? -9.094 25.375 11.555 1 98.88 23 LEU B C 1
ATOM 2437 O O . LEU B 1 23 ? -8.797 26.391 12.172 1 98.88 23 LEU B O 1
ATOM 2441 N N . ALA B 1 24 ? -8.711 24.188 11.961 1 98.69 24 ALA B N 1
ATOM 2442 C CA . ALA B 1 24 ? -7.953 24 13.195 1 98.69 24 ALA B CA 1
ATOM 2443 C C . ALA B 1 24 ? -6.578 24.656 13.109 1 98.69 24 ALA B C 1
ATOM 2445 O O . ALA B 1 24 ? -6.117 25.266 14.07 1 98.69 24 ALA B O 1
ATOM 2446 N N . LEU B 1 25 ? -5.91 24.516 11.953 1 98.81 25 LEU B N 1
ATOM 2447 C CA . LEU B 1 25 ? -4.609 25.141 11.75 1 98.81 25 LEU B CA 1
ATOM 2448 C C . LEU B 1 25 ? -4.719 26.672 11.812 1 98.81 25 LEU B C 1
ATOM 2450 O O . LEU B 1 25 ? -3.924 27.328 12.484 1 98.81 25 LEU B O 1
ATOM 2454 N N . ALA B 1 26 ? -5.711 27.219 11.164 1 98.88 26 ALA B N 1
ATOM 2455 C CA . ALA B 1 26 ? -5.906 28.672 11.148 1 98.88 26 ALA B CA 1
ATOM 2456 C C . ALA B 1 26 ? -6.211 29.203 12.547 1 98.88 26 ALA B C 1
ATOM 2458 O O . ALA B 1 26 ? -5.703 30.25 12.945 1 98.88 26 ALA B O 1
ATOM 2459 N N . ALA B 1 27 ? -7.023 28.453 13.258 1 98.38 27 ALA B N 1
ATOM 2460 C CA . ALA B 1 27 ? -7.402 28.859 14.609 1 98.38 27 ALA B CA 1
ATOM 2461 C C . ALA B 1 27 ? -6.184 28.922 15.531 1 98.38 27 ALA B C 1
ATOM 2463 O O . ALA B 1 27 ? -6.195 29.641 16.531 1 98.38 27 ALA B O 1
ATOM 2464 N N . ARG B 1 28 ? -5.172 28.266 15.133 1 98.06 28 ARG B N 1
ATOM 2465 C CA . ARG B 1 28 ? -3.967 28.203 15.953 1 98.06 28 ARG B CA 1
ATOM 2466 C C . ARG B 1 28 ? -2.885 29.125 15.398 1 98.06 28 ARG B C 1
ATOM 2468 O O . ARG B 1 28 ? -1.729 29.062 15.82 1 98.06 28 ARG B O 1
ATOM 2475 N N . GLY B 1 29 ? -3.201 29.875 14.367 1 98.38 29 GLY B N 1
ATOM 2476 C CA . GLY B 1 29 ? -2.338 30.969 13.945 1 98.38 29 GLY B CA 1
ATOM 2477 C C . GLY B 1 29 ? -1.586 30.672 12.656 1 98.38 29 GLY B C 1
ATOM 2478 O O . GLY B 1 29 ? -0.75 31.469 12.227 1 98.38 29 GLY B O 1
ATOM 2479 N N . ALA B 1 30 ? -1.849 29.578 12.031 1 98.81 30 ALA B N 1
ATOM 2480 C CA . ALA B 1 30 ? -1.236 29.297 10.742 1 98.81 30 ALA B CA 1
ATOM 2481 C C . ALA B 1 30 ? -1.926 30.078 9.625 1 98.81 30 ALA B C 1
ATOM 2483 O O . ALA B 1 30 ? -3.094 30.453 9.75 1 98.81 30 ALA B O 1
ATOM 2484 N N . LYS B 1 31 ? -1.167 30.391 8.609 1 98.94 31 LYS B N 1
ATOM 2485 C CA . LYS B 1 31 ? -1.73 30.844 7.344 1 98.94 31 LYS B CA 1
ATOM 2486 C C . LYS B 1 31 ? -2.004 29.688 6.402 1 98.94 31 LYS B C 1
ATOM 2488 O O . LYS B 1 31 ? -1.108 28.875 6.121 1 98.94 31 LYS B O 1
ATOM 2493 N N . VAL B 1 32 ? -3.246 29.609 5.91 1 98.94 32 VAL B N 1
ATOM 2494 C CA . VAL B 1 32 ? -3.635 28.344 5.297 1 98.94 32 VAL B CA 1
ATOM 2495 C C . VAL B 1 32 ? -4.02 28.578 3.836 1 98.94 32 VAL B C 1
ATOM 2497 O O . VAL B 1 32 ? -4.836 29.453 3.533 1 98.94 32 VAL B O 1
ATOM 2500 N N . LEU B 1 33 ? -3.389 27.875 2.895 1 99 33 LEU B N 1
ATOM 2501 C CA . LEU B 1 33 ? -3.953 27.703 1.562 1 99 33 LEU B CA 1
ATOM 2502 C C . LEU B 1 33 ? -4.902 26.5 1.535 1 99 33 LEU B C 1
ATOM 2504 O O . LEU B 1 33 ? -4.484 25.359 1.762 1 99 33 LEU B O 1
ATOM 2508 N N . VAL B 1 34 ? -6.164 26.797 1.316 1 98.94 34 VAL B N 1
ATOM 2509 C CA . VAL B 1 34 ? -7.219 25.781 1.217 1 98.94 34 VAL B CA 1
ATOM 2510 C C . VAL B 1 34 ? -7.375 25.344 -0.236 1 98.94 34 VAL B C 1
ATOM 2512 O O . VAL B 1 34 ? -7.934 26.078 -1.058 1 98.94 34 VAL B O 1
ATOM 2515 N N . ASN B 1 35 ? -6.934 24.125 -0.508 1 98.81 35 ASN B N 1
ATOM 2516 C CA . ASN B 1 35 ? -7.09 23.578 -1.853 1 98.81 35 ASN B CA 1
ATOM 2517 C C . ASN B 1 35 ? -8.25 22.578 -1.927 1 98.81 35 ASN B C 1
ATOM 2519 O O . ASN B 1 35 ? -8.367 21.703 -1.076 1 98.81 35 ASN B O 1
ATOM 2523 N N . ASP B 1 36 ? -9.062 22.719 -2.889 1 97.94 36 ASP B N 1
ATOM 2524 C CA . ASP B 1 36 ? -10.117 21.766 -3.213 1 97.94 36 ASP B CA 1
ATOM 2525 C C . ASP B 1 36 ? -10.516 21.859 -4.684 1 97.94 36 ASP B C 1
ATOM 2527 O O . ASP B 1 36 ? -10.898 22.938 -5.152 1 97.94 36 ASP B O 1
ATOM 2531 N N . TYR B 1 37 ? -10.516 20.719 -5.281 1 94.31 37 TYR B N 1
ATOM 2532 C CA . TYR B 1 37 ? -10.805 20.656 -6.711 1 94.31 37 TYR B CA 1
ATOM 2533 C C . TYR B 1 37 ? -12.258 21.031 -6.988 1 94.31 37 TYR B C 1
ATOM 2535 O O . TYR B 1 37 ? -12.609 21.422 -8.102 1 94.31 37 TYR B O 1
ATOM 2543 N N . GLY B 1 38 ? -13.094 20.922 -6.023 1 91.56 38 GLY B N 1
ATOM 2544 C CA . GLY B 1 38 ? -14.492 21.312 -6.098 1 91.56 38 GLY B CA 1
ATOM 2545 C C . GLY B 1 38 ? -15.359 20.297 -6.805 1 91.56 38 GLY B C 1
ATOM 2546 O O . GLY B 1 38 ? -16.562 20.516 -6.996 1 91.56 38 GLY B O 1
ATOM 2547 N N . GLY B 1 39 ? -14.781 19.156 -7.125 1 87.12 39 GLY B N 1
ATOM 2548 C CA . GLY B 1 39 ? -15.508 18.172 -7.91 1 87.12 39 GLY B CA 1
ATOM 2549 C C . GLY B 1 39 ? -16.156 17.094 -7.062 1 87.12 39 GLY B C 1
ATOM 2550 O O . GLY B 1 39 ? -16.5 17.328 -5.902 1 87.12 39 GLY B O 1
ATOM 2551 N N . ASP B 1 40 ? -16.562 16.031 -7.77 1 83.75 40 ASP B N 1
ATOM 2552 C CA . ASP B 1 40 ? -17.25 14.93 -7.094 1 83.75 40 ASP B CA 1
ATOM 2553 C C . ASP B 1 40 ? -16.281 13.781 -6.789 1 83.75 40 ASP B C 1
ATOM 2555 O O . ASP B 1 40 ? -15.086 13.906 -7.016 1 83.75 40 ASP B O 1
ATOM 2559 N N . LEU B 1 41 ? -16.828 12.734 -6.215 1 82.81 41 LEU B N 1
ATOM 2560 C CA . LEU B 1 41 ? -16.016 11.617 -5.742 1 82.81 41 LEU B CA 1
ATOM 2561 C C . LEU B 1 41 ? -15.492 10.789 -6.914 1 82.81 41 LEU B C 1
ATOM 2563 O O . LEU B 1 41 ? -14.664 9.898 -6.727 1 82.81 41 LEU B O 1
ATOM 2567 N N . GLN B 1 42 ? -15.898 11.18 -8.148 1 82.88 42 GLN B N 1
ATOM 2568 C CA . GLN B 1 42 ? -15.391 10.477 -9.328 1 82.88 42 GLN B CA 1
ATOM 2569 C C . GLN B 1 42 ? -14.219 11.234 -9.953 1 82.88 42 GLN B C 1
ATOM 2571 O O . GLN B 1 42 ? -13.609 10.75 -10.914 1 82.88 42 GLN B O 1
ATOM 2576 N N . GLY B 1 43 ? -13.883 12.414 -9.438 1 83.5 43 GLY B N 1
ATOM 2577 C CA . GLY B 1 43 ? -12.672 13.109 -9.828 1 83.5 43 GLY B CA 1
ATOM 2578 C C . GLY B 1 43 ? -12.906 14.18 -10.883 1 83.5 43 GLY B C 1
ATOM 2579 O O . GLY B 1 43 ? -11.961 14.648 -11.523 1 83.5 43 GLY B O 1
ATOM 2580 N N . GLN B 1 44 ? -14.125 14.5 -11.055 1 85.81 44 GLN B N 1
ATOM 2581 C CA . GLN B 1 44 ? -14.422 15.586 -11.984 1 85.81 44 GLN B CA 1
ATOM 2582 C C . GLN B 1 44 ? -14.195 16.938 -11.336 1 85.81 44 GLN B C 1
ATOM 2584 O O . GLN B 1 44 ? -14.305 17.078 -10.117 1 85.81 44 GLN B O 1
ATOM 2589 N N . ALA B 1 45 ? -13.883 17.906 -12.211 1 86.62 45 ALA B N 1
ATOM 2590 C CA . ALA B 1 45 ? -13.602 19.25 -11.727 1 86.62 45 ALA B CA 1
ATOM 2591 C C . ALA B 1 45 ? -14.875 19.938 -11.234 1 86.62 45 ALA B C 1
ATOM 2593 O O . ALA B 1 45 ? -15.969 19.672 -11.734 1 86.62 45 ALA B O 1
ATOM 2594 N N . GLY B 1 46 ? -14.656 20.75 -10.219 1 91.38 46 GLY B N 1
ATOM 2595 C CA . GLY B 1 46 ? -15.719 21.641 -9.766 1 91.38 46 GLY B CA 1
ATOM 2596 C C . GLY B 1 46 ? -15.305 23.094 -9.734 1 91.38 46 GLY B C 1
ATOM 2597 O O . GLY B 1 46 ? -14.562 23.562 -10.602 1 91.38 46 GLY B O 1
ATOM 2598 N N . ALA B 1 47 ? -15.945 23.781 -8.781 1 90.56 47 ALA B N 1
ATOM 2599 C CA . ALA B 1 47 ? -15.688 25.219 -8.68 1 90.56 47 ALA B CA 1
ATOM 2600 C C . ALA B 1 47 ? -14.906 25.547 -7.41 1 90.56 47 ALA B C 1
ATOM 2602 O O . ALA B 1 47 ? -14.859 24.734 -6.477 1 90.56 47 ALA B O 1
ATOM 2603 N N . ILE B 1 48 ? -14.289 26.75 -7.488 1 95.56 48 ILE B N 1
ATOM 2604 C CA . ILE B 1 48 ? -13.461 27.203 -6.383 1 95.56 48 ILE B CA 1
ATOM 2605 C C . ILE B 1 48 ? -14.336 27.484 -5.16 1 95.56 48 ILE B C 1
ATOM 2607 O O . ILE B 1 48 ? -13.828 27.641 -4.051 1 95.56 48 ILE B O 1
ATOM 2611 N N . THR B 1 49 ? -15.609 27.406 -5.285 1 96.69 49 THR B N 1
ATOM 2612 C CA . THR B 1 49 ? -16.562 27.859 -4.266 1 96.69 49 THR B CA 1
ATOM 2613 C C . THR B 1 49 ? -16.406 27.016 -2.996 1 96.69 49 THR B C 1
ATOM 2615 O O . THR B 1 49 ? -16.578 27.531 -1.887 1 96.69 49 THR B O 1
ATOM 2618 N N . ARG B 1 50 ? -16.109 25.812 -3.146 1 95.69 50 ARG B N 1
ATOM 2619 C CA . ARG B 1 50 ? -15.977 24.938 -1.984 1 95.69 50 ARG B CA 1
ATOM 2620 C C . ARG B 1 50 ? -14.766 25.328 -1.144 1 95.69 50 ARG B C 1
ATOM 2622 O O . ARG B 1 50 ? -14.859 25.438 0.08 1 95.69 50 ARG B O 1
ATOM 2629 N N . ALA B 1 51 ? -13.648 25.547 -1.794 1 98.31 51 ALA B N 1
ATOM 2630 C CA . ALA B 1 51 ? -12.461 26.016 -1.091 1 98.31 51 ALA B CA 1
ATOM 2631 C C . ALA B 1 51 ? -12.68 27.422 -0.526 1 98.31 51 ALA B C 1
ATOM 2633 O O . ALA B 1 51 ? -12.281 27.703 0.605 1 98.31 51 ALA B O 1
ATOM 2634 N N . GLN B 1 52 ? -13.312 28.266 -1.274 1 98.69 52 GLN B N 1
ATOM 2635 C CA . GLN B 1 52 ? -13.547 29.641 -0.862 1 98.69 52 GLN B CA 1
ATOM 2636 C C . GLN B 1 52 ? -14.438 29.703 0.373 1 98.69 52 GLN B C 1
ATOM 2638 O O . GLN B 1 52 ? -14.258 30.562 1.237 1 98.69 52 GLN B O 1
ATOM 2643 N N . ALA B 1 53 ? -15.422 28.812 0.436 1 98.69 53 ALA B N 1
ATOM 2644 C CA . ALA B 1 53 ? -16.312 28.797 1.596 1 98.69 53 ALA B CA 1
ATOM 2645 C C . ALA B 1 53 ? -15.523 28.562 2.883 1 98.69 53 ALA B C 1
ATOM 2647 O O . ALA B 1 53 ? -15.805 29.172 3.912 1 98.69 53 ALA B O 1
ATOM 2648 N N . VAL B 1 54 ? -14.555 27.688 2.824 1 98.88 54 VAL B N 1
ATOM 2649 C CA . VAL B 1 54 ? -13.719 27.406 3.986 1 98.88 54 VAL B CA 1
ATOM 2650 C C . VAL B 1 54 ? -12.828 28.609 4.289 1 98.88 54 VAL B C 1
ATOM 2652 O O . VAL B 1 54 ? -12.648 28.984 5.453 1 98.88 54 VAL B O 1
ATOM 2655 N N . VAL B 1 55 ? -12.266 29.281 3.279 1 98.94 55 VAL B N 1
ATOM 2656 C CA . VAL B 1 55 ? -11.453 30.469 3.443 1 98.94 55 VAL B CA 1
ATOM 2657 C C . VAL B 1 55 ? -12.281 31.562 4.129 1 98.94 55 VAL B C 1
ATOM 2659 O O . VAL B 1 55 ? -11.797 32.219 5.055 1 98.94 55 VAL B O 1
ATOM 2662 N N . ASP B 1 56 ? -13.508 31.703 3.662 1 98.88 56 ASP B N 1
ATOM 2663 C CA . ASP B 1 56 ? -14.383 32.719 4.246 1 98.88 56 ASP B CA 1
ATOM 2664 C C . ASP B 1 56 ? -14.641 32.438 5.727 1 98.88 56 ASP B C 1
ATOM 2666 O O . ASP B 1 56 ? -14.664 33.344 6.547 1 98.88 56 ASP B O 1
ATOM 2670 N N . GLU B 1 57 ? -14.852 31.156 6.016 1 98.88 57 GLU B N 1
ATOM 2671 C CA . GLU B 1 57 ? -15.047 30.766 7.406 1 98.88 57 GLU B CA 1
ATOM 2672 C C . GLU B 1 57 ? -13.812 31.078 8.25 1 98.88 57 GLU B C 1
ATOM 2674 O O . GLU B 1 57 ? -13.938 31.594 9.367 1 98.88 57 GLU B O 1
ATOM 2679 N N . ILE B 1 58 ? -12.641 30.828 7.734 1 98.94 58 ILE B N 1
ATOM 2680 C CA . ILE B 1 58 ? -11.383 31.094 8.43 1 98.94 58 ILE B CA 1
ATOM 2681 C C . ILE B 1 58 ? -11.234 32.594 8.664 1 98.94 58 ILE B C 1
ATOM 2683 O O . ILE B 1 58 ? -10.922 33.031 9.781 1 98.94 58 ILE B O 1
ATOM 2687 N N . ARG B 1 59 ? -11.445 33.375 7.699 1 98.88 59 ARG B N 1
ATOM 2688 C CA . ARG B 1 59 ? -11.289 34.812 7.793 1 98.88 59 ARG B CA 1
ATOM 2689 C C . ARG B 1 59 ? -12.297 35.406 8.766 1 98.88 59 ARG B C 1
ATOM 2691 O O . ARG B 1 59 ? -11.969 36.312 9.531 1 98.88 59 ARG B O 1
ATOM 2698 N N . ALA B 1 60 ? -13.508 34.906 8.688 1 98.81 60 ALA B N 1
ATOM 2699 C CA . ALA B 1 60 ? -14.539 35.375 9.609 1 98.81 60 ALA B CA 1
ATOM 2700 C C . ALA B 1 60 ? -14.141 35.125 11.062 1 98.81 60 ALA B C 1
ATOM 2702 O O . ALA B 1 60 ? -14.516 35.906 11.953 1 98.81 60 ALA B O 1
ATOM 2703 N N . ALA B 1 61 ? -13.359 34.125 11.266 1 98.69 61 ALA B N 1
ATOM 2704 C CA . ALA B 1 61 ? -12.906 33.781 12.609 1 98.69 61 ALA B CA 1
ATOM 2705 C C . ALA B 1 61 ? -11.602 34.531 12.945 1 98.69 61 ALA B C 1
ATOM 2707 O O . ALA B 1 61 ? -11.031 34.312 14.016 1 98.69 61 ALA B O 1
ATOM 2708 N N . GLY B 1 62 ? -11.094 35.344 12.031 1 98.56 62 GLY B N 1
ATOM 2709 C CA . GLY B 1 62 ? -9.922 36.156 12.281 1 98.56 62 GLY B CA 1
ATOM 2710 C C . GLY B 1 62 ? -8.641 35.531 11.758 1 98.56 62 GLY B C 1
ATOM 2711 O O . GLY B 1 62 ? -7.547 36.062 12 1 98.56 62 GLY B O 1
ATOM 2712 N N . GLY B 1 63 ? -8.781 34.438 11.023 1 98.75 63 GLY B N 1
ATOM 2713 C CA . GLY B 1 63 ? -7.613 33.75 10.469 1 98.75 63 GLY B CA 1
ATOM 2714 C C . GLY B 1 63 ? -7.223 34.281 9.102 1 98.75 63 GLY B C 1
ATOM 2715 O O . GLY B 1 63 ? -7.844 35.188 8.578 1 98.75 63 GLY B O 1
ATOM 2716 N N . VAL B 1 64 ? -6.152 33.719 8.586 1 98.88 64 VAL B N 1
ATOM 2717 C CA . VAL B 1 64 ? -5.617 34.094 7.277 1 98.88 64 VAL B CA 1
ATOM 2718 C C . VAL B 1 64 ? -5.633 32.875 6.352 1 98.88 64 VAL B C 1
ATOM 2720 O O . VAL B 1 64 ? -5.098 31.828 6.695 1 98.88 64 VAL B O 1
ATOM 2723 N N . ALA B 1 65 ? -6.258 33.031 5.23 1 98.94 65 ALA B N 1
ATOM 2724 C CA . ALA B 1 65 ? -6.324 31.906 4.297 1 98.94 65 ALA B CA 1
ATOM 2725 C C . ALA B 1 65 ? -6.562 32.375 2.869 1 98.94 65 ALA B C 1
ATOM 2727 O O . ALA B 1 65 ? -7.066 33.5 2.662 1 98.94 65 ALA B O 1
ATOM 2728 N N . VAL B 1 66 ? -6.176 31.594 1.891 1 98.94 66 VAL B N 1
ATOM 2729 C CA . VAL B 1 66 ? -6.484 31.797 0.48 1 98.94 66 VAL B CA 1
ATOM 2730 C C . VAL B 1 66 ? -6.984 30.484 -0.134 1 98.94 66 VAL B C 1
ATOM 2732 O O . VAL B 1 66 ? -6.648 29.406 0.346 1 98.94 66 VAL B O 1
ATOM 2735 N N . ALA B 1 67 ? -7.828 30.594 -1.155 1 98.81 67 ALA B N 1
ATOM 2736 C CA . ALA B 1 67 ? -8.414 29.438 -1.822 1 98.81 67 ALA B CA 1
ATOM 2737 C C . ALA B 1 67 ? -7.656 29.094 -3.104 1 98.81 67 ALA B C 1
ATOM 2739 O O . ALA B 1 67 ? -7.102 29.984 -3.756 1 98.81 67 ALA B O 1
ATOM 2740 N N . HIS B 1 68 ? -7.586 27.859 -3.443 1 98.56 68 HIS B N 1
ATOM 2741 C CA . HIS B 1 68 ? -7.043 27.344 -4.695 1 98.56 68 HIS B CA 1
ATOM 2742 C C . HIS B 1 68 ? -7.832 26.141 -5.191 1 98.56 68 HIS B C 1
ATOM 2744 O O . HIS B 1 68 ? -8.242 25.297 -4.395 1 98.56 68 HIS B O 1
ATOM 2750 N N . ASN B 1 69 ? -8.078 25.953 -6.43 1 97.81 69 ASN B N 1
ATOM 2751 C CA . ASN B 1 69 ? -8.898 24.844 -6.902 1 97.81 69 ASN B CA 1
ATOM 2752 C C . ASN B 1 69 ? -8.156 24 -7.93 1 97.81 69 ASN B C 1
ATOM 2754 O O . ASN B 1 69 ? -8.781 23.359 -8.781 1 97.81 69 ASN B O 1
ATOM 2758 N N . GLY B 1 70 ? -6.852 24.016 -7.844 1 97.69 70 GLY B N 1
ATOM 2759 C CA . GLY B 1 70 ? -6.047 23.203 -8.742 1 97.69 70 GLY B CA 1
ATOM 2760 C C . GLY B 1 70 ? -6.164 21.719 -8.477 1 97.69 70 GLY B C 1
ATOM 2761 O O . GLY B 1 70 ? -6.43 21.312 -7.344 1 97.69 70 GLY B O 1
ATOM 2762 N N . ASP B 1 71 ? -5.977 20.938 -9.539 1 97.69 71 ASP B N 1
ATOM 2763 C CA . ASP B 1 71 ? -5.855 19.484 -9.477 1 97.69 71 ASP B CA 1
ATOM 2764 C C . ASP B 1 71 ? -4.504 19.062 -8.906 1 97.69 71 ASP B C 1
ATOM 2766 O O . ASP B 1 71 ? -3.459 19.359 -9.492 1 97.69 71 ASP B O 1
ATOM 2770 N N . VAL B 1 72 ? -4.52 18.328 -7.816 1 98.5 72 VAL B N 1
ATOM 2771 C CA . VAL B 1 72 ? -3.299 18.016 -7.082 1 98.5 72 VAL B CA 1
ATOM 2772 C C . VAL B 1 72 ? -2.338 17.234 -7.977 1 98.5 72 VAL B C 1
ATOM 2774 O O . VAL B 1 72 ? -1.12 17.297 -7.789 1 98.5 72 VAL B O 1
ATOM 2777 N N . SER B 1 73 ? -2.828 16.484 -8.945 1 97.88 73 SER B N 1
ATOM 2778 C CA . SER B 1 73 ? -1.963 15.68 -9.797 1 97.88 73 SER B CA 1
ATOM 2779 C C . SER B 1 73 ? -1.396 16.5 -10.953 1 97.88 73 SER B C 1
ATOM 2781 O O . SER B 1 73 ? -0.362 16.141 -11.523 1 97.88 73 SER B O 1
ATOM 2783 N N . LYS B 1 74 ? -2.012 17.656 -11.297 1 97.75 74 LYS B N 1
ATOM 2784 C CA . LYS B 1 74 ? -1.626 18.406 -12.477 1 97.75 74 LYS B CA 1
ATOM 2785 C C . LYS B 1 74 ? -1.106 19.797 -12.102 1 97.75 74 LYS B C 1
ATOM 2787 O O . LYS B 1 74 ? -0.228 20.344 -12.773 1 97.75 74 LYS B O 1
ATOM 2792 N N . ASP B 1 75 ? -1.632 20.297 -10.977 1 98.44 75 ASP B N 1
ATOM 2793 C CA . ASP B 1 75 ? -1.376 21.688 -10.664 1 98.44 75 ASP B CA 1
ATOM 2794 C C . ASP B 1 75 ? -0.573 21.828 -9.367 1 98.44 75 ASP B C 1
ATOM 2796 O O . ASP B 1 75 ? -0.655 22.844 -8.68 1 98.44 75 ASP B O 1
ATOM 2800 N N . ALA B 1 76 ? 0.18 20.844 -9.023 1 98.75 76 ALA B N 1
ATOM 2801 C CA . ALA B 1 76 ? 0.915 20.781 -7.762 1 98.75 76 ALA B CA 1
ATOM 2802 C C . ALA B 1 76 ? 1.839 21.984 -7.613 1 98.75 76 ALA B C 1
ATOM 2804 O O . ALA B 1 76 ? 1.857 22.641 -6.562 1 98.75 76 ALA B O 1
ATOM 2805 N N . LYS B 1 77 ? 2.613 22.281 -8.625 1 98.56 77 LYS B N 1
ATOM 2806 C CA . LYS B 1 77 ? 3.539 23.422 -8.57 1 98.56 77 LYS B CA 1
ATOM 2807 C C . LYS B 1 77 ? 2.791 24.734 -8.367 1 98.56 77 LYS B C 1
ATOM 2809 O O . LYS B 1 77 ? 3.236 25.594 -7.605 1 98.56 77 LYS B O 1
ATOM 2814 N N . ASP B 1 78 ? 1.722 24.844 -9.039 1 98.81 78 ASP B N 1
ATOM 2815 C CA . ASP B 1 78 ? 0.924 26.062 -8.922 1 98.81 78 ASP B CA 1
ATOM 2816 C C . ASP B 1 78 ? 0.354 26.203 -7.512 1 98.81 78 ASP B C 1
ATOM 2818 O O . ASP B 1 78 ? 0.3 27.312 -6.973 1 98.81 78 ASP B O 1
ATOM 2822 N N . ILE B 1 79 ? -0.104 25.125 -6.91 1 98.88 79 ILE B N 1
ATOM 2823 C CA . ILE B 1 79 ? -0.62 25.125 -5.543 1 98.88 79 ILE B CA 1
ATOM 2824 C C . ILE B 1 79 ? 0.453 25.641 -4.586 1 98.88 79 ILE B C 1
ATOM 2826 O O . ILE B 1 79 ? 0.206 26.562 -3.807 1 98.88 79 ILE B O 1
ATOM 2830 N N . VAL B 1 80 ? 1.641 25.109 -4.711 1 98.88 80 VAL B N 1
ATOM 2831 C CA . VAL B 1 80 ? 2.73 25.438 -3.803 1 98.88 80 VAL B CA 1
ATOM 2832 C C . VAL B 1 80 ? 3.203 26.859 -4.062 1 98.88 80 VAL B C 1
ATOM 2834 O O . VAL B 1 80 ? 3.412 27.641 -3.123 1 98.88 80 VAL B O 1
ATOM 2837 N N . GLN B 1 81 ? 3.303 27.234 -5.324 1 98.75 81 GLN B N 1
ATOM 2838 C CA . GLN B 1 81 ? 3.768 28.578 -5.672 1 98.75 81 GLN B CA 1
ATOM 2839 C C . GLN B 1 81 ? 2.781 29.641 -5.203 1 98.75 81 GLN B C 1
ATOM 2841 O O . GLN B 1 81 ? 3.184 30.734 -4.805 1 98.75 81 GLN B O 1
ATOM 2846 N N . THR B 1 82 ? 1.526 29.312 -5.223 1 98.88 82 THR B N 1
ATOM 2847 C CA . THR B 1 82 ? 0.523 30.25 -4.715 1 98.88 82 THR B CA 1
ATOM 2848 C C . THR B 1 82 ? 0.736 30.516 -3.227 1 98.88 82 THR B C 1
ATOM 2850 O O . THR B 1 82 ? 0.663 31.656 -2.779 1 98.88 82 THR B O 1
ATOM 2853 N N . ALA B 1 83 ? 1.004 29.484 -2.441 1 98.88 83 ALA B N 1
ATOM 2854 C CA . ALA B 1 83 ? 1.288 29.656 -1.019 1 98.88 83 ALA B CA 1
ATOM 2855 C C . ALA B 1 83 ? 2.543 30.484 -0.807 1 98.88 83 ALA B C 1
ATOM 2857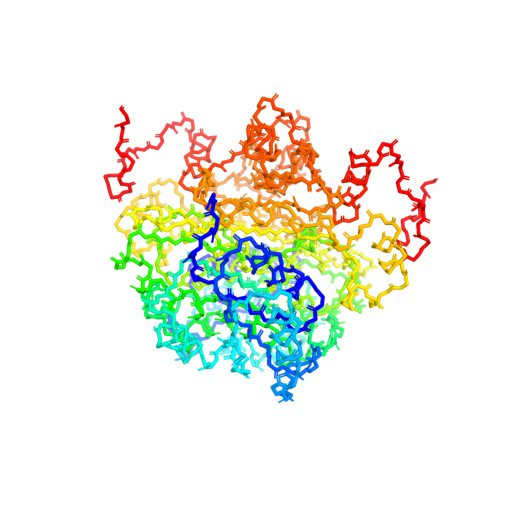 O O . ALA B 1 83 ? 2.572 31.375 0.058 1 98.88 83 ALA B O 1
ATOM 2858 N N . VAL B 1 84 ? 3.578 30.25 -1.604 1 98.88 84 VAL B N 1
ATOM 2859 C CA . VAL B 1 84 ? 4.836 30.984 -1.489 1 98.88 84 VAL B CA 1
ATOM 2860 C C . VAL B 1 84 ? 4.609 32.438 -1.814 1 98.88 84 VAL B C 1
ATOM 2862 O O . VAL B 1 84 ? 5.098 33.344 -1.104 1 98.88 84 VAL B O 1
ATOM 2865 N N . LYS B 1 85 ? 3.893 32.656 -2.885 1 98.75 85 LYS B N 1
ATOM 2866 C CA . LYS B 1 85 ? 3.615 34.031 -3.303 1 98.75 85 LYS B CA 1
ATOM 2867 C C . LYS B 1 85 ? 2.799 34.781 -2.248 1 98.75 85 LYS B C 1
ATOM 2869 O O . LYS B 1 85 ? 3.088 35.938 -1.93 1 98.75 85 LYS B O 1
ATOM 2874 N N . GLU B 1 86 ? 1.842 34.125 -1.676 1 98.69 86 GLU B N 1
ATOM 2875 C CA . GLU B 1 86 ? 0.902 34.75 -0.758 1 98.69 86 GLU B CA 1
ATOM 2876 C C . GLU B 1 86 ? 1.5 34.906 0.639 1 98.69 86 GLU B C 1
ATOM 2878 O O . GLU B 1 86 ? 1.242 35.875 1.338 1 98.69 86 GLU B O 1
ATOM 2883 N N . PHE B 1 87 ? 2.252 33.875 1.036 1 98.69 87 PHE B N 1
ATOM 2884 C CA . PHE B 1 87 ? 2.586 33.812 2.455 1 98.69 87 PHE B CA 1
ATOM 2885 C C . PHE B 1 87 ? 4.094 33.719 2.652 1 98.69 87 PHE B C 1
ATOM 2887 O O . PHE B 1 87 ? 4.582 33.75 3.783 1 98.69 87 PHE B O 1
ATOM 2894 N N . GLY B 1 88 ? 4.902 33.469 1.646 1 98.44 88 GLY B N 1
ATOM 2895 C CA . GLY B 1 88 ? 6.352 33.562 1.716 1 98.44 88 GLY B CA 1
ATOM 2896 C C . GLY B 1 88 ? 7.016 32.188 1.88 1 98.44 88 GLY B C 1
ATOM 2897 O O . GLY B 1 88 ? 8.242 32.094 1.933 1 98.44 88 GLY B O 1
ATOM 2898 N N . GLY B 1 89 ? 6.223 31.172 1.985 1 98.44 89 GLY B N 1
ATOM 2899 C CA . GLY B 1 89 ? 6.805 29.844 2.145 1 98.44 89 GLY B CA 1
ATOM 2900 C C . GLY B 1 89 ? 5.77 28.766 2.363 1 98.44 89 GLY B C 1
ATOM 2901 O O . GLY B 1 89 ? 4.578 28.969 2.129 1 98.44 89 GLY B O 1
ATOM 2902 N N . VAL B 1 90 ? 6.27 27.562 2.654 1 98.88 90 VAL B N 1
ATOM 2903 C CA . VAL B 1 90 ? 5.449 26.406 3.018 1 98.88 90 VAL B CA 1
ATOM 2904 C C . VAL B 1 90 ? 6.113 25.625 4.152 1 98.88 90 VAL B C 1
ATOM 2906 O O . VAL B 1 90 ? 7.27 25.219 4.031 1 98.88 90 VAL B O 1
ATOM 2909 N N . HIS B 1 91 ? 5.391 25.422 5.23 1 98.88 91 HIS B N 1
ATOM 2910 C CA . HIS B 1 91 ? 5.93 24.75 6.406 1 98.88 91 HIS B CA 1
ATOM 2911 C C . HIS B 1 91 ? 5.172 23.453 6.688 1 98.88 91 HIS B C 1
ATOM 2913 O O . HIS B 1 91 ? 5.742 22.5 7.219 1 98.88 91 HIS B O 1
ATOM 2919 N N . ILE B 1 92 ? 3.898 23.453 6.375 1 98.94 92 ILE B N 1
ATOM 2920 C CA . ILE B 1 92 ? 3.006 22.344 6.66 1 98.94 92 ILE B CA 1
ATOM 2921 C C . ILE B 1 92 ? 2.252 21.953 5.391 1 98.94 92 ILE B C 1
ATOM 2923 O O . ILE B 1 92 ? 1.791 22.812 4.641 1 98.94 92 ILE B O 1
ATOM 2927 N N . LEU B 1 93 ? 2.197 20.672 5.094 1 99 93 LEU B N 1
ATOM 2928 C CA . LEU B 1 93 ? 1.406 20.125 3.996 1 99 93 LEU B CA 1
ATOM 2929 C C . LEU B 1 93 ? 0.578 18.938 4.465 1 99 93 LEU B C 1
ATOM 2931 O O . LEU B 1 93 ? 1.128 17.938 4.961 1 99 93 LEU B O 1
ATOM 2935 N N . ILE B 1 94 ? -0.705 19.047 4.41 1 98.94 94 ILE B N 1
ATOM 2936 C CA . ILE B 1 94 ? -1.587 17.906 4.625 1 98.94 94 ILE B CA 1
ATOM 2937 C C . ILE B 1 94 ? -2.158 17.438 3.287 1 98.94 94 ILE B C 1
ATOM 2939 O O . ILE B 1 94 ? -2.984 18.125 2.684 1 98.94 94 ILE B O 1
ATOM 2943 N N . ASN B 1 95 ? -1.664 16.297 2.826 1 98.94 95 ASN B N 1
ATOM 2944 C CA . ASN B 1 95 ? -2.195 15.656 1.627 1 98.94 95 ASN B CA 1
ATOM 2945 C C . ASN B 1 95 ? -3.461 14.859 1.931 1 98.94 95 ASN B C 1
ATOM 2947 O O . ASN B 1 95 ? -3.398 13.656 2.18 1 98.94 95 ASN B O 1
ATOM 2951 N N . ASN B 1 96 ? -4.562 15.539 1.822 1 98.12 96 ASN B N 1
ATOM 2952 C CA . ASN B 1 96 ? -5.84 14.961 2.211 1 98.12 96 ASN B CA 1
ATOM 2953 C C . ASN B 1 96 ? -6.711 14.656 0.997 1 98.12 96 ASN B C 1
ATOM 2955 O O . ASN B 1 96 ? -7.664 13.875 1.089 1 98.12 96 ASN B O 1
ATOM 2959 N N . ALA B 1 97 ? -6.379 15.258 -0.134 1 96.81 97 ALA B N 1
ATOM 2960 C CA . ALA B 1 97 ? -7.188 15.062 -1.335 1 96.81 97 ALA B CA 1
ATOM 2961 C C . ALA B 1 97 ? -7.281 13.586 -1.709 1 96.81 97 ALA B C 1
ATOM 2963 O O . ALA B 1 97 ? -6.281 12.867 -1.664 1 96.81 97 ALA B O 1
ATOM 2964 N N . GLY B 1 98 ? -8.422 13.125 -1.995 1 92.94 98 GLY B N 1
ATOM 2965 C CA . GLY B 1 98 ? -8.695 11.766 -2.424 1 92.94 98 GLY B CA 1
ATOM 2966 C C . GLY B 1 98 ? -10.094 11.578 -2.973 1 92.94 98 GLY B C 1
ATOM 2967 O O . GLY B 1 98 ? -10.969 12.414 -2.756 1 92.94 98 GLY B O 1
ATOM 2968 N N . ILE B 1 99 ? -10.242 10.539 -3.717 1 91.19 99 ILE B N 1
ATOM 2969 C CA . ILE B 1 99 ? -11.539 10.18 -4.273 1 91.19 99 ILE B CA 1
ATOM 2970 C C . ILE B 1 99 ? -11.742 8.664 -4.172 1 91.19 99 ILE B C 1
ATOM 2972 O O . ILE B 1 99 ? -10.773 7.918 -4.008 1 91.19 99 ILE B O 1
ATOM 2976 N N . THR B 1 100 ? -12.992 8.242 -4.227 1 86.5 100 THR B N 1
ATOM 2977 C CA . THR B 1 100 ? -13.281 6.812 -4.297 1 86.5 100 THR B CA 1
ATOM 2978 C C . THR B 1 100 ? -13.344 6.34 -5.746 1 86.5 100 THR B C 1
ATOM 2980 O O . THR B 1 100 ? -13.133 5.16 -6.027 1 86.5 100 THR B O 1
ATOM 2983 N N . GLY B 1 101 ? -13.609 7.27 -6.633 1 86.81 101 GLY B N 1
ATOM 2984 C CA . GLY B 1 101 ? -13.766 6.91 -8.031 1 86.81 101 GLY B CA 1
ATOM 2985 C C . GLY B 1 101 ? -15.086 6.23 -8.328 1 86.81 101 GLY B C 1
ATOM 2986 O O . GLY B 1 101 ? -15.844 5.898 -7.41 1 86.81 101 GLY B O 1
ATOM 2987 N N . LYS B 1 102 ? -15.367 6.074 -9.602 1 89.75 102 LYS B N 1
ATOM 2988 C CA . LYS B 1 102 ? -16.484 5.234 -10.016 1 89.75 102 LYS B CA 1
ATOM 2989 C C . LYS B 1 102 ? -16.219 3.764 -9.711 1 89.75 102 LYS B C 1
ATOM 2991 O O . LYS B 1 102 ? -15.305 3.166 -10.297 1 89.75 102 LYS B O 1
ATOM 2996 N N . MET B 1 103 ? -17.016 3.215 -8.867 1 89.06 103 MET B N 1
ATOM 2997 C CA . MET B 1 103 ? -16.781 1.836 -8.438 1 89.06 103 MET B CA 1
ATOM 2998 C C . MET B 1 103 ? -17.125 0.856 -9.555 1 89.06 103 MET B C 1
ATOM 3000 O O . MET B 1 103 ? -18.062 1.087 -10.328 1 89.06 103 MET B O 1
ATOM 3004 N N . SER B 1 104 ? -16.375 -0.163 -9.648 1 95.25 104 SER B N 1
ATOM 3005 C CA . SER B 1 104 ? -16.609 -1.268 -10.57 1 95.25 104 SER B CA 1
ATOM 3006 C C . SER B 1 104 ? -16.375 -2.613 -9.898 1 95.25 104 SER B C 1
ATOM 3008 O O . SER B 1 104 ? -15.719 -2.686 -8.859 1 95.25 104 SER B O 1
ATOM 3010 N N . PRO B 1 105 ? -17.047 -3.666 -10.398 1 96.06 105 PRO B N 1
ATOM 3011 C CA . PRO B 1 105 ? -16.844 -4.973 -9.773 1 96.06 105 PRO B CA 1
ATOM 3012 C C . PRO B 1 105 ? -15.477 -5.57 -10.07 1 96.06 105 PRO B C 1
ATOM 3014 O O . PRO B 1 105 ? -14.82 -5.18 -11.039 1 96.06 105 PRO B O 1
ATOM 3017 N N . HIS B 1 106 ? -15.07 -6.504 -9.234 1 97.06 106 HIS B N 1
ATOM 3018 C CA . HIS B 1 106 ? -13.742 -7.102 -9.312 1 97.06 106 HIS B CA 1
ATOM 3019 C C . HIS B 1 106 ? -13.57 -7.895 -10.609 1 97.06 106 HIS B C 1
ATOM 3021 O O . HIS B 1 106 ? -12.445 -8.102 -11.07 1 97.06 106 HIS B O 1
ATOM 3027 N N . ASP B 1 107 ? -14.641 -8.383 -11.227 1 97.56 107 ASP B N 1
ATOM 3028 C CA . ASP B 1 107 ? -14.555 -9.219 -12.414 1 97.56 107 ASP B CA 1
ATOM 3029 C C . ASP B 1 107 ? -14.891 -8.422 -13.672 1 97.56 107 ASP B C 1
ATOM 3031 O O . ASP B 1 107 ? -15.055 -9 -14.758 1 97.56 107 ASP B O 1
ATOM 3035 N N . ASP B 1 108 ? -15.047 -7.152 -13.555 1 97.38 108 ASP B N 1
ATOM 3036 C CA . ASP B 1 108 ? -15.258 -6.211 -14.648 1 97.38 108 ASP B CA 1
ATOM 3037 C C . ASP B 1 108 ? -14.805 -4.805 -14.258 1 97.38 108 ASP B C 1
ATOM 3039 O O . ASP B 1 108 ? -15.609 -3.873 -14.227 1 97.38 108 ASP B O 1
ATOM 3043 N N . VAL B 1 109 ? -13.516 -4.629 -14.148 1 98 109 VAL B N 1
ATOM 3044 C CA . VAL B 1 109 ? -12.922 -3.414 -13.594 1 98 109 VAL B CA 1
ATOM 3045 C C . VAL B 1 109 ? -12.906 -2.32 -14.656 1 98 109 VAL B C 1
ATOM 3047 O O . VAL B 1 109 ? -12.516 -2.564 -15.805 1 98 109 VAL B O 1
ATOM 3050 N N . ASP B 1 110 ? -13.375 -1.132 -14.297 1 98 110 ASP B N 1
ATOM 3051 C CA . ASP B 1 110 ? -13.234 0.068 -15.109 1 98 110 ASP B CA 1
ATOM 3052 C C . ASP B 1 110 ? -11.836 0.663 -14.969 1 98 110 ASP B C 1
ATOM 3054 O O . ASP B 1 110 ? -11.57 1.43 -14.039 1 98 110 ASP B O 1
ATOM 3058 N N . ALA B 1 111 ? -10.984 0.41 -15.977 1 98.19 111 ALA B N 1
ATOM 3059 C CA . ALA B 1 111 ? -9.562 0.758 -15.898 1 98.19 111 ALA B CA 1
ATOM 3060 C C . ALA B 1 111 ? -9.383 2.262 -15.727 1 98.19 111 ALA B C 1
ATOM 3062 O O . ALA B 1 111 ? -8.531 2.703 -14.945 1 98.19 111 ALA B O 1
ATOM 3063 N N . ALA B 1 112 ? -10.094 3.008 -16.469 1 97.38 112 ALA B N 1
ATOM 3064 C CA . ALA B 1 112 ? -9.953 4.461 -16.422 1 97.38 112 ALA B CA 1
ATOM 3065 C C . ALA B 1 112 ? -10.328 5.004 -15.039 1 97.38 112 ALA B C 1
ATOM 3067 O O . ALA B 1 112 ? -9.633 5.859 -14.492 1 97.38 112 ALA B O 1
ATOM 3068 N N . ALA B 1 113 ? -11.438 4.531 -14.508 1 96.81 113 ALA B N 1
ATOM 3069 C CA . ALA B 1 113 ? -11.875 4.957 -13.18 1 96.81 113 ALA B CA 1
ATOM 3070 C C . ALA B 1 113 ? -10.859 4.543 -12.109 1 96.81 113 ALA B C 1
ATOM 3072 O O . ALA B 1 113 ? -10.578 5.305 -11.188 1 96.81 113 ALA B O 1
ATOM 3073 N N . PHE B 1 114 ? -10.398 3.328 -12.258 1 98.12 114 PHE B N 1
ATOM 3074 C CA . PHE B 1 114 ? -9.383 2.814 -11.344 1 98.12 114 PHE B CA 1
ATOM 3075 C C . PHE B 1 114 ? -8.164 3.721 -11.328 1 98.12 114 PHE B C 1
ATOM 3077 O O . PHE B 1 114 ? -7.695 4.133 -10.266 1 98.12 114 PHE B O 1
ATOM 3084 N N . MET B 1 115 ? -7.656 4.078 -12.477 1 98.12 115 MET B N 1
ATOM 3085 C CA . MET B 1 115 ? -6.441 4.879 -12.602 1 98.12 115 MET B CA 1
ATOM 3086 C C . MET B 1 115 ? -6.684 6.309 -12.141 1 98.12 115 MET B C 1
ATOM 3088 O O . MET B 1 115 ? -5.77 6.965 -11.625 1 98.12 115 MET B O 1
ATOM 3092 N N . ARG B 1 116 ? -7.855 6.766 -12.289 1 97.06 116 ARG B N 1
ATOM 3093 C CA . ARG B 1 116 ? -8.164 8.109 -11.82 1 97.06 116 ARG B CA 1
ATOM 3094 C C . ARG B 1 116 ? -8.008 8.211 -10.305 1 97.06 116 ARG B C 1
ATOM 3096 O O . ARG B 1 116 ? -7.543 9.227 -9.789 1 97.06 116 ARG B O 1
ATOM 3103 N N . VAL B 1 117 ? -8.406 7.203 -9.594 1 97.62 117 VAL B N 1
ATOM 3104 C CA . VAL B 1 117 ? -8.227 7.16 -8.148 1 97.62 117 VAL B CA 1
ATOM 3105 C C . VAL B 1 117 ? -6.738 7.254 -7.809 1 97.62 117 VAL B C 1
ATOM 3107 O O . VAL B 1 117 ? -6.34 8.031 -6.938 1 97.62 117 VAL B O 1
ATOM 3110 N N . LEU B 1 118 ? -5.906 6.5 -8.531 1 98.69 118 LEU B N 1
ATOM 3111 C CA . LEU B 1 118 ? -4.469 6.527 -8.297 1 98.69 118 LEU B CA 1
ATOM 3112 C C . LEU B 1 118 ? -3.879 7.883 -8.672 1 98.69 118 LEU B C 1
ATOM 3114 O O . LEU B 1 118 ? -2.969 8.375 -7.996 1 98.69 118 LEU B O 1
ATOM 3118 N N . GLU B 1 119 ? -4.391 8.438 -9.672 1 98.31 119 GLU B N 1
ATOM 3119 C CA . GLU B 1 119 ? -3.91 9.734 -10.117 1 98.31 119 GLU B CA 1
ATOM 3120 C C . GLU B 1 119 ? -4.129 10.805 -9.039 1 98.31 119 GLU B C 1
ATOM 3122 O O . GLU B 1 119 ? -3.205 11.539 -8.688 1 98.31 119 GLU B O 1
ATOM 3127 N N . ILE B 1 120 ? -5.266 10.836 -8.508 1 97.25 120 ILE B N 1
ATOM 3128 C CA . ILE B 1 120 ? -5.609 11.883 -7.555 1 97.25 120 ILE B CA 1
ATOM 3129 C C . ILE B 1 120 ? -4.969 11.586 -6.199 1 97.25 120 ILE B C 1
ATOM 3131 O O . ILE B 1 120 ? -4.301 12.445 -5.621 1 97.25 120 ILE B O 1
ATOM 3135 N N . SER B 1 121 ? -5.074 10.375 -5.773 1 97.69 121 SER B N 1
ATOM 3136 C CA . SER B 1 121 ? -4.703 10.07 -4.398 1 97.69 121 SER B CA 1
ATOM 3137 C C . SER B 1 121 ? -3.213 9.773 -4.281 1 97.69 121 SER B C 1
ATOM 3139 O O . SER B 1 121 ? -2.59 10.07 -3.262 1 97.69 121 SER B O 1
ATOM 3141 N N . VAL B 1 122 ? -2.674 9.148 -5.289 1 98.81 122 VAL B N 1
ATOM 3142 C CA . VAL B 1 122 ? -1.288 8.703 -5.184 1 98.81 122 VAL B CA 1
ATOM 3143 C C . VAL B 1 122 ? -0.371 9.711 -5.883 1 98.81 122 VAL B C 1
ATOM 3145 O O . VAL B 1 122 ? 0.495 10.312 -5.25 1 98.81 122 VAL B O 1
ATOM 3148 N N . LEU B 1 123 ? -0.611 9.914 -7.145 1 98.88 123 LEU B N 1
ATOM 3149 C CA . LEU B 1 123 ? 0.214 10.883 -7.859 1 98.88 123 LEU B CA 1
ATOM 3150 C C . LEU B 1 123 ? 0.041 12.281 -7.273 1 98.88 123 LEU B C 1
ATOM 3152 O O . LEU B 1 123 ? 1.014 13.023 -7.141 1 98.88 123 LEU B O 1
ATOM 3156 N N . GLY B 1 124 ? -1.189 12.648 -6.992 1 98.81 124 GLY B N 1
ATOM 3157 C CA . GLY B 1 124 ? -1.435 13.945 -6.387 1 98.81 124 GLY B CA 1
ATOM 3158 C C . GLY B 1 124 ? -0.633 14.172 -5.121 1 98.81 124 GLY B C 1
ATOM 3159 O O . GLY B 1 124 ? 0.017 15.211 -4.969 1 98.81 124 GLY B O 1
ATOM 3160 N N . THR B 1 125 ? -0.685 13.195 -4.188 1 98.88 125 THR B N 1
ATOM 3161 C CA . THR B 1 125 ? 0.106 13.242 -2.961 1 98.88 125 THR B CA 1
ATOM 3162 C C . THR B 1 125 ? 1.588 13.422 -3.281 1 98.88 125 THR B C 1
ATOM 3164 O O . THR B 1 125 ? 2.262 14.266 -2.688 1 98.88 125 THR B O 1
ATOM 3167 N N . THR B 1 126 ? 2.066 12.672 -4.227 1 98.88 126 THR B N 1
ATOM 3168 C CA . THR B 1 126 ? 3.475 12.672 -4.605 1 98.88 126 THR B CA 1
ATOM 3169 C C . THR B 1 126 ? 3.865 14.016 -5.219 1 98.88 126 THR B C 1
ATOM 3171 O O . THR B 1 126 ? 4.895 14.594 -4.859 1 98.88 126 THR B O 1
ATOM 3174 N N . MET B 1 127 ? 3.043 14.516 -6.078 1 98.88 127 MET B N 1
ATOM 3175 C CA . MET B 1 127 ? 3.385 15.727 -6.828 1 98.88 127 MET B CA 1
ATOM 3176 C C . MET B 1 127 ? 3.361 16.953 -5.918 1 98.88 127 MET B C 1
ATOM 3178 O O . MET B 1 127 ? 4.238 17.812 -6.012 1 98.88 127 MET B O 1
ATOM 3182 N N . VAL B 1 128 ? 2.371 17.078 -5.055 1 98.94 128 VAL B N 1
ATOM 3183 C CA . VAL B 1 128 ? 2.312 18.219 -4.156 1 98.94 128 VAL B CA 1
ATOM 3184 C C . VAL B 1 128 ? 3.457 18.156 -3.146 1 98.94 128 VAL B C 1
ATOM 3186 O O . VAL B 1 128 ? 4.082 19.172 -2.83 1 98.94 128 VAL B O 1
ATOM 3189 N N . THR B 1 129 ? 3.738 16.938 -2.645 1 98.94 129 THR B N 1
ATOM 3190 C CA . THR B 1 129 ? 4.879 16.766 -1.753 1 98.94 129 THR B CA 1
ATOM 3191 C C . THR B 1 129 ? 6.176 17.172 -2.447 1 98.94 129 THR B C 1
ATOM 3193 O O . THR B 1 129 ? 7.008 17.859 -1.859 1 98.94 129 THR B O 1
ATOM 3196 N N . SER B 1 130 ? 6.344 16.734 -3.703 1 98.75 130 SER B N 1
ATOM 3197 C CA . SER B 1 130 ? 7.539 17.062 -4.48 1 98.75 130 SER B CA 1
ATOM 3198 C C . SER B 1 130 ? 7.723 18.562 -4.625 1 98.75 130 SER B C 1
ATOM 3200 O O . SER B 1 130 ? 8.82 19.078 -4.406 1 98.75 130 SER B O 1
ATOM 3202 N N . ALA B 1 131 ? 6.668 19.234 -4.973 1 98.81 131 ALA B N 1
ATOM 3203 C CA . ALA B 1 131 ? 6.715 20.672 -5.148 1 98.81 131 ALA B CA 1
ATOM 3204 C C . ALA B 1 131 ? 7.027 21.375 -3.83 1 98.81 131 ALA B C 1
ATOM 3206 O O . ALA B 1 131 ? 7.824 22.312 -3.793 1 98.81 131 ALA B O 1
ATOM 3207 N N . ALA B 1 132 ? 6.426 20.922 -2.742 1 98.94 132 ALA B N 1
ATOM 3208 C CA . ALA B 1 132 ? 6.629 21.547 -1.435 1 98.94 132 ALA B CA 1
ATOM 3209 C C . ALA B 1 132 ? 8.016 21.219 -0.886 1 98.94 132 ALA B C 1
ATOM 3211 O O . ALA B 1 132 ? 8.602 22.031 -0.16 1 98.94 132 ALA B O 1
ATOM 3212 N N . TYR B 1 133 ? 8.477 20.016 -1.239 1 98.69 133 TYR B N 1
ATOM 3213 C CA . TYR B 1 133 ? 9.742 19.516 -0.705 1 98.69 133 TYR B CA 1
ATOM 3214 C C . TYR B 1 133 ? 10.875 20.484 -1.004 1 98.69 133 TYR B C 1
ATOM 3216 O O . TYR B 1 133 ? 11.703 20.781 -0.134 1 98.69 133 TYR B O 1
ATOM 3224 N N . SER B 1 134 ? 10.867 21 -2.221 1 96.5 134 SER B N 1
ATOM 3225 C CA . SER B 1 134 ? 11.922 21.922 -2.637 1 96.5 134 SER B CA 1
ATOM 3226 C C . SER B 1 134 ? 11.93 23.172 -1.773 1 96.5 134 SER B C 1
ATOM 3228 O O . SER B 1 134 ? 12.992 23.656 -1.369 1 96.5 134 SER B O 1
ATOM 3230 N N . VAL B 1 135 ? 10.828 23.703 -1.46 1 98.62 135 VAL B N 1
ATOM 3231 C CA . VAL B 1 135 ? 10.688 24.891 -0.634 1 98.62 135 VAL B CA 1
ATOM 3232 C C . VAL B 1 135 ? 11.07 24.562 0.809 1 98.62 135 VAL B C 1
ATOM 3234 O O . VAL B 1 135 ? 11.844 25.312 1.431 1 98.62 135 VAL B O 1
ATOM 3237 N N . MET B 1 136 ? 10.602 23.484 1.308 1 98.81 136 MET B N 1
ATOM 3238 C CA . MET B 1 136 ? 10.828 23.047 2.686 1 98.81 136 MET B CA 1
ATOM 3239 C C . MET B 1 136 ? 12.305 22.766 2.926 1 98.81 136 MET B C 1
ATOM 3241 O O . MET B 1 136 ? 12.836 23.078 3.99 1 98.81 136 MET B O 1
ATOM 3245 N N . ALA B 1 137 ? 12.867 22.156 1.932 1 98.38 137 ALA B N 1
ATOM 3246 C CA . ALA B 1 137 ? 14.289 21.812 2.064 1 98.38 137 ALA B CA 1
ATOM 3247 C C . ALA B 1 137 ? 15.141 23.078 2.195 1 98.38 137 ALA B C 1
ATOM 3249 O O . ALA B 1 137 ? 16.062 23.125 3.004 1 98.38 137 ALA B O 1
ATOM 3250 N N . LYS B 1 138 ? 14.789 24.047 1.441 1 97.81 138 LYS B N 1
ATOM 3251 C CA . LYS B 1 138 ? 15.492 25.312 1.536 1 97.81 138 LYS B CA 1
ATOM 3252 C C . LYS B 1 138 ? 15.297 25.953 2.91 1 97.81 138 LYS B C 1
ATOM 3254 O O . LYS B 1 138 ? 16.219 26.562 3.453 1 97.81 138 LYS B O 1
ATOM 3259 N N . GLN B 1 139 ? 14.156 25.75 3.469 1 98.19 139 GLN B N 1
ATOM 3260 C CA . GLN B 1 139 ? 13.805 26.297 4.773 1 98.19 139 GLN B CA 1
ATOM 3261 C C . GLN B 1 139 ? 14.328 25.422 5.902 1 98.19 139 GLN B C 1
ATOM 3263 O O . GLN B 1 139 ? 14.297 25.812 7.07 1 98.19 139 GLN B O 1
ATOM 3268 N N . ARG B 1 140 ? 14.727 24.203 5.594 1 98.31 140 ARG B N 1
ATOM 3269 C CA . ARG B 1 140 ? 15.148 23.188 6.547 1 98.31 140 ARG B CA 1
ATOM 3270 C C . ARG B 1 140 ? 14.039 22.891 7.555 1 98.31 140 ARG B C 1
ATOM 3272 O O . ARG B 1 140 ? 14.305 22.734 8.75 1 98.31 140 ARG B O 1
ATOM 3279 N N . TYR B 1 141 ? 12.852 22.984 7.047 1 98.5 141 TYR B N 1
ATOM 3280 C CA . TYR B 1 141 ? 11.695 22.688 7.875 1 98.5 141 TYR B CA 1
ATOM 3281 C C . TYR B 1 141 ? 10.523 22.219 7.023 1 98.5 141 TYR B C 1
ATOM 3283 O O . TYR B 1 141 ? 10.219 22.812 5.988 1 98.5 141 TYR B O 1
ATOM 3291 N N . GLY B 1 142 ? 9.883 21.219 7.438 1 98.81 142 GLY B N 1
ATOM 3292 C CA . GLY B 1 142 ? 8.656 20.75 6.828 1 98.81 142 GLY B CA 1
ATOM 3293 C C . GLY B 1 142 ? 7.922 19.719 7.676 1 98.81 142 GLY B C 1
ATOM 3294 O O . GLY B 1 142 ? 8.555 18.875 8.312 1 98.81 142 GLY B O 1
ATOM 3295 N N . ARG B 1 143 ? 6.633 19.828 7.797 1 98.88 143 ARG B N 1
ATOM 3296 C CA . ARG B 1 143 ? 5.727 18.844 8.367 1 98.88 143 ARG B CA 1
ATOM 3297 C C . ARG B 1 143 ? 4.672 18.422 7.355 1 98.88 143 ARG B C 1
ATOM 3299 O O . ARG B 1 143 ? 3.809 19.203 6.977 1 98.88 143 ARG B O 1
ATOM 3306 N N . VAL B 1 144 ? 4.82 17.156 6.875 1 98.94 144 VAL B N 1
ATOM 3307 C CA . VAL B 1 144 ? 3.904 16.625 5.875 1 98.94 144 VAL B CA 1
ATOM 3308 C C . VAL B 1 144 ? 3.074 15.5 6.484 1 98.94 144 VAL B C 1
ATOM 3310 O O . VAL B 1 144 ? 3.617 14.594 7.125 1 98.94 144 VAL B O 1
ATOM 3313 N N . VAL B 1 145 ? 1.79 15.586 6.367 1 98.94 145 VAL B N 1
ATOM 3314 C CA . VAL B 1 145 ? 0.883 14.523 6.789 1 98.94 145 VAL B CA 1
ATOM 3315 C C . VAL B 1 145 ? 0.144 13.961 5.578 1 98.94 145 VAL B C 1
ATOM 3317 O O . VAL B 1 145 ? -0.632 14.672 4.934 1 98.94 145 VAL B O 1
ATOM 3320 N N . ASN B 1 146 ? 0.44 12.719 5.262 1 98.94 146 ASN B N 1
ATOM 3321 C CA . ASN B 1 146 ? -0.292 11.977 4.238 1 98.94 146 ASN B CA 1
ATOM 3322 C C . ASN B 1 146 ? -1.484 11.234 4.836 1 98.94 146 ASN B C 1
ATOM 3324 O O . ASN B 1 146 ? -1.582 11.086 6.055 1 98.94 146 ASN B O 1
ATOM 3328 N N . VAL B 1 147 ? -2.393 10.844 3.955 1 98.38 147 VAL B N 1
ATOM 3329 C CA . VAL B 1 147 ? -3.584 10.148 4.434 1 98.38 147 VAL B CA 1
ATOM 3330 C C . VAL B 1 147 ? -3.695 8.781 3.758 1 98.38 147 VAL B C 1
ATOM 3332 O O . VAL B 1 147 ? -3.924 8.703 2.549 1 98.38 147 VAL B O 1
ATOM 3335 N N . SER B 1 148 ? -3.447 7.781 4.496 1 98.06 148 SER B N 1
ATOM 3336 C CA . SER B 1 148 ? -3.781 6.41 4.133 1 98.06 148 SER B CA 1
ATOM 3337 C C . SER B 1 148 ? -5.121 5.992 4.727 1 98.06 148 SER B C 1
ATOM 3339 O O . SER B 1 148 ? -6.035 6.809 4.848 1 98.06 148 SER B O 1
ATOM 3341 N N . SER B 1 149 ? -5.32 4.664 4.938 1 95.88 149 SER B N 1
ATOM 3342 C CA . SER B 1 149 ? -6.578 4.164 5.48 1 95.88 149 SER B CA 1
ATOM 3343 C C . SER B 1 149 ? -6.406 2.762 6.059 1 95.88 149 SER B C 1
ATOM 3345 O O . SER B 1 149 ? -5.555 1.997 5.609 1 95.88 149 SER B O 1
ATOM 3347 N N . ASN B 1 150 ? -7.293 2.502 7.031 1 95.19 150 ASN B N 1
ATOM 3348 C CA . ASN B 1 150 ? -7.336 1.141 7.555 1 95.19 150 ASN B CA 1
ATOM 3349 C C . ASN B 1 150 ? -7.824 0.152 6.496 1 95.19 150 ASN B C 1
ATOM 3351 O O . ASN B 1 150 ? -7.699 -1.062 6.672 1 95.19 150 ASN B O 1
ATOM 3355 N N . ALA B 1 151 ? -8.273 0.662 5.414 1 93.06 151 ALA B N 1
ATOM 3356 C CA . ALA B 1 151 ? -8.719 -0.192 4.316 1 93.06 151 ALA B CA 1
ATOM 3357 C C . ALA B 1 151 ? -7.602 -1.131 3.867 1 93.06 151 ALA B C 1
ATOM 3359 O O . ALA B 1 151 ? -7.863 -2.174 3.262 1 93.06 151 ALA B O 1
ATOM 3360 N N . ILE B 1 152 ? -6.348 -0.836 4.16 1 97.12 152 ILE B N 1
ATOM 3361 C CA . ILE B 1 152 ? -5.242 -1.642 3.648 1 97.12 152 ILE B CA 1
ATOM 3362 C C . ILE B 1 152 ? -5.184 -2.969 4.402 1 97.12 152 ILE B C 1
ATOM 3364 O O . ILE B 1 152 ? -4.484 -3.896 3.982 1 97.12 152 ILE B O 1
ATOM 3368 N N . TYR B 1 153 ? -5.934 -3.057 5.566 1 96.69 153 TYR B N 1
ATOM 3369 C CA . TYR B 1 153 ? -6.074 -4.336 6.254 1 96.69 153 TYR B CA 1
ATOM 3370 C C . TYR B 1 153 ? -6.949 -5.293 5.449 1 96.69 153 TYR B C 1
ATOM 3372 O O . TYR B 1 153 ? -6.805 -6.512 5.555 1 96.69 153 TYR B O 1
ATOM 3380 N N . GLY B 1 154 ? -7.879 -4.738 4.723 1 94.5 154 GLY B N 1
ATOM 3381 C CA . GLY B 1 154 ? -8.797 -5.527 3.92 1 94.5 154 GLY B CA 1
ATOM 3382 C C . GLY B 1 154 ? -10.133 -5.777 4.609 1 94.5 154 GLY B C 1
ATOM 3383 O O . GLY B 1 154 ? -10.195 -6.516 5.59 1 94.5 154 GLY B O 1
ATOM 3384 N N . PHE B 1 155 ? -11.188 -5.25 4.047 1 88.88 155 PHE B N 1
ATOM 3385 C CA . PHE B 1 155 ? -12.539 -5.508 4.531 1 88.88 155 PHE B CA 1
ATOM 3386 C C . PHE B 1 155 ? -13.055 -6.84 4 1 88.88 155 PHE B C 1
ATOM 3388 O O . PHE B 1 155 ? -13.867 -7.496 4.656 1 88.88 155 PHE B O 1
ATOM 3395 N N . GLY B 1 156 ? -12.594 -7.188 2.859 1 90.69 156 GLY B N 1
ATOM 3396 C CA . GLY B 1 156 ? -13.133 -8.352 2.168 1 90.69 156 GLY B CA 1
ATOM 3397 C C . GLY B 1 156 ? -14.477 -8.086 1.517 1 90.69 156 GLY B C 1
ATOM 3398 O O . GLY B 1 156 ? -15.352 -8.953 1.524 1 90.69 156 GLY B O 1
ATOM 3399 N N . ALA B 1 157 ? -14.648 -6.852 1.067 1 85.81 157 ALA B N 1
ATOM 3400 C CA . ALA B 1 157 ? -15.914 -6.469 0.455 1 85.81 157 ALA B CA 1
ATOM 3401 C C . ALA B 1 157 ? -15.867 -6.633 -1.061 1 85.81 157 ALA B C 1
ATOM 3403 O O . ALA B 1 157 ? -16.875 -6.445 -1.745 1 85.81 157 ALA B O 1
ATOM 3404 N N . GLY B 1 158 ? -14.742 -6.992 -1.592 1 89.19 158 GLY B N 1
ATOM 3405 C CA . GLY B 1 158 ? -14.594 -7.141 -3.031 1 89.19 158 GLY B CA 1
ATOM 3406 C C . GLY B 1 158 ? -14.461 -5.812 -3.754 1 89.19 158 GLY B C 1
ATOM 3407 O O . GLY B 1 158 ? -13.781 -4.902 -3.273 1 89.19 158 GLY B O 1
ATOM 3408 N N . GLY B 1 159 ? -14.922 -5.766 -5.07 1 92.5 159 GLY B N 1
ATOM 3409 C CA . GLY B 1 159 ? -14.812 -4.555 -5.871 1 92.5 159 GLY B CA 1
ATOM 3410 C C . GLY B 1 159 ? -13.484 -4.434 -6.59 1 92.5 159 GLY B C 1
ATOM 3411 O O . GLY B 1 159 ? -12.719 -5.398 -6.656 1 92.5 159 GLY B O 1
ATOM 3412 N N . ASP B 1 160 ? -13.258 -3.262 -7.176 1 94.56 160 ASP B N 1
ATOM 3413 C CA . ASP B 1 160 ? -12.062 -3.09 -7.988 1 94.56 160 ASP B CA 1
ATOM 3414 C C . ASP B 1 160 ? -10.844 -2.787 -7.121 1 94.56 160 ASP B C 1
ATOM 3416 O O . ASP B 1 160 ? -9.711 -2.834 -7.598 1 94.56 160 ASP B O 1
ATOM 3420 N N . CYS B 1 161 ? -11.023 -2.426 -5.844 1 95.94 161 CYS B N 1
ATOM 3421 C CA . CYS B 1 161 ? -9.992 -2.273 -4.824 1 95.94 161 CYS B CA 1
ATOM 3422 C C . CYS B 1 161 ? -9.148 -1.031 -5.086 1 95.94 161 CYS B C 1
ATOM 3424 O O . CYS B 1 161 ? -8.039 -0.906 -4.559 1 95.94 161 CYS B O 1
ATOM 3426 N N . ALA B 1 162 ? -9.648 -0.072 -5.91 1 97.12 162 ALA B N 1
ATOM 3427 C CA . ALA B 1 162 ? -8.867 1.109 -6.27 1 97.12 162 ALA B CA 1
ATOM 3428 C C . ALA B 1 162 ? -8.562 1.956 -5.035 1 97.12 162 ALA B C 1
ATOM 3430 O O . ALA B 1 162 ? -7.426 2.4 -4.848 1 97.12 162 ALA B O 1
ATOM 3431 N N . TYR B 1 163 ? -9.523 2.143 -4.246 1 94.75 163 TYR B N 1
ATOM 3432 C CA . TYR B 1 163 ? -9.336 2.949 -3.043 1 94.75 163 TYR B CA 1
ATOM 3433 C C . TYR B 1 163 ? -8.289 2.332 -2.129 1 94.75 163 TYR B C 1
ATOM 3435 O O . TYR B 1 163 ? -7.324 3 -1.741 1 94.75 163 TYR B O 1
ATOM 3443 N N . GLY B 1 164 ? -8.492 1.013 -1.796 1 96.12 164 GLY B N 1
ATOM 3444 C CA . GLY B 1 164 ? -7.504 0.32 -0.982 1 96.12 164 GLY B CA 1
ATOM 3445 C C . GLY B 1 164 ? -6.105 0.362 -1.572 1 96.12 164 GLY B C 1
ATOM 3446 O O . GLY B 1 164 ? -5.129 0.575 -0.852 1 96.12 164 GLY B O 1
ATOM 3447 N N . ALA B 1 165 ? -6.031 0.176 -2.871 1 98.5 165 ALA B N 1
ATOM 3448 C CA . ALA B 1 165 ? -4.746 0.238 -3.564 1 98.5 165 ALA B CA 1
ATOM 3449 C C . ALA B 1 165 ? -4.078 1.596 -3.363 1 98.5 165 ALA B C 1
ATOM 3451 O O . ALA B 1 165 ? -2.887 1.669 -3.057 1 98.5 165 ALA B O 1
ATOM 3452 N N . SER B 1 166 ? -4.852 2.641 -3.494 1 98.5 166 SER B N 1
ATOM 3453 C CA . SER B 1 166 ? -4.309 3.988 -3.346 1 98.5 166 SER B CA 1
ATOM 3454 C C . SER B 1 166 ? -3.779 4.219 -1.934 1 98.5 166 SER B C 1
ATOM 3456 O O . SER B 1 166 ? -2.725 4.832 -1.753 1 98.5 166 SER B O 1
ATOM 3458 N N . LYS B 1 167 ? -4.465 3.725 -0.987 1 98.38 167 LYS B N 1
ATOM 3459 C CA . LYS B 1 167 ? -4.078 3.938 0.404 1 98.38 167 LYS B CA 1
ATOM 3460 C C . LYS B 1 167 ? -2.859 3.09 0.769 1 98.38 167 LYS B C 1
ATOM 3462 O O . LYS B 1 167 ? -2.025 3.508 1.575 1 98.38 167 LYS B O 1
ATOM 3467 N N . GLY B 1 168 ? -2.787 1.916 0.183 1 98.81 168 GLY B N 1
ATOM 3468 C CA . GLY B 1 168 ? -1.569 1.135 0.325 1 98.81 168 GLY B CA 1
ATOM 3469 C C . GLY B 1 168 ? -0.353 1.811 -0.278 1 98.81 168 GLY B C 1
ATOM 3470 O O . GLY B 1 168 ? 0.736 1.77 0.297 1 98.81 168 GLY B O 1
ATOM 3471 N N . ALA B 1 169 ? -0.559 2.436 -1.411 1 98.94 169 ALA B N 1
ATOM 3472 C CA . ALA B 1 169 ? 0.521 3.166 -2.068 1 98.94 169 ALA B CA 1
ATOM 3473 C C . ALA B 1 169 ? 1.022 4.309 -1.192 1 98.94 169 ALA B C 1
ATOM 3475 O O . ALA B 1 169 ? 2.23 4.48 -1.015 1 98.94 169 ALA B O 1
ATOM 3476 N N . VAL B 1 170 ? 0.137 5.035 -0.605 1 98.88 170 VAL B N 1
ATOM 3477 C CA . VAL B 1 170 ? 0.49 6.195 0.211 1 98.88 170 VAL B CA 1
ATOM 3478 C C . VAL B 1 170 ? 1.216 5.734 1.474 1 98.88 170 VAL B C 1
ATOM 3480 O O . VAL B 1 170 ? 2.145 6.398 1.94 1 98.88 170 VAL B O 1
ATOM 3483 N N . PHE B 1 171 ? 0.787 4.59 2.021 1 98.81 171 PHE B N 1
ATOM 3484 C CA . PHE B 1 171 ? 1.504 3.979 3.135 1 98.81 171 PHE B CA 1
ATOM 3485 C C . PHE B 1 171 ? 2.977 3.793 2.795 1 98.81 171 PHE B C 1
ATOM 3487 O O . PHE B 1 171 ? 3.854 4.238 3.539 1 98.81 171 PHE B O 1
ATOM 3494 N N . ALA B 1 172 ? 3.24 3.23 1.637 1 98.75 172 ALA B N 1
ATOM 3495 C CA . ALA B 1 172 ? 4.605 2.902 1.229 1 98.75 172 ALA B CA 1
ATOM 3496 C C . ALA B 1 172 ? 5.406 4.164 0.938 1 98.75 172 ALA B C 1
ATOM 3498 O O . ALA B 1 172 ? 6.582 4.258 1.297 1 98.75 172 ALA B O 1
ATOM 3499 N N . ILE B 1 173 ? 4.789 5.141 0.332 1 98.69 173 ILE B N 1
ATOM 3500 C CA . ILE B 1 173 ? 5.449 6.406 0.035 1 98.69 173 ILE B CA 1
ATOM 3501 C C . ILE B 1 173 ? 5.898 7.074 1.334 1 98.69 173 ILE B C 1
ATOM 3503 O O . ILE B 1 173 ? 7.016 7.59 1.421 1 98.69 173 ILE B O 1
ATOM 3507 N N . THR B 1 174 ? 5.047 7.02 2.318 1 98.81 174 THR B N 1
ATOM 3508 C CA . THR B 1 174 ? 5.344 7.652 3.6 1 98.81 174 THR B CA 1
ATOM 3509 C C . THR B 1 174 ? 6.539 6.98 4.27 1 98.81 174 THR B C 1
ATOM 3511 O O . THR B 1 174 ? 7.449 7.66 4.75 1 98.81 174 THR B O 1
ATOM 3514 N N . ARG B 1 175 ? 6.52 5.684 4.266 1 98.19 175 ARG B N 1
ATOM 3515 C CA . ARG B 1 175 ? 7.602 4.941 4.898 1 98.19 175 ARG B CA 1
ATOM 3516 C C . ARG B 1 175 ? 8.938 5.223 4.211 1 98.19 175 ARG B C 1
ATOM 3518 O O . ARG B 1 175 ? 9.961 5.391 4.875 1 98.19 175 ARG B O 1
ATOM 3525 N N . GLU B 1 176 ? 8.906 5.336 2.926 1 96.81 176 GLU B N 1
ATOM 3526 C CA . GLU B 1 176 ? 10.125 5.508 2.145 1 96.81 176 GLU B CA 1
ATOM 3527 C C . GLU B 1 176 ? 10.641 6.941 2.229 1 96.81 176 GLU B C 1
ATOM 3529 O O . GLU B 1 176 ? 11.727 7.188 2.752 1 96.81 176 GLU B O 1
ATOM 3534 N N . LEU B 1 177 ? 9.82 7.852 1.889 1 97.94 177 LEU B N 1
ATOM 3535 C CA . LEU B 1 177 ? 10.273 9.234 1.788 1 97.94 177 LEU B CA 1
ATOM 3536 C C . LEU B 1 177 ? 10.398 9.867 3.17 1 97.94 177 LEU B C 1
ATOM 3538 O O . LEU B 1 177 ? 11.258 10.719 3.391 1 97.94 177 LEU B O 1
ATOM 3542 N N . GLY B 1 178 ? 9.555 9.461 4.074 1 98.38 178 GLY B N 1
ATOM 3543 C CA . GLY B 1 178 ? 9.641 9.977 5.434 1 98.38 178 GLY B CA 1
ATOM 3544 C C . GLY B 1 178 ? 10.953 9.648 6.113 1 98.38 178 GLY B C 1
ATOM 3545 O O . GLY B 1 178 ? 11.461 10.445 6.91 1 98.38 178 GLY B O 1
ATOM 3546 N N . ARG B 1 179 ? 11.492 8.531 5.805 1 95.75 179 ARG B N 1
ATOM 3547 C CA . ARG B 1 179 ? 12.773 8.125 6.379 1 95.75 179 ARG B CA 1
ATOM 3548 C C . ARG B 1 179 ? 13.93 8.906 5.754 1 95.75 179 ARG B C 1
ATOM 3550 O O . ARG B 1 179 ? 14.93 9.172 6.414 1 95.75 179 ARG B O 1
ATOM 3557 N N . TRP B 1 180 ? 13.742 9.297 4.582 1 95 180 TRP B N 1
ATOM 3558 C CA . TRP B 1 180 ? 14.758 10.047 3.857 1 95 180 TRP B CA 1
ATOM 3559 C C . TRP B 1 180 ? 14.727 11.523 4.254 1 95 180 TRP B C 1
ATOM 3561 O O . TRP B 1 180 ? 15.781 12.133 4.461 1 95 180 TRP B O 1
ATOM 3571 N N . SER B 1 181 ? 13.609 12.062 4.426 1 97.62 181 SER B N 1
ATOM 3572 C CA . SER B 1 181 ? 13.383 13.5 4.438 1 97.62 181 SER B CA 1
ATOM 3573 C C . SER B 1 181 ? 13.898 14.133 5.727 1 97.62 181 SER B C 1
ATOM 3575 O O . SER B 1 181 ? 14.156 15.336 5.777 1 97.62 181 SER B O 1
ATOM 3577 N N . GLU B 1 182 ? 14.055 13.328 6.711 1 95.81 182 GLU B N 1
ATOM 3578 C CA . GLU B 1 182 ? 14.484 13.852 8 1 95.81 182 GLU B CA 1
ATOM 3579 C C . GLU B 1 182 ? 15.828 14.57 7.883 1 95.81 182 GLU B C 1
ATOM 3581 O O . GLU B 1 182 ? 16.078 15.555 8.586 1 95.81 182 GLU B O 1
ATOM 3586 N N . ARG B 1 183 ? 16.656 14.141 7.008 1 95.12 183 ARG B N 1
ATOM 3587 C CA . ARG B 1 183 ? 17.984 14.727 6.832 1 95.12 183 ARG B CA 1
ATOM 3588 C C . ARG B 1 183 ? 17.875 16.172 6.348 1 95.12 183 ARG B C 1
ATOM 3590 O O . ARG B 1 183 ? 18.812 16.953 6.527 1 95.12 183 ARG B O 1
ATOM 3597 N N . ASP B 1 184 ? 16.734 16.531 5.781 1 97.31 184 ASP B N 1
ATOM 3598 C CA . ASP B 1 184 ? 16.516 17.875 5.25 1 97.31 184 ASP B CA 1
ATOM 3599 C C . ASP B 1 184 ? 15.672 18.703 6.203 1 97.31 184 ASP B C 1
ATOM 3601 O O . ASP B 1 184 ? 15.219 19.797 5.844 1 97.31 184 ASP B O 1
ATOM 3605 N N . GLY B 1 185 ? 15.438 18.156 7.406 1 97.88 185 GLY B N 1
ATOM 3606 C CA . GLY B 1 185 ? 14.586 18.859 8.359 1 97.88 185 GLY B CA 1
ATOM 3607 C C . GLY B 1 185 ? 13.109 18.734 8.055 1 97.88 185 GLY B C 1
ATOM 3608 O O . GLY B 1 185 ? 12.297 19.516 8.547 1 97.88 185 GLY B O 1
ATOM 3609 N N . ILE B 1 186 ? 12.766 17.828 7.207 1 98.75 186 ILE B N 1
ATOM 3610 C CA . ILE B 1 186 ? 11.391 17.594 6.801 1 98.75 186 ILE B CA 1
ATOM 3611 C C . ILE B 1 186 ? 10.898 16.266 7.387 1 98.75 186 ILE B C 1
ATOM 3613 O O . ILE B 1 186 ? 11.562 15.242 7.258 1 98.75 186 ILE B O 1
ATOM 3617 N N . LYS B 1 187 ? 9.789 16.312 8.133 1 98.81 187 LYS B N 1
ATOM 3618 C CA . LYS B 1 187 ? 9.172 15.109 8.672 1 98.81 187 LYS B CA 1
ATOM 3619 C C . LYS B 1 187 ? 7.879 14.773 7.934 1 98.81 187 LYS B C 1
ATOM 3621 O O . LYS B 1 187 ? 6.992 15.617 7.801 1 98.81 187 LYS B O 1
ATOM 3626 N N . ILE B 1 188 ? 7.82 13.562 7.352 1 98.88 188 ILE B N 1
ATOM 3627 C CA . ILE B 1 188 ? 6.66 13.07 6.613 1 98.88 188 ILE B CA 1
ATOM 3628 C C . ILE B 1 188 ? 6.051 11.875 7.348 1 98.88 188 ILE B C 1
ATOM 3630 O O . ILE B 1 188 ? 6.711 10.852 7.535 1 98.88 188 ILE B O 1
ATOM 3634 N N . ASN B 1 189 ? 4.824 12.039 7.805 1 98.88 189 ASN B N 1
ATOM 3635 C CA . ASN B 1 189 ? 4.074 10.969 8.453 1 98.88 189 ASN B CA 1
ATOM 3636 C C . ASN B 1 189 ? 2.719 10.75 7.785 1 98.88 189 ASN B C 1
ATOM 3638 O O . ASN B 1 189 ? 2.373 11.445 6.828 1 98.88 189 ASN B O 1
ATOM 3642 N N . CYS B 1 190 ? 2.064 9.695 8.188 1 98.81 190 CYS B N 1
ATOM 3643 C CA . CYS B 1 190 ? 0.8 9.305 7.578 1 98.81 190 CYS B CA 1
ATOM 3644 C C . CYS B 1 190 ? -0.224 8.922 8.641 1 98.81 190 CYS B C 1
ATOM 3646 O O . CYS B 1 190 ? 0.131 8.359 9.68 1 98.81 190 CYS B O 1
ATOM 3648 N N . ILE B 1 191 ? -1.474 9.297 8.367 1 98.88 191 ILE B N 1
ATOM 3649 C CA . ILE B 1 191 ? -2.543 8.844 9.25 1 98.88 191 ILE B CA 1
ATOM 3650 C C . ILE B 1 191 ? -3.471 7.898 8.5 1 98.88 191 ILE B C 1
ATOM 3652 O O . ILE B 1 191 ? -3.586 7.977 7.273 1 98.88 191 ILE B O 1
ATOM 3656 N N . MET B 1 192 ? -4.055 7.004 9.227 1 98.5 192 MET B N 1
ATOM 3657 C CA . MET B 1 192 ? -5.211 6.195 8.859 1 98.5 192 MET B CA 1
ATOM 3658 C C . MET B 1 192 ? -6.438 6.602 9.664 1 98.5 192 MET B C 1
ATOM 3660 O O . MET B 1 192 ? -6.734 5.996 10.703 1 98.5 192 MET B O 1
ATOM 3664 N N . PRO B 1 193 ? -7.195 7.531 9.148 1 97.56 193 PRO B N 1
ATOM 3665 C CA . PRO B 1 193 ? -8.312 8.039 9.945 1 97.56 193 PRO B CA 1
ATOM 3666 C C . PRO B 1 193 ? -9.562 7.172 9.828 1 97.56 193 PRO B C 1
ATOM 3668 O O . PRO B 1 193 ? -9.789 6.543 8.789 1 97.56 193 PRO B O 1
ATOM 3671 N N . SER B 1 194 ? -10.312 7.082 10.875 1 93.94 194 SER B N 1
ATOM 3672 C CA . SER B 1 194 ? -11.703 6.648 10.867 1 93.94 194 SER B CA 1
ATOM 3673 C C . SER B 1 194 ? -12.633 7.766 11.328 1 93.94 194 SER B C 1
ATOM 3675 O O . SER B 1 194 ? -12.477 8.297 12.43 1 93.94 194 SER B O 1
ATOM 3677 N N . ALA B 1 195 ? -13.492 8.086 10.461 1 92.69 195 ALA B N 1
ATOM 3678 C CA . ALA B 1 195 ? -14.422 9.18 10.75 1 92.69 195 ALA B CA 1
ATOM 3679 C C . ALA B 1 195 ? -15.641 9.125 9.828 1 92.69 195 ALA B C 1
ATOM 3681 O O . ALA B 1 195 ? -15.555 8.633 8.703 1 92.69 195 ALA B O 1
ATOM 3682 N N . ALA B 1 196 ? -16.656 9.602 10.359 1 85.69 196 ALA B N 1
ATOM 3683 C CA . ALA B 1 196 ? -17.828 9.789 9.508 1 85.69 196 ALA B CA 1
ATOM 3684 C C . ALA B 1 196 ? -17.531 10.719 8.344 1 85.69 196 ALA B C 1
ATOM 3686 O O . ALA B 1 196 ? -16.906 11.766 8.523 1 85.69 196 ALA B O 1
ATOM 3687 N N . SER B 1 197 ? -17.766 10.227 7.18 1 76.56 197 SER B N 1
ATOM 3688 C CA . SER B 1 197 ? -17.516 11 5.969 1 76.56 197 SER B CA 1
ATOM 3689 C C . SER B 1 197 ? -18.453 10.594 4.844 1 76.56 197 SER B C 1
ATOM 3691 O O . SER B 1 197 ? -19.156 9.578 4.938 1 76.56 197 SER B O 1
ATOM 3693 N N . ARG B 1 198 ? -18.453 11.453 3.879 1 68.38 198 ARG B N 1
ATOM 3694 C CA . ARG B 1 198 ? -19.203 11.125 2.678 1 68.38 198 ARG B CA 1
ATOM 3695 C C . ARG B 1 198 ? -18.781 9.781 2.105 1 68.38 198 ARG B C 1
ATOM 3697 O O . ARG B 1 198 ? -19.625 9 1.642 1 68.38 198 ARG B O 1
ATOM 3704 N N . MET B 1 199 ? -17.547 9.492 2.209 1 60.22 199 MET B N 1
ATOM 3705 C CA . MET B 1 199 ? -17 8.25 1.666 1 60.22 199 MET B CA 1
ATOM 3706 C C . MET B 1 199 ? -17.5 7.043 2.447 1 60.22 199 MET B C 1
ATOM 3708 O O . MET B 1 199 ? -17.672 5.961 1.884 1 60.22 199 MET B O 1
ATOM 3712 N N . GLY B 1 200 ? -17.656 7.215 3.625 1 61.62 200 GLY B N 1
ATOM 3713 C CA . GLY B 1 200 ? -18.125 6.141 4.492 1 61.62 200 GLY B CA 1
ATOM 3714 C C . GLY B 1 200 ? -19.594 5.809 4.297 1 61.62 200 GLY B C 1
ATOM 3715 O O . GLY B 1 200 ? -20.062 4.785 4.793 1 61.62 200 GLY B O 1
ATOM 3716 N N . ASP B 1 201 ? -20.203 6.59 3.57 1 64.38 201 ASP B N 1
ATOM 3717 C CA . ASP B 1 201 ? -21.641 6.406 3.422 1 64.38 201 ASP B CA 1
ATOM 3718 C C . ASP B 1 201 ? -21.953 5.422 2.299 1 64.38 201 ASP B C 1
ATOM 3720 O O . ASP B 1 201 ? -23.125 5.215 1.957 1 64.38 201 ASP B O 1
ATOM 3724 N N . LEU B 1 202 ? -20.875 4.801 1.959 1 62.56 202 LEU B N 1
ATOM 3725 C CA . LEU B 1 202 ? -21.078 3.939 0.8 1 62.56 202 LEU B CA 1
ATOM 3726 C C . LEU B 1 202 ? -21.797 2.656 1.192 1 62.56 202 LEU B C 1
ATOM 3728 O O . LEU B 1 202 ? -22.391 1.982 0.341 1 62.56 202 LEU B O 1
ATOM 3732 N N . SER B 1 203 ? -21.734 2.359 2.461 1 70.5 203 SER B N 1
ATOM 3733 C CA . SER B 1 203 ? -22.547 1.262 2.963 1 70.5 203 SER B CA 1
ATOM 3734 C C . SER B 1 203 ? -23.25 1.646 4.262 1 70.5 203 SER B C 1
ATOM 3736 O O . SER B 1 203 ? -22.734 2.453 5.035 1 70.5 203 SER B O 1
ATOM 3738 N N . GLU B 1 204 ? -24.406 1.085 4.441 1 76 204 GLU B N 1
ATOM 3739 C CA . GLU B 1 204 ? -25.172 1.382 5.648 1 76 204 GLU B CA 1
ATOM 3740 C C . GLU B 1 204 ? -24.406 0.963 6.902 1 76 204 GLU B C 1
ATOM 3742 O O . GLU B 1 204 ? -24.469 1.645 7.926 1 76 204 GLU B O 1
ATOM 3747 N N . GLY B 1 205 ? -23.75 -0.091 6.773 1 76.75 205 GLY B N 1
ATOM 3748 C CA . GLY B 1 205 ? -22.969 -0.571 7.91 1 76.75 205 GLY B CA 1
ATOM 3749 C C . GLY B 1 205 ? -21.828 0.353 8.289 1 76.75 205 GLY B C 1
ATOM 3750 O O . GLY B 1 205 ? -21.688 0.713 9.461 1 76.75 205 GLY B O 1
ATOM 3751 N N . THR B 1 206 ? -21.125 0.718 7.305 1 80 206 THR B N 1
ATOM 3752 C CA . THR B 1 206 ? -20 1.615 7.547 1 80 206 THR B CA 1
ATOM 3753 C C . THR B 1 206 ? -20.484 2.977 8.031 1 80 206 THR B C 1
ATOM 3755 O O . THR B 1 206 ? -19.859 3.592 8.898 1 80 206 THR B O 1
ATOM 3758 N N . LYS B 1 207 ? -21.562 3.389 7.492 1 83.31 207 LYS B N 1
ATOM 3759 C CA . LYS B 1 207 ? -22.172 4.648 7.91 1 83.31 207 LYS B CA 1
ATOM 3760 C C . LYS B 1 207 ? -22.562 4.613 9.391 1 83.31 207 LYS B C 1
ATOM 3762 O O . LYS B 1 207 ? -22.266 5.551 10.133 1 83.31 207 LYS B O 1
ATOM 3767 N N . LYS B 1 208 ? -23.156 3.561 9.758 1 84 208 LYS B N 1
ATOM 3768 C CA . LYS B 1 208 ? -23.594 3.412 11.148 1 84 208 LYS B CA 1
ATOM 3769 C C . LYS B 1 208 ? -22.391 3.387 12.094 1 84 208 LYS B C 1
ATOM 3771 O O . LYS B 1 208 ? -22.391 4.062 13.125 1 84 208 LYS B O 1
ATOM 3776 N N . ILE B 1 209 ? -21.406 2.684 11.758 1 87.12 209 ILE B N 1
ATOM 3777 C CA . ILE B 1 209 ? -20.219 2.547 12.602 1 87.12 209 ILE B CA 1
ATOM 3778 C C . ILE B 1 209 ? -19.547 3.904 12.766 1 87.12 209 ILE B C 1
ATOM 3780 O O . ILE B 1 209 ? -19.25 4.332 13.883 1 87.12 209 ILE B O 1
ATOM 3784 N N . THR B 1 210 ? -19.328 4.539 11.625 1 89.12 210 THR B N 1
ATOM 3785 C CA . THR B 1 210 ? -18.547 5.773 11.664 1 89.12 210 THR B CA 1
ATOM 3786 C C . THR B 1 210 ? -19.312 6.879 12.383 1 89.12 210 THR B C 1
ATOM 3788 O O . THR B 1 210 ? -18.734 7.641 13.156 1 89.12 210 THR B O 1
ATOM 3791 N N . ARG B 1 211 ? -20.562 6.922 12.234 1 89.5 211 ARG B N 1
ATOM 3792 C CA . ARG B 1 211 ? -21.375 7.965 12.867 1 89.5 211 ARG B CA 1
ATOM 3793 C C . ARG B 1 211 ? -21.516 7.723 14.367 1 89.5 211 ARG B C 1
ATOM 3795 O O . ARG B 1 211 ? -21.594 8.672 15.148 1 89.5 211 ARG B O 1
ATOM 3802 N N . THR B 1 212 ? -21.5 6.512 14.68 1 90.94 212 THR B N 1
ATOM 3803 C CA . THR B 1 212 ? -21.688 6.168 16.078 1 90.94 212 THR B CA 1
ATOM 3804 C C . THR B 1 212 ? -20.391 6.332 16.859 1 90.94 212 THR B C 1
ATOM 3806 O O . THR B 1 212 ? -20.375 6.867 17.969 1 90.94 212 THR B O 1
ATOM 3809 N N . TYR B 1 213 ? -19.328 5.926 16.266 1 94 213 TYR B N 1
ATOM 3810 C CA . TYR B 1 213 ? -18.141 5.727 17.094 1 94 213 TYR B CA 1
ATOM 3811 C C . TYR B 1 213 ? -17.047 6.711 16.734 1 94 213 TYR B C 1
ATOM 3813 O O . TYR B 1 213 ? -16.078 6.898 17.484 1 94 213 TYR B O 1
ATOM 3821 N N . PHE B 1 214 ? -17.156 7.363 15.57 1 95.69 214 PHE B N 1
ATOM 3822 C CA . PHE B 1 214 ? -15.992 8.086 15.07 1 95.69 214 PHE B CA 1
ATOM 3823 C C . PHE B 1 214 ? -16.375 9.492 14.617 1 95.69 214 PHE B C 1
ATOM 3825 O O . PHE B 1 214 ? -16.344 9.797 13.43 1 95.69 214 PHE B O 1
ATOM 3832 N N . PRO B 1 215 ? -16.641 10.406 15.57 1 95.62 215 PRO B N 1
ATOM 3833 C CA . PRO B 1 215 ? -16.828 11.797 15.172 1 95.62 215 PRO B CA 1
ATOM 3834 C C . PRO B 1 215 ? -15.609 12.375 14.453 1 95.62 215 PRO B C 1
ATOM 3836 O O . PRO B 1 215 ? -14.469 12.172 14.891 1 95.62 215 PRO B O 1
ATOM 3839 N N . PRO B 1 216 ? -15.82 13.062 13.352 1 96.62 216 PRO B N 1
ATOM 3840 C CA . PRO B 1 216 ? -14.695 13.578 12.562 1 96.62 216 PRO B CA 1
ATOM 3841 C C . PRO B 1 216 ? -13.75 14.453 13.383 1 96.62 216 PRO B C 1
ATOM 3843 O O . PRO B 1 216 ? -12.539 14.438 13.156 1 96.62 216 PRO B O 1
ATOM 3846 N N . GLU B 1 217 ? -14.258 15.18 14.375 1 97.44 217 GLU B N 1
ATOM 3847 C CA . GLU B 1 217 ? -13.461 16.062 15.219 1 97.44 217 GLU B CA 1
ATOM 3848 C C . GLU B 1 217 ? -12.406 15.281 16 1 97.44 217 GLU B C 1
ATOM 3850 O O . GLU B 1 217 ? -11.391 15.844 16.406 1 97.44 217 GLU B O 1
ATOM 3855 N N . GLY B 1 218 ? -12.641 14.016 16.141 1 98 218 GLY B N 1
ATOM 3856 C CA . GLY B 1 218 ? -11.758 13.18 16.953 1 98 218 GLY B CA 1
ATOM 3857 C C . GLY B 1 218 ? -10.438 12.883 16.266 1 98 218 GLY B C 1
ATOM 3858 O O . GLY B 1 218 ? -9.508 12.383 16.891 1 98 218 GLY B O 1
ATOM 3859 N N . VAL B 1 219 ? -10.281 13.211 15 1 98.56 219 VAL B N 1
ATOM 3860 C CA . VAL B 1 219 ? -9.047 12.969 14.258 1 98.56 219 VAL B CA 1
ATOM 3861 C C . VAL B 1 219 ? -8.133 14.188 14.359 1 98.56 219 VAL B C 1
ATOM 3863 O O . VAL B 1 219 ? -6.91 14.062 14.312 1 98.56 219 VAL B O 1
ATOM 3866 N N . VAL B 1 220 ? -8.648 15.359 14.547 1 98.5 220 VAL B N 1
ATOM 3867 C CA . VAL B 1 220 ? -8.047 16.656 14.289 1 98.5 220 VAL B CA 1
ATOM 3868 C C . VAL B 1 220 ? -6.895 16.906 15.258 1 98.5 220 VAL B C 1
ATOM 3870 O O . VAL B 1 220 ? -5.797 17.281 14.844 1 98.5 220 VAL B O 1
ATOM 3873 N N . PRO B 1 221 ? -7.059 16.609 16.578 1 98.5 221 PRO B N 1
ATOM 3874 C CA . PRO B 1 221 ? -5.977 16.922 17.516 1 98.5 221 PRO B CA 1
ATOM 3875 C C . PRO B 1 221 ? -4.668 16.219 17.156 1 98.5 221 PRO B C 1
ATOM 3877 O O . PRO B 1 221 ? -3.594 16.828 17.25 1 98.5 221 PRO B O 1
ATOM 3880 N N . PHE B 1 222 ? -4.738 15.016 16.75 1 98.81 222 PHE B N 1
ATOM 3881 C CA . PHE B 1 222 ? -3.518 14.273 16.453 1 98.81 222 PHE B CA 1
ATOM 3882 C C . PHE B 1 222 ? -2.861 14.797 15.18 1 98.81 222 PHE B C 1
ATOM 3884 O O . PHE B 1 222 ? -1.635 14.867 15.086 1 98.81 222 PHE B O 1
ATOM 3891 N N . VAL B 1 223 ? -3.65 15.141 14.195 1 98.81 223 VAL B N 1
ATOM 3892 C CA . VAL B 1 223 ? -3.109 15.695 12.961 1 98.81 223 VAL B CA 1
ATOM 3893 C C . VAL B 1 223 ? -2.371 17 13.258 1 98.81 223 VAL B C 1
ATOM 3895 O O . VAL B 1 223 ? -1.283 17.234 12.727 1 98.81 223 VAL B O 1
ATOM 3898 N N . ILE B 1 224 ? -2.93 17.812 14.133 1 98.75 224 ILE B N 1
ATOM 3899 C CA . ILE B 1 224 ? -2.268 19.062 14.516 1 98.75 224 ILE B CA 1
ATOM 3900 C C . ILE B 1 224 ? -0.954 18.75 15.227 1 98.75 224 ILE B C 1
ATOM 3902 O O . ILE B 1 224 ? 0.051 19.422 15.023 1 98.75 224 ILE B O 1
ATOM 3906 N N . ALA B 1 225 ? -0.938 17.672 16.047 1 98.75 225 ALA B N 1
ATOM 3907 C CA . ALA B 1 225 ? 0.3 17.25 16.688 1 98.75 225 ALA B CA 1
ATOM 3908 C C . ALA B 1 225 ? 1.363 16.891 15.664 1 98.75 225 ALA B C 1
ATOM 3910 O O . ALA B 1 225 ? 2.527 17.266 15.797 1 98.75 225 ALA B O 1
ATOM 3911 N N . LEU B 1 226 ? 0.963 16.188 14.609 1 98.81 226 LEU B N 1
ATOM 3912 C CA . LEU B 1 226 ? 1.895 15.781 13.562 1 98.81 226 LEU B CA 1
ATOM 3913 C C . LEU B 1 226 ? 2.412 17 12.797 1 98.81 226 LEU B C 1
ATOM 3915 O O . LEU B 1 226 ? 3.539 16.984 12.297 1 98.81 226 LEU B O 1
ATOM 3919 N N . CYS B 1 227 ? 1.65 18.062 12.758 1 98.75 227 CYS B N 1
ATOM 3920 C CA . CYS B 1 227 ? 2.006 19.25 12.008 1 98.75 227 CYS B CA 1
ATOM 3921 C C . CYS B 1 227 ? 2.873 20.188 12.844 1 98.75 227 CYS B C 1
ATOM 3923 O O . CYS B 1 227 ? 3.438 21.156 12.328 1 98.75 227 CYS B O 1
ATOM 3925 N N . SER B 1 228 ? 2.982 19.938 14.117 1 98.56 228 SER B N 1
ATOM 3926 C CA . SER B 1 228 ? 3.619 20.875 15.039 1 98.56 228 SER B CA 1
ATOM 3927 C C . SER B 1 228 ? 5.141 20.781 14.961 1 98.56 228 SER B C 1
ATOM 3929 O O . SER B 1 228 ? 5.68 19.766 14.492 1 98.56 228 SER B O 1
ATOM 3931 N N . GLU B 1 229 ? 5.766 21.797 15.398 1 97.56 229 GLU B N 1
ATOM 3932 C CA . GLU B 1 229 ? 7.223 21.828 15.492 1 97.56 229 GLU B CA 1
ATOM 3933 C C . GLU B 1 229 ? 7.742 20.75 16.438 1 97.56 229 GLU B C 1
ATOM 3935 O O . GLU B 1 229 ? 8.852 20.25 16.25 1 97.56 229 GLU B O 1
ATOM 3940 N N . GLU B 1 230 ? 6.922 20.328 17.328 1 97.75 230 GLU B N 1
ATOM 3941 C CA . GLU B 1 230 ? 7.324 19.406 18.391 1 97.75 230 GLU B CA 1
ATOM 3942 C C . GLU B 1 230 ? 7.211 17.953 17.938 1 97.75 230 GLU B C 1
ATOM 3944 O O . GLU B 1 230 ? 7.703 17.047 18.609 1 97.75 230 GLU B O 1
ATOM 3949 N N . CYS B 1 231 ? 6.57 17.734 16.766 1 97.81 231 CYS B N 1
ATOM 3950 C CA . CYS B 1 231 ? 6.406 16.359 16.297 1 97.81 231 CYS B CA 1
ATOM 3951 C C . CYS B 1 231 ? 7.742 15.625 16.281 1 97.81 231 CYS B C 1
ATOM 3953 O O . CYS B 1 231 ? 8.68 16.047 15.609 1 97.81 231 CYS B O 1
ATOM 3955 N N . PRO B 1 232 ? 7.848 14.469 16.938 1 97.56 232 PRO B N 1
ATOM 3956 C CA . PRO B 1 232 ? 9.148 13.812 17.062 1 97.56 232 PRO B CA 1
ATOM 3957 C C . PRO B 1 232 ? 9.383 12.758 15.984 1 97.56 232 PRO B C 1
ATOM 3959 O O . PRO B 1 232 ? 10.469 12.172 15.914 1 97.56 232 PRO B O 1
ATOM 3962 N N . SER B 1 233 ? 8.461 12.547 15.125 1 97.69 233 SER B N 1
ATOM 3963 C CA . SER B 1 233 ? 8.555 11.359 14.289 1 97.69 233 SER B CA 1
ATOM 3964 C C . SER B 1 233 ? 8.523 11.719 12.805 1 97.69 233 SER B C 1
ATOM 3966 O O . SER B 1 233 ? 7.98 12.758 12.43 1 97.69 233 SER B O 1
ATOM 3968 N N . SER B 1 234 ? 9.156 10.875 12.008 1 98.5 234 SER B N 1
ATOM 3969 C CA . SER B 1 234 ? 9.062 10.875 10.555 1 98.5 234 SER B CA 1
ATOM 3970 C C . SER B 1 234 ? 9.062 9.453 10 1 98.5 234 SER B C 1
ATOM 3972 O O . SER B 1 234 ? 9.68 8.555 10.586 1 98.5 234 SER B O 1
ATOM 3974 N N . GLY B 1 235 ? 8.328 9.234 8.922 1 98.38 235 GLY B N 1
ATOM 3975 C CA . GLY B 1 235 ? 8.281 7.938 8.266 1 98.38 235 GLY B CA 1
ATOM 3976 C C . GLY B 1 235 ? 7.375 6.949 8.977 1 98.38 235 GLY B C 1
ATOM 3977 O O . GLY B 1 235 ? 7.5 5.738 8.789 1 98.38 235 GLY B O 1
ATOM 3978 N N . GLU B 1 236 ? 6.492 7.473 9.812 1 98.38 236 GLU B N 1
ATOM 3979 C CA . GLU B 1 236 ? 5.621 6.598 10.586 1 98.38 236 GLU B CA 1
ATOM 3980 C C . GLU B 1 236 ? 4.168 6.73 10.148 1 98.38 236 GLU B C 1
ATOM 3982 O O . GLU B 1 236 ? 3.795 7.715 9.508 1 98.38 236 GLU B O 1
ATOM 3987 N N . VAL B 1 237 ? 3.424 5.73 10.438 1 98.75 237 VAL B N 1
ATOM 3988 C CA . VAL B 1 237 ? 1.998 5.688 10.133 1 98.75 237 VAL B CA 1
ATOM 3989 C C . VAL B 1 237 ? 1.196 5.48 11.414 1 98.75 237 VAL B C 1
ATOM 3991 O O . VAL B 1 237 ? 1.577 4.676 12.266 1 98.75 237 VAL B O 1
ATOM 3994 N N . PHE B 1 238 ? 0.063 6.219 11.523 1 98.88 238 PHE B N 1
ATOM 3995 C CA . PHE B 1 238 ? -0.748 6.16 12.734 1 98.88 238 PHE B CA 1
ATOM 3996 C C . PHE B 1 238 ? -2.225 6.004 12.391 1 98.88 238 PHE B C 1
ATOM 3998 O O . PHE B 1 238 ? -2.723 6.645 11.469 1 98.88 238 PHE B O 1
ATOM 4005 N N . SER B 1 239 ? -2.895 5.129 13.133 1 98.69 239 SER B N 1
ATOM 4006 C CA . SER B 1 239 ? -4.348 5.262 13.141 1 98.69 239 SER B CA 1
ATOM 4007 C C . SER B 1 239 ? -4.785 6.426 14.023 1 98.69 239 SER B C 1
ATOM 4009 O O . SER B 1 239 ? -4.203 6.66 15.086 1 98.69 239 SER B O 1
ATOM 4011 N N . ALA B 1 240 ? -5.727 7.18 13.555 1 98.56 240 ALA B N 1
ATOM 4012 C CA . ALA B 1 240 ? -6.246 8.336 14.289 1 98.56 240 ALA B CA 1
ATOM 4013 C C . ALA B 1 240 ? -7.773 8.375 14.227 1 98.56 240 ALA B C 1
ATOM 4015 O O . ALA B 1 240 ? -8.352 8.523 13.148 1 98.56 240 ALA B O 1
ATOM 4016 N N . SER B 1 241 ? -8.438 8.211 15.32 1 97.31 241 SER B N 1
ATOM 4017 C CA . SER B 1 241 ? -9.898 8.195 15.398 1 97.31 241 SER B CA 1
ATOM 4018 C C . SER B 1 241 ? -10.375 8.328 16.844 1 97.31 241 SER B C 1
ATOM 4020 O O . SER B 1 241 ? -9.688 7.895 17.766 1 97.31 241 SER B O 1
ATOM 4022 N N . ALA B 1 242 ? -11.492 8.969 17.047 1 97.44 242 ALA B N 1
ATOM 4023 C CA . ALA B 1 242 ? -12.156 9.047 18.344 1 97.44 242 ALA B CA 1
ATOM 4024 C C . ALA B 1 242 ? -11.203 9.562 19.422 1 97.44 242 ALA B C 1
ATOM 4026 O O . ALA B 1 242 ? -11.141 9.016 20.516 1 97.44 242 ALA B O 1
ATOM 4027 N N . ASN B 1 243 ? -10.406 10.531 19.031 1 98.12 243 ASN B N 1
ATOM 4028 C CA . ASN B 1 243 ? -9.438 11.156 19.922 1 98.12 243 ASN B CA 1
ATOM 4029 C C . ASN B 1 243 ? -8.391 10.164 20.406 1 98.12 243 ASN B C 1
ATOM 4031 O O . ASN B 1 243 ? -7.844 10.312 21.5 1 98.12 243 ASN B O 1
ATOM 4035 N N . ARG B 1 244 ? -8.219 9.156 19.656 1 98.56 244 ARG B N 1
ATOM 4036 C CA . ARG B 1 244 ? -7.176 8.164 19.875 1 98.56 244 ARG B CA 1
ATOM 4037 C C . ARG B 1 244 ? -6.215 8.094 18.703 1 98.56 244 ARG B C 1
ATOM 4039 O O . ARG B 1 244 ? -6.641 8.164 17.547 1 98.56 244 ARG B O 1
ATOM 4046 N N . ALA B 1 245 ? -4.961 7.941 19.016 1 98.75 245 ALA B N 1
ATOM 4047 C CA . ALA B 1 245 ? -3.969 7.723 17.969 1 98.75 245 ALA B CA 1
ATOM 4048 C C . ALA B 1 245 ? -2.984 6.625 18.359 1 98.75 245 ALA B C 1
ATOM 4050 O O . ALA B 1 245 ? -2.621 6.5 19.531 1 98.75 245 ALA B O 1
ATOM 4051 N N . ALA B 1 246 ? -2.6 5.844 17.406 1 98.88 246 ALA B N 1
ATOM 4052 C CA . ALA B 1 246 ? -1.691 4.73 17.672 1 98.88 246 ALA B CA 1
ATOM 4053 C C . ALA B 1 246 ? -0.835 4.426 16.453 1 98.88 246 ALA B C 1
ATOM 4055 O O . ALA B 1 246 ? -1.323 4.465 15.312 1 98.88 246 ALA B O 1
ATOM 4056 N N . ARG B 1 247 ? 0.358 4.059 16.719 1 98.62 247 ARG B N 1
ATOM 4057 C CA . ARG B 1 247 ? 1.272 3.674 15.641 1 98.62 247 ARG B CA 1
ATOM 4058 C C . ARG B 1 247 ? 0.814 2.387 14.961 1 98.62 247 ARG B C 1
ATOM 4060 O O . ARG B 1 247 ? 0.356 1.457 15.633 1 98.62 247 ARG B O 1
ATOM 4067 N N . GLU B 1 248 ? 0.878 2.375 13.695 1 98.38 248 GLU B N 1
ATOM 4068 C CA . GLU B 1 248 ? 0.711 1.218 12.82 1 98.38 248 GLU B CA 1
ATOM 4069 C C . GLU B 1 248 ? 2.047 0.773 12.234 1 98.38 248 GLU B C 1
ATOM 4071 O O . GLU B 1 248 ? 2.871 1.606 11.852 1 98.38 248 GLU B O 1
ATOM 4076 N N . THR B 1 249 ? 2.275 -0.526 12.18 1 97.12 249 THR B N 1
ATOM 4077 C CA . THR B 1 249 ? 3.527 -0.993 11.594 1 97.12 249 THR B CA 1
ATOM 4078 C C . THR B 1 249 ? 3.34 -2.354 10.93 1 97.12 249 THR B C 1
ATOM 4080 O O . THR B 1 249 ? 2.279 -2.969 11.047 1 97.12 249 THR B O 1
ATOM 4083 N N . LEU B 1 250 ? 4.312 -2.746 10.133 1 98.06 250 LEU B N 1
ATOM 4084 C CA . LEU B 1 250 ? 4.371 -4.09 9.562 1 98.06 250 LEU B CA 1
ATOM 4085 C C . LEU B 1 250 ? 5.082 -5.051 10.516 1 98.06 250 LEU B C 1
ATOM 4087 O O . LEU B 1 250 ? 5.941 -4.633 11.297 1 98.06 250 LEU B O 1
ATOM 4091 N N . ALA B 1 251 ? 4.68 -6.238 10.438 1 97.62 251 ALA B N 1
ATOM 4092 C CA . ALA B 1 251 ? 5.273 -7.297 11.25 1 97.62 251 ALA B CA 1
ATOM 4093 C C . ALA B 1 251 ? 5.562 -8.539 10.406 1 97.62 251 ALA B C 1
ATOM 4095 O O . ALA B 1 251 ? 4.781 -8.891 9.523 1 97.62 251 ALA B O 1
ATOM 4096 N N . THR B 1 252 ? 6.699 -9.156 10.641 1 97.94 252 THR B N 1
ATOM 4097 C CA . THR B 1 252 ? 7.098 -10.383 9.969 1 97.94 252 THR B CA 1
ATOM 4098 C C . THR B 1 252 ? 7.324 -11.508 10.977 1 97.94 252 THR B C 1
ATOM 4100 O O . THR B 1 252 ? 7.805 -11.266 12.086 1 97.94 252 THR B O 1
ATOM 4103 N N . PHE B 1 253 ? 6.977 -12.695 10.609 1 98.31 253 PHE B N 1
ATOM 4104 C CA . PHE B 1 253 ? 7.152 -13.852 11.484 1 98.31 253 PHE B CA 1
ATOM 4105 C C . PHE B 1 253 ? 8.438 -14.594 11.148 1 98.31 253 PHE B C 1
ATOM 4107 O O . PHE B 1 253 ? 9.07 -14.32 10.125 1 98.31 253 PHE B O 1
ATOM 4114 N N . PRO B 1 254 ? 8.891 -15.469 12.055 1 97.94 254 PRO B N 1
ATOM 4115 C CA . PRO B 1 254 ? 10.125 -16.203 11.773 1 97.94 254 PRO B CA 1
ATOM 4116 C C . PRO B 1 254 ? 10.047 -17.047 10.5 1 97.94 254 PRO B C 1
ATOM 4118 O O . PRO B 1 254 ? 10.977 -17.031 9.695 1 97.94 254 PRO B O 1
ATOM 4121 N N . GLY B 1 255 ? 8.922 -17.734 10.312 1 98.38 255 GLY B N 1
ATOM 4122 C CA . GLY B 1 255 ? 8.695 -18.453 9.07 1 98.38 255 GLY B CA 1
ATOM 4123 C C . GLY B 1 255 ? 9.258 -19.859 9.086 1 98.38 255 GLY B C 1
ATOM 4124 O O . GLY B 1 255 ? 9.688 -20.359 10.133 1 98.38 255 GLY B O 1
ATOM 4125 N N . LYS B 1 256 ? 9.148 -20.5 7.977 1 98.5 256 LYS B N 1
ATOM 4126 C CA . LYS B 1 256 ? 9.562 -21.875 7.719 1 98.5 256 LYS B CA 1
ATOM 4127 C C . LYS B 1 256 ? 10.586 -21.938 6.59 1 98.5 256 LYS B C 1
ATOM 4129 O O . LYS B 1 256 ? 10.461 -21.234 5.59 1 98.5 256 LYS B O 1
ATOM 4134 N N . ILE B 1 257 ? 11.641 -22.797 6.77 1 98.5 257 ILE B N 1
ATOM 4135 C CA . ILE B 1 257 ? 12.609 -23.062 5.711 1 98.5 257 ILE B CA 1
ATOM 4136 C C . ILE B 1 257 ? 12.273 -24.391 5.031 1 98.5 257 ILE B C 1
ATOM 4138 O O . ILE B 1 257 ? 11.992 -25.391 5.703 1 98.5 257 ILE B O 1
ATOM 4142 N N . SER B 1 258 ? 12.234 -24.375 3.734 1 98.5 258 SER B N 1
ATOM 4143 C CA . SER B 1 258 ? 12.039 -25.594 2.941 1 98.5 258 SER B CA 1
ATOM 4144 C C . SER B 1 258 ? 12.531 -25.406 1.513 1 98.5 258 SER B C 1
ATOM 4146 O O . SER B 1 258 ? 12.391 -24.312 0.939 1 98.5 258 SER B O 1
ATOM 4148 N N . ASP B 1 259 ? 13.039 -26.453 0.934 1 97.44 259 ASP B N 1
ATOM 4149 C CA . ASP B 1 259 ? 13.469 -26.375 -0.459 1 97.44 259 ASP B CA 1
ATOM 4150 C C . ASP B 1 259 ? 12.445 -27.031 -1.388 1 97.44 259 ASP B C 1
ATOM 4152 O O . ASP B 1 259 ? 12.695 -27.172 -2.586 1 97.44 259 ASP B O 1
ATOM 4156 N N . THR B 1 260 ? 11.273 -27.391 -0.79 1 97.69 260 THR B N 1
ATOM 4157 C CA . THR B 1 260 ? 10.195 -27.953 -1.587 1 97.69 260 THR B CA 1
ATOM 4158 C C . THR B 1 260 ? 8.859 -27.312 -1.212 1 97.69 260 THR B C 1
ATOM 4160 O O . THR B 1 260 ? 8.672 -26.859 -0.078 1 97.69 260 THR B O 1
ATOM 4163 N N . PRO B 1 261 ? 7.898 -27.328 -2.207 1 98.12 261 PRO B N 1
ATOM 4164 C CA . PRO B 1 261 ? 6.555 -26.859 -1.876 1 98.12 261 PRO B CA 1
ATOM 4165 C C . PRO B 1 261 ? 5.891 -27.672 -0.772 1 98.12 261 PRO B C 1
ATOM 4167 O O . PRO B 1 261 ? 5.23 -27.109 0.107 1 98.12 261 PRO B O 1
ATOM 4170 N N . GLU B 1 262 ? 6.113 -28.953 -0.784 1 97.75 262 GLU B N 1
ATOM 4171 C CA . GLU B 1 262 ? 5.508 -29.859 0.184 1 97.75 262 GLU B CA 1
ATOM 4172 C C . GLU B 1 262 ? 5.984 -29.562 1.602 1 97.75 262 GLU B C 1
ATOM 4174 O O . GLU B 1 262 ? 5.23 -29.719 2.562 1 97.75 262 GLU B O 1
ATOM 4179 N N . GLY B 1 263 ? 7.234 -29.172 1.703 1 98.25 263 GLY B N 1
ATOM 4180 C CA . GLY B 1 263 ? 7.758 -28.812 3.012 1 98.25 263 GLY B CA 1
ATOM 4181 C C . GLY B 1 263 ? 7.051 -27.625 3.639 1 98.25 263 GLY B C 1
ATOM 4182 O O . GLY B 1 263 ? 6.82 -27.609 4.848 1 98.25 263 GLY B O 1
ATOM 4183 N N . PHE B 1 264 ? 6.727 -26.625 2.887 1 98.5 264 PHE B N 1
ATOM 4184 C CA . PHE B 1 264 ? 5.965 -25.484 3.385 1 98.5 264 PHE B CA 1
ATOM 4185 C C . PHE B 1 264 ? 4.543 -25.891 3.75 1 98.5 264 PHE B C 1
ATOM 4187 O O . PHE B 1 264 ? 4.039 -25.516 4.812 1 98.5 264 PHE B O 1
ATOM 4194 N N . LEU B 1 265 ? 3.93 -26.719 2.871 1 98.19 265 LEU B N 1
ATOM 4195 C CA . LEU B 1 265 ? 2.547 -27.141 3.066 1 98.19 265 LEU B CA 1
ATOM 4196 C C . LEU B 1 265 ? 2.414 -28.016 4.309 1 98.19 265 LEU B C 1
ATOM 4198 O O . LEU B 1 265 ? 1.391 -27.984 4.996 1 98.19 265 LEU B O 1
ATOM 4202 N N . ALA B 1 266 ? 3.436 -28.75 4.609 1 97.81 266 ALA B N 1
ATOM 4203 C CA . ALA B 1 266 ? 3.41 -29.688 5.727 1 97.81 266 ALA B CA 1
ATOM 4204 C C . ALA B 1 266 ? 3.455 -28.953 7.062 1 97.81 266 ALA B C 1
ATOM 4206 O O . ALA B 1 266 ? 3.053 -29.5 8.094 1 97.81 266 ALA B O 1
ATOM 4207 N N . ASP B 1 267 ? 3.959 -27.719 7.066 1 97.62 267 ASP B N 1
ATOM 4208 C CA . ASP B 1 267 ? 4.047 -26.938 8.297 1 97.62 267 ASP B CA 1
ATOM 4209 C C . ASP B 1 267 ? 3.611 -25.5 8.055 1 97.62 267 ASP B C 1
ATOM 4211 O O . ASP B 1 267 ? 4.355 -24.562 8.352 1 97.62 267 ASP B O 1
ATOM 4215 N N . TRP B 1 268 ? 2.412 -25.375 7.609 1 98.44 268 TRP B N 1
ATOM 4216 C CA . TRP B 1 268 ? 1.874 -24.078 7.234 1 98.44 268 TRP B CA 1
ATOM 4217 C C . TRP B 1 268 ? 1.706 -23.188 8.461 1 98.44 268 TRP B C 1
ATOM 4219 O O . TRP B 1 268 ? 1.818 -21.969 8.367 1 98.44 268 TRP B O 1
ATOM 4229 N N . ASP B 1 269 ? 1.462 -23.812 9.617 1 98.06 269 ASP B N 1
ATOM 4230 C CA . ASP B 1 269 ? 1.358 -23.047 10.859 1 98.06 269 ASP B CA 1
ATOM 4231 C C . ASP B 1 269 ? 2.648 -22.281 11.141 1 98.06 269 ASP B C 1
ATOM 4233 O O . ASP B 1 269 ? 2.611 -21.141 11.594 1 98.06 269 ASP B O 1
ATOM 4237 N N . LYS B 1 270 ? 3.705 -22.938 10.859 1 98.12 270 LYS B N 1
ATOM 4238 C CA . LYS B 1 270 ? 4.996 -22.281 11.047 1 98.12 270 LYS B CA 1
ATOM 4239 C C . LYS B 1 270 ? 5.191 -21.156 10.039 1 98.12 270 LYS B C 1
ATOM 4241 O O . LYS B 1 270 ? 5.73 -20.094 10.375 1 98.12 270 LYS B O 1
ATOM 4246 N N . VAL B 1 271 ? 4.801 -21.344 8.789 1 98.69 271 VAL B N 1
ATOM 4247 C CA . VAL B 1 271 ? 4.848 -20.297 7.773 1 98.69 271 VAL B CA 1
ATOM 4248 C C . VAL B 1 271 ? 4.074 -19.062 8.258 1 98.69 271 VAL B C 1
ATOM 4250 O O . VAL B 1 271 ? 4.531 -17.938 8.102 1 98.69 271 VAL B O 1
ATOM 4253 N N . CYS B 1 272 ? 2.971 -19.312 8.969 1 98.06 272 CYS B N 1
ATOM 4254 C CA . CYS B 1 272 ? 2.059 -18.25 9.383 1 98.06 272 CYS B CA 1
ATOM 4255 C C . CYS B 1 272 ? 2.465 -17.688 10.742 1 98.06 272 CYS B C 1
ATOM 4257 O O . CYS B 1 272 ? 1.925 -16.672 11.18 1 98.06 272 CYS B O 1
ATOM 4259 N N . GLY B 1 273 ? 3.41 -18.328 11.391 1 97.56 273 GLY B N 1
ATOM 4260 C CA . GLY B 1 273 ? 3.877 -17.844 12.688 1 97.56 273 GLY B CA 1
ATOM 4261 C C . GLY B 1 273 ? 2.898 -18.125 13.812 1 97.56 273 GLY B C 1
ATOM 4262 O O . GLY B 1 273 ? 2.758 -17.312 14.734 1 97.56 273 GLY B O 1
ATOM 4263 N N . ARG B 1 274 ? 2.184 -19.25 13.68 1 94.69 274 ARG B N 1
ATOM 4264 C CA . ARG B 1 274 ? 1.287 -19.609 14.773 1 94.69 274 ARG B CA 1
ATOM 4265 C C . ARG B 1 274 ? 2.057 -19.781 16.078 1 94.69 274 ARG B C 1
ATOM 4267 O O . ARG B 1 274 ? 3.068 -20.484 16.125 1 94.69 274 ARG B O 1
ATOM 4274 N N . ASP B 1 275 ? 1.643 -19.078 17.141 1 92.75 275 ASP B N 1
ATOM 4275 C CA . ASP B 1 275 ? 2.199 -19.141 18.484 1 92.75 275 ASP B CA 1
ATOM 4276 C C . ASP B 1 275 ? 3.602 -18.531 18.531 1 92.75 275 ASP B C 1
ATOM 4278 O O . ASP B 1 275 ? 4.406 -18.891 19.391 1 92.75 275 ASP B O 1
ATOM 4282 N N . GLU B 1 276 ? 3.953 -17.75 17.578 1 95.69 276 GLU B N 1
ATOM 4283 C CA . GLU B 1 276 ? 5.242 -17.062 17.547 1 95.69 276 GLU B CA 1
ATOM 4284 C C . GLU B 1 276 ? 5.066 -15.547 17.703 1 95.69 276 GLU B C 1
ATOM 4286 O O . GLU B 1 276 ? 3.996 -15.016 17.422 1 95.69 276 GLU B O 1
ATOM 4291 N N . THR B 1 277 ? 6.121 -14.961 18.234 1 95.19 277 THR B N 1
ATOM 4292 C CA . THR B 1 277 ? 6.148 -13.508 18.328 1 95.19 277 THR B CA 1
ATOM 4293 C C . THR B 1 277 ? 6.703 -12.891 17.047 1 95.19 277 THR B C 1
ATOM 4295 O O . THR B 1 277 ? 7.793 -13.258 16.594 1 95.19 277 THR B O 1
ATOM 4298 N N . PRO B 1 278 ? 5.938 -11.992 16.453 1 96.81 278 PRO B N 1
ATOM 4299 C CA . PRO B 1 278 ? 6.449 -11.375 15.219 1 96.81 278 PRO B CA 1
ATOM 4300 C C . PRO B 1 278 ? 7.57 -10.375 15.484 1 96.81 278 PRO B C 1
ATOM 4302 O O . PRO B 1 278 ? 7.719 -9.891 16.609 1 96.81 278 PRO B O 1
ATOM 4305 N N . PHE B 1 279 ? 8.352 -10.141 14.484 1 97.62 279 PHE B N 1
ATOM 4306 C CA . PHE B 1 279 ? 9.383 -9.109 14.477 1 97.62 279 PHE B CA 1
ATOM 4307 C C . PHE B 1 279 ? 8.859 -7.836 13.82 1 97.62 279 PHE B C 1
ATOM 4309 O O . PHE B 1 279 ? 8.398 -7.863 12.68 1 97.62 279 PHE B O 1
ATOM 4316 N N . LEU B 1 280 ? 8.898 -6.754 14.555 1 97.31 280 LEU B N 1
ATOM 4317 C CA . LEU B 1 280 ? 8.469 -5.457 14.047 1 97.31 280 LEU B CA 1
ATOM 4318 C C . LEU B 1 280 ? 9.648 -4.688 13.453 1 97.31 280 LEU B C 1
ATOM 4320 O O . LEU B 1 280 ? 10.273 -3.881 14.141 1 97.31 280 LEU B O 1
ATOM 4324 N N . ALA B 1 281 ? 9.883 -4.906 12.164 1 95.75 281 ALA B N 1
ATOM 4325 C CA . ALA B 1 281 ? 11.039 -4.289 11.523 1 95.75 281 ALA B CA 1
ATOM 4326 C C . ALA B 1 281 ? 10.852 -2.781 11.375 1 95.75 281 ALA B C 1
ATOM 4328 O O . ALA B 1 281 ? 9.758 -2.318 11.031 1 95.75 281 ALA B O 1
ATOM 4329 N N . ASN B 1 282 ? 11.906 -2.049 11.578 1 92.94 282 ASN B N 1
ATOM 4330 C CA . ASN B 1 282 ? 11.859 -0.592 11.5 1 92.94 282 ASN B CA 1
ATOM 4331 C C . ASN B 1 282 ? 11.977 -0.1 10.062 1 92.94 282 ASN B C 1
ATOM 4333 O O . ASN B 1 282 ? 11.578 1.024 9.75 1 92.94 282 ASN B O 1
ATOM 4337 N N . SER B 1 283 ? 12.617 -0.884 9.258 1 93.5 283 SER B N 1
ATOM 4338 C CA . SER B 1 283 ? 12.883 -0.532 7.863 1 93.5 283 SER B CA 1
ATOM 4339 C C . SER B 1 283 ? 13.055 -1.777 7 1 93.5 283 SER B C 1
ATOM 4341 O O . SER B 1 283 ? 13.078 -2.896 7.516 1 93.5 283 SER B O 1
ATOM 4343 N N . THR B 1 284 ? 13.117 -1.52 5.684 1 94 284 THR B N 1
ATOM 4344 C CA . THR B 1 284 ? 13.398 -2.615 4.762 1 94 284 THR B CA 1
ATOM 4345 C C . THR B 1 284 ? 14.711 -3.303 5.129 1 94 284 THR B C 1
ATOM 4347 O O . THR B 1 284 ? 14.781 -4.535 5.18 1 94 284 THR B O 1
ATOM 4350 N N . LEU B 1 285 ? 15.734 -2.527 5.371 1 91.31 285 LEU B N 1
ATOM 4351 C CA . LEU B 1 285 ? 17.031 -3.1 5.699 1 91.31 285 LEU B CA 1
ATOM 4352 C C . LEU B 1 285 ? 16.953 -3.92 6.984 1 91.31 285 LEU B C 1
ATOM 4354 O O . LEU B 1 285 ? 17.547 -4.996 7.074 1 91.31 285 LEU B O 1
ATOM 4358 N N . ASP B 1 286 ? 16.297 -3.357 7.961 1 93.75 286 ASP B N 1
ATOM 4359 C CA . ASP B 1 286 ? 16.109 -4.074 9.219 1 93.75 286 ASP B CA 1
ATOM 4360 C C . ASP B 1 286 ? 15.414 -5.414 8.992 1 93.75 286 ASP B C 1
ATOM 4362 O O . ASP B 1 286 ? 15.805 -6.43 9.57 1 93.75 286 ASP B O 1
ATOM 4366 N N . GLN B 1 287 ? 14.391 -5.445 8.188 1 95.62 287 GLN B N 1
ATOM 4367 C CA . GLN B 1 287 ? 13.656 -6.66 7.867 1 95.62 287 GLN B CA 1
ATOM 4368 C C . GLN B 1 287 ? 14.539 -7.656 7.117 1 95.62 287 GLN B C 1
ATOM 4370 O O . GLN B 1 287 ? 14.492 -8.859 7.387 1 95.62 287 GLN B O 1
ATOM 4375 N N . VAL B 1 288 ? 15.297 -7.203 6.195 1 94.25 288 VAL B N 1
ATOM 4376 C CA . VAL B 1 288 ? 16.188 -8.047 5.402 1 94.25 288 VAL B CA 1
ATOM 4377 C C . VAL B 1 288 ? 17.234 -8.688 6.305 1 94.25 288 VAL B C 1
ATOM 4379 O O . VAL B 1 288 ? 17.531 -9.875 6.172 1 94.25 288 VAL B O 1
ATOM 4382 N N . LYS B 1 289 ? 17.797 -7.906 7.238 1 94.56 289 LYS B N 1
ATOM 4383 C CA . LYS B 1 289 ? 18.766 -8.453 8.195 1 94.56 289 LYS B CA 1
ATOM 4384 C C . LYS B 1 289 ? 18.141 -9.57 9.023 1 94.56 289 LYS B C 1
ATOM 4386 O O . LYS B 1 289 ? 18.781 -10.594 9.273 1 94.56 289 LYS B O 1
ATOM 4391 N N . TYR B 1 290 ? 16.938 -9.328 9.445 1 96.94 290 TYR B N 1
ATOM 4392 C CA . TYR B 1 290 ? 16.203 -10.336 10.203 1 96.94 290 TYR B CA 1
ATOM 4393 C C . TYR B 1 290 ? 16.031 -11.617 9.391 1 96.94 290 TYR B C 1
ATOM 4395 O O . TYR B 1 290 ? 16.266 -12.711 9.898 1 96.94 290 TYR B O 1
ATOM 4403 N N . ILE B 1 291 ? 15.68 -11.508 8.078 1 97.19 291 ILE B N 1
ATOM 4404 C CA . ILE B 1 291 ? 15.469 -12.648 7.195 1 97.19 291 ILE B CA 1
ATOM 4405 C C . ILE B 1 291 ? 16.781 -13.406 7.008 1 97.19 291 ILE B C 1
ATOM 4407 O O . ILE B 1 291 ? 16.812 -14.641 7.07 1 97.19 291 ILE B O 1
ATOM 4411 N N . ILE B 1 292 ? 17.828 -12.656 6.805 1 96.38 292 ILE B N 1
ATOM 4412 C CA . ILE B 1 292 ? 19.141 -13.273 6.59 1 96.38 292 ILE B CA 1
ATOM 4413 C C . ILE B 1 292 ? 19.547 -14.062 7.828 1 96.38 292 ILE B C 1
ATOM 4415 O O . ILE B 1 292 ? 20.031 -15.195 7.719 1 96.38 292 ILE B O 1
ATOM 4419 N N . ARG B 1 293 ? 19.359 -13.469 8.977 1 96.75 293 ARG B N 1
ATOM 4420 C CA . ARG B 1 293 ? 19.688 -14.156 10.219 1 96.75 293 ARG B CA 1
ATOM 4421 C C . ARG B 1 293 ? 18.922 -15.469 10.336 1 96.75 293 ARG B C 1
ATOM 4423 O O . ARG B 1 293 ? 19.5 -16.5 10.703 1 96.75 293 ARG B O 1
ATOM 4430 N N . LEU B 1 294 ? 17.641 -15.453 10.008 1 96.56 294 LEU B N 1
ATOM 4431 C CA . LEU B 1 294 ? 16.797 -16.641 10.148 1 96.56 294 LEU B CA 1
ATOM 4432 C C . LEU B 1 294 ? 17.156 -17.672 9.094 1 96.56 294 LEU B C 1
ATOM 4434 O O . LEU B 1 294 ? 17.203 -18.875 9.391 1 96.56 294 LEU B O 1
ATOM 4438 N N . ALA B 1 295 ? 17.406 -17.25 7.879 1 96.31 295 ALA B N 1
ATOM 4439 C CA . ALA B 1 295 ? 17.578 -18.156 6.746 1 96.31 295 ALA B CA 1
ATOM 4440 C C . ALA B 1 295 ? 18.984 -18.766 6.75 1 96.31 295 ALA B C 1
ATOM 4442 O O . ALA B 1 295 ? 19.172 -19.906 6.34 1 96.31 295 ALA B O 1
ATOM 4443 N N . HIS B 1 296 ? 19.953 -17.984 7.273 1 95.62 296 HIS B N 1
ATOM 4444 C CA . HIS B 1 296 ? 21.344 -18.422 7.102 1 95.62 296 HIS B CA 1
ATOM 4445 C C . HIS B 1 296 ? 22.016 -18.656 8.445 1 95.62 296 HIS B C 1
ATOM 4447 O O . HIS B 1 296 ? 23.109 -19.219 8.508 1 95.62 296 HIS B O 1
ATOM 4453 N N . GLY B 1 297 ? 21.438 -18.234 9.5 1 94 297 GLY B N 1
ATOM 4454 C CA . GLY B 1 297 ? 22.031 -18.391 10.812 1 94 297 GLY B CA 1
ATOM 4455 C C . GLY B 1 297 ? 23.219 -17.469 11.055 1 94 297 GLY B C 1
ATOM 4456 O O . GLY B 1 297 ? 24.078 -17.781 11.867 1 94 297 GLY B O 1
ATOM 4457 N N . LYS B 1 298 ? 23.312 -16.391 10.195 1 91.25 298 LYS B N 1
ATOM 4458 C CA . LYS B 1 298 ? 24.391 -15.422 10.352 1 91.25 298 LYS B CA 1
ATOM 4459 C C . LYS B 1 298 ? 23.891 -14 10.117 1 91.25 298 LYS B C 1
ATOM 4461 O O . LYS B 1 298 ? 22.844 -13.805 9.5 1 91.25 298 LYS B O 1
ATOM 4466 N N . GLU B 1 299 ? 24.672 -13.055 10.617 1 90.88 299 GLU B N 1
ATOM 4467 C CA . GLU B 1 299 ? 24.344 -11.641 10.422 1 90.88 299 GLU B CA 1
ATOM 4468 C C . GLU B 1 299 ? 24.812 -11.148 9.055 1 90.88 299 GLU B C 1
ATOM 4470 O O . GLU B 1 299 ? 25.828 -11.617 8.531 1 90.88 299 GLU B O 1
ATOM 4475 N N . MET B 1 300 ? 23.969 -10.234 8.516 1 88.44 300 MET B N 1
ATOM 4476 C CA . MET B 1 300 ? 24.344 -9.602 7.258 1 88.44 300 MET B CA 1
ATOM 4477 C C . MET B 1 300 ? 25.641 -8.812 7.414 1 88.44 300 MET B C 1
ATOM 4479 O O . MET B 1 300 ? 25.844 -8.141 8.43 1 88.44 300 MET B O 1
ATOM 4483 N N . GLU B 1 301 ? 26.391 -8.828 6.414 1 83.62 301 GLU B N 1
ATOM 4484 C CA . GLU B 1 301 ? 27.609 -8.023 6.422 1 83.62 301 GLU B CA 1
ATOM 4485 C C . GLU B 1 301 ? 27.281 -6.535 6.309 1 83.62 301 GLU B C 1
ATOM 4487 O O . GLU B 1 301 ? 26.281 -6.156 5.699 1 83.62 301 GLU B O 1
ATOM 4492 N N . ASP B 1 302 ? 28.078 -5.738 6.934 1 75.19 302 ASP B N 1
ATOM 4493 C CA . ASP B 1 302 ? 27.891 -4.289 6.863 1 75.19 302 ASP B CA 1
ATOM 4494 C C . ASP B 1 302 ? 28.109 -3.779 5.438 1 75.19 302 ASP B C 1
ATOM 4496 O O . ASP B 1 302 ? 29.031 -4.207 4.75 1 75.19 302 ASP B O 1
ATOM 4500 N N . ILE B 1 303 ? 27.141 -2.984 4.898 1 72.19 303 ILE B N 1
ATOM 4501 C CA . ILE B 1 303 ? 27.266 -2.346 3.594 1 72.19 303 ILE B CA 1
ATOM 4502 C C . ILE B 1 303 ? 27.359 -0.832 3.768 1 72.19 303 ILE B C 1
ATOM 4504 O O . ILE B 1 303 ? 26.391 -0.185 4.16 1 72.19 303 ILE B O 1
ATOM 4508 N N . PRO B 1 304 ? 28.562 -0.238 3.502 1 62.72 304 PRO B N 1
ATOM 4509 C CA . PRO B 1 304 ? 28.797 1.193 3.713 1 62.72 304 PRO B CA 1
ATOM 4510 C C . PRO B 1 304 ? 27.719 2.066 3.064 1 62.72 304 PRO B C 1
ATOM 4512 O O . PRO B 1 304 ? 27.344 3.102 3.621 1 62.72 304 PRO B O 1
ATOM 4515 N N . GLU B 1 305 ? 27.312 1.699 1.862 1 60.53 305 GLU B N 1
ATOM 4516 C CA . GLU B 1 305 ? 26.344 2.486 1.104 1 60.53 305 GLU B CA 1
ATOM 4517 C C . GLU B 1 305 ? 25.062 2.717 1.908 1 60.53 305 GLU B C 1
ATOM 4519 O O . GLU B 1 305 ? 24.344 3.689 1.677 1 60.53 305 GLU B O 1
ATOM 4524 N N . PHE B 1 306 ? 24.781 1.751 2.482 1 57.19 306 PHE B N 1
ATOM 4525 C CA . PHE B 1 306 ? 23.562 1.946 3.271 1 57.19 306 PHE B CA 1
ATOM 4526 C C . PHE B 1 306 ? 23.875 2.666 4.578 1 57.19 306 PHE B C 1
ATOM 4528 O O . PHE B 1 306 ? 22.984 2.881 5.402 1 57.19 306 PHE B O 1
ATOM 4535 N N . GLY B 1 307 ? 24.891 3.639 4.695 1 43.88 307 GLY B N 1
ATOM 4536 C CA . GLY B 1 307 ? 25.25 4.457 5.84 1 43.88 307 GLY B CA 1
ATOM 4537 C C . GLY B 1 307 ? 24.906 3.814 7.168 1 43.88 307 GLY B C 1
ATOM 4538 O O . GLY B 1 307 ? 24.594 4.512 8.141 1 43.88 307 GLY B O 1
ATOM 4539 N N . ILE B 1 308 ? 24.406 2.713 7.266 1 38.84 308 ILE B N 1
ATOM 4540 C CA . ILE B 1 308 ? 24.234 2.297 8.656 1 38.84 308 ILE B CA 1
ATOM 4541 C C . ILE B 1 308 ? 25.531 2.525 9.43 1 38.84 308 ILE B C 1
ATOM 4543 O O . ILE B 1 308 ? 26.516 1.828 9.211 1 38.84 308 ILE B O 1
ATOM 4547 N N . ALA B 1 309 ? 25.953 3.736 9.516 1 28.56 309 ALA B N 1
ATOM 4548 C CA . ALA B 1 309 ? 26.984 4.035 10.5 1 28.56 309 ALA B CA 1
ATOM 4549 C C . ALA B 1 309 ? 26.781 3.23 11.773 1 28.56 309 ALA B C 1
ATOM 4551 O O . ALA B 1 309 ? 25.672 3.209 12.336 1 28.56 309 ALA B O 1
ATOM 4552 N N . GLY B 1 310 ? 27.344 2.062 11.938 1 22.86 310 GLY B N 1
ATOM 4553 C CA . GLY B 1 310 ? 27.562 1.59 13.297 1 22.86 310 GLY B CA 1
ATOM 4554 C C . GLY B 1 310 ? 27.625 2.711 14.32 1 22.86 310 GLY B C 1
ATOM 4555 O O . GLY B 1 310 ? 28.281 3.725 14.094 1 22.86 310 GLY B O 1
ATOM 4556 N N . LYS B 1 311 ? 26.531 2.801 15.188 1 22.48 311 LYS B N 1
ATOM 4557 C CA . LYS B 1 311 ? 26.906 3.471 16.438 1 22.48 311 LYS B CA 1
ATOM 4558 C C . LYS B 1 311 ? 28.219 2.922 16.984 1 22.48 311 LYS B C 1
ATOM 4560 O O . LYS B 1 311 ? 28.438 1.71 16.969 1 22.48 311 LYS B O 1
#

Radius of gyration: 23.56 Å; Cα contacts (8 Å, |Δi|>4): 1638; chains: 2; bounding box: 54×70×55 Å

Sequence (622 aa):
MSVQGKVAIVTGAGLGLGRLYALALAARGAKVLVNDYGGDLQGQAGAITRAQAVVDEIRAAGGVAVAHNGDVSKDAKDIVQTAVKEFGGVHILINNAGITGKMSPHDDVDAAAFMRVLEISVLGTTMVTSAAYSVMAKQRYGRVVNVSSNAIYGFGAGGDCAYGASKGAVFAITRELGRWSERDGIKINCIMPSAASRMGDLSEGTKKITRTYFPPEGVVPFVIALCSEECPSSGEVFSASANRAARETLATFPGKISDTPEGFLADWDKVCGRDETPFLANSTLDQVKYIIRLAHGKEMEDIPEFGIAGKMSVQGKVAIVTGAGLGLGRLYALALAARGAKVLVNDYGGDLQGQAGAITRAQAVVDEIRAAGGVAVAHNGDVSKDAKDIVQTAVKEFGGVHILINNAGITGKMSPHDDVDAAAFMRVLEISVLGTTMVTSAAYSVMAKQRYGRVVNVSSNAIYGFGAGGDCAYGASKGAVFAITRELGRWSERDGIKINCIMPSAASRMGDLSEGTKKITRTYFPPEGVVPFVIALCSEECPSSGEVFSASANRAARETLATFPGKISDTPEGFLADWDKVCGRDETPFLANSTLDQVKYIIRLAHGKEMEDIPEFGIAGK

InterPro domains:
  IPR002347 Short-chain dehydrogenase/reductase SDR [PF00106] (6-195)
  IPR002347 Short-chain dehydrogenase/reductase SDR [PR00080] (88-99)
  IPR002347 Short-chain dehydrogenase/reductase SDR [PR00080] (142-150)
  IPR002347 Short-chain dehydrogenase/reductase SDR [PR00080] (163-182)
  IPR002347 Short-chain dehydrogenase/reductase SDR [PR00081] (7-24)
  IPR002347 Short-chain dehydrogenase/reductase SDR [PR00081] (88-99)
  IPR002347 Short-chain dehydrogenase/reductase SDR [PR00081] (136-152)
  IPR002347 Short-chain dehydrogenase/reductase SDR [PR00081] (163-182)
  IPR002347 Short-chain dehydrogenase/reductase SDR [PR00081] (184-201)
  IPR020904 Short-chain dehydrogenase/reductase, conserved site [PS00061] (150-178)
  IPR036291 NAD(P)-binding domain superfamily [SSF51735] (1-242)
  IPR051687 Peroxisomal Beta-Oxidation Enzymes [PTHR45024] (2-293)

Solvent-accessible surface area (backbone atoms only — not comparable to full-atom values): 28841 Å² total; per-residue (Å²): 120,59,48,43,76,32,29,30,39,29,30,37,15,40,48,69,66,29,28,52,47,50,48,54,42,21,76,53,44,13,35,32,35,29,23,8,39,40,41,56,54,64,69,46,82,46,45,53,59,38,8,39,52,45,28,51,53,34,40,74,73,72,30,46,54,43,57,40,43,55,48,46,58,81,29,16,55,58,57,44,48,49,36,30,73,75,71,72,40,55,36,29,38,36,42,52,39,65,42,66,26,60,81,32,46,42,61,58,58,49,63,67,37,40,48,48,21,35,38,43,34,34,44,7,43,50,39,35,48,12,45,40,40,52,54,10,45,75,67,48,30,30,18,34,38,39,55,34,40,54,48,36,45,8,71,32,81,42,43,57,38,37,48,28,17,26,24,16,15,41,47,8,33,26,19,18,39,9,50,33,32,47,83,41,40,22,27,24,27,29,35,23,60,47,40,48,42,82,76,36,55,77,37,73,58,50,33,52,50,20,63,70,62,10,50,52,75,25,33,44,27,59,54,51,28,57,44,20,72,75,41,88,66,46,27,45,37,27,38,26,30,43,21,24,32,15,28,42,45,55,30,36,29,84,31,36,76,33,89,38,30,64,54,46,66,74,40,45,53,42,23,60,24,64,98,54,78,61,46,70,48,84,22,25,61,51,40,49,39,52,48,39,28,68,62,69,74,42,79,66,75,90,51,73,82,68,58,66,67,72,132,119,60,46,42,75,32,30,31,40,28,29,37,15,38,48,69,64,28,27,52,48,48,48,53,43,21,76,52,45,13,36,32,35,27,23,7,37,41,41,56,54,65,68,46,81,47,45,52,59,39,7,38,52,45,28,50,53,34,39,75,73,71,30,47,54,44,60,40,43,55,47,46,56,78,29,16,56,58,56,43,47,49,35,28,72,74,71,72,40,54,37,29,37,35,43,51,39,65,43,64,24,59,8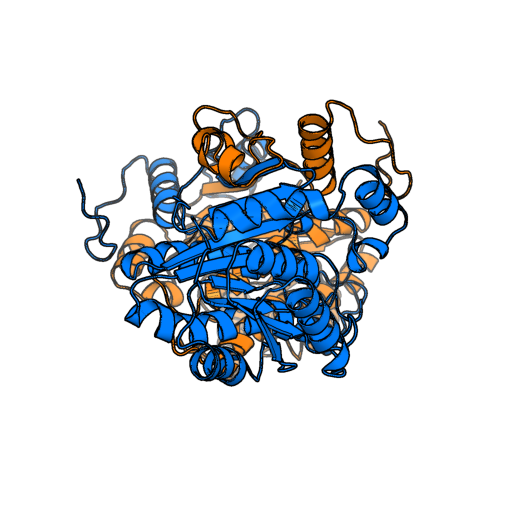3,31,46,42,61,58,57,48,63,68,36,39,48,50,22,34,38,44,34,34,44,7,42,50,38,35,48,11,44,41,40,54,54,10,46,76,66,47,31,32,18,34,37,38,57,33,40,53,50,36,46,8,71,32,80,44,44,57,37,39,48,28,17,27,23,16,16,41,48,8,34,26,18,18,41,8,50,32,32,48,83,41,40,22,28,24,26,28,34,23,60,49,40,49,42,83,77,36,56,76,37,73,56,49,32,51,50,21,62,72,63,10,51,52,73,26,32,43,27,58,54,53,28,56,44,20,71,76,42,88,66,46,27,46,38,25,39,26,29,44,21,25,32,17,29,42,46,54,31,36,30,83,30,38,77,34,90,37,30,64,53,45,65,74,40,44,52,41,24,60,24,66,97,53,78,60,43,70,48,83,23,25,62,53,41,48,40,53,50,39,30,70,62,67,72,41,77,65,75,89,50,74,84,68,58,66,64,76,128

Foldseek 3Di:
DFLALAEEEFAQCLDFLNLVQQLVSQVRHYEYEQEAQQDALQQDGHDQVSSVVSQVVSVVVVGHYDTDNDQLLPCLLVSQVVSCVVRNAHAEYELPWFHPHDWDFCVDDDPVRLVSRLSRQPNSLVSNCVNRLVRCLVVLHHQYEHEAAPCCVPPPPGTNCSNNVSRVNRLVVQLVVQVVSVVSRYAYEYEHEQAQDPVQVPDPVSNVVRVVQFHSNQQNVVSSCSSTPPNDHHSWYWYTTNVDIDTDFDWAALADDDPDPVRCVVCVCRRVRPVHDTDGASDPVSVVQSNCCSHPVDGDDDDVVVVPPDD/DFLA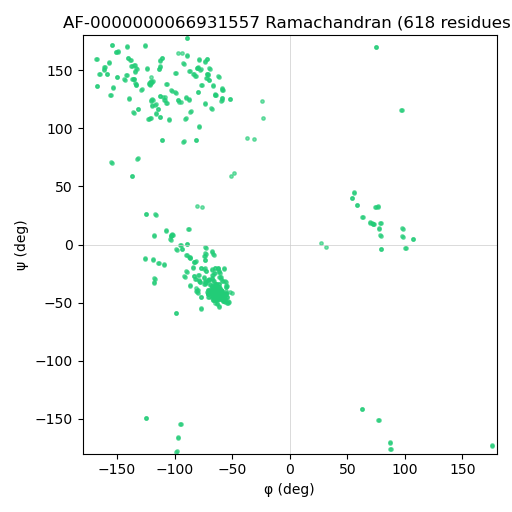LAEEEFAQLLDFLNLVQQLVSQVRHYEYEQEAQQDALQQDGHDQVSSVVSQVVSVVVVGHYDTDNDQLLPCLLVSQVVSCVVRNAHAEYELDWFHPHDWDFCVDDDPVRLVSRLSRQPNSLVSNCVNRLVRCLVVLHHQYEHEAAPCCVPPPPGTNCSNNVSRVNRLVVQLVVQVVSVVSRYAYEYEHEQAQDPVQVPDPVSNVCRVVQFHSNQQNVVSSCSSTPPNPHHSWYWYTTNVDIDTDFDWAALADDDPDPVRCVVCVCRRVRPVHDTDGASDPVSVVQSNCCSHPVDGDDDDVVVVPPDD

Nearest PDB structures (foldseek):
  3tox-assembly2_G-3  TM=8.776E-01  e=1.629E-18  Sinorhizobium meliloti 1021
  3tox-assembly1_A  TM=8.857E-01  e=7.481E-18  Sinorhizobium meliloti 1021
  3tox-assembly1_B-2  TM=8.693E-01  e=3.105E-18  Sinorhizobium meliloti 1021
  5h5x-assembly3_L  TM=8.796E-01  e=1.196E-17  Streptomyces coelicolor A3(2)
  3tox-assembly3_F  TM=8.443E-01  e=2.316E-18  Sinorhizobium meliloti 1021

pLDDT: mean 94.03, std 11.09, range [21.48, 99.0]

Organism: NCBI:txid1442368

Secondary structure (DSSP, 8-state):
-TTTT-EEEESS-SSHHHHHHHHHHHHTT-EEEEE-----TT-----THHHHHHHHHHHHTT-EEEEE---TTTSHHHHHHHHHHHHS---EEEE------S---TTS--HHHHHHHHIIIIIHHHHHHHHHHHHHHHHT-EEEEEE--GGGG-----S--HHHHHHHHHHHHHHHHHHHHGGGTEEEEEEEE----TGGGGSHHHHHHHHHH--GGGGHHHHHHHHSTT---SS-EEEEETTEEEEEEEEE---EE-SSHHHHHHTHHHHHTTT-PPB--SSHHHHHHHHHHHHHSSPPPP-GGGT----/-TTTT-EEEESS-SSHHHHHHHHHHHHTT-EEEEE-----TT-----THHHHHHHHHHHHTT-EEEEE---TTTSHHHHHHHHHHHHS---EEEE------S---TTS--HHHHHHHHIIIIIHHHHHHHHHHHHHHHHT-EEEEEE--GGGG-----S--HHHHHHHHHHHHHHHHHHHHGGGTEEEEEEEE----TGGGGSHHHHHHHHHH--GGGGHHHHHHHHSTT---SS-EEEEETTEEEEEEEEE---EE-SSHHHHHHTHHHHHTTT-PPB--SSHHHHHHHHHHHHHSSPPPP-GGGT----